Protein AF-A0A1Y2DMP7-F1 (afdb_monomer)

Mean predicted aligned error: 21.38 Å

Sequence (477 aa):
MNIHMFTGLLFVAGAALASTSACTDQLEKYNSCLSAVDPNILKSHSLFDINKTCEILNGDDCIDFIKDVYTPSVNCSIKDENEKDSALSIVNLKIAYLKYCVTDDEGVICPLSEHLLESFSTNDNAKNNTEKKEEEDDGTFIVGEYNYLKTHAQEREFDDWNGAWKSFYPMITSGKLDDVFASLGDKGDTYKQMYTEGFKTNIVNLTFDKKDNNTITFKYDNGKEVKAEYKYSGYDILEWEKDVYGVFYKFERVDKKSKAPKYLRVCDEYLKTVEKNNVIFAWISDKSFEDAYDTKHWLGFAREEVSIKEIADVFIEEMGEEANDEKKEEDDGTFIVGEYNYLKTHAQEREFDDWNGAWKSFYPMITSGKLDDVFASLGDKGDTYKQMYTEGFKTDIVNLTFDKNDNNTITFKYDNGKEVKAEYKYSGYDILEWEKMFMEFSINSKELIKNPKHQNIFAFVMNTLERLKRIMLYCMD

Radius of gyration: 31.17 Å; Cα contacts (8 Å, |Δi|>4): 623; chains: 1; bounding box: 71×82×81 Å

Structure (mmCIF, N/CA/C/O backbone):
data_AF-A0A1Y2DMP7-F1
#
_entry.id   AF-A0A1Y2DMP7-F1
#
loop_
_atom_site.group_PDB
_atom_site.id
_atom_site.type_symbol
_atom_site.label_atom_id
_atom_site.label_alt_id
_atom_site.label_comp_id
_atom_site.label_asym_id
_atom_site.label_entity_id
_atom_site.label_seq_id
_atom_site.pdbx_PDB_ins_code
_atom_site.Cartn_x
_atom_site.Cartn_y
_atom_site.Cartn_z
_atom_site.occupancy
_atom_site.B_iso_or_equiv
_atom_site.auth_seq_id
_atom_site.auth_comp_id
_atom_site.auth_asym_id
_atom_site.auth_atom_id
_atom_site.pdbx_PDB_model_num
ATOM 1 N N . MET A 1 1 ? 24.874 9.598 10.868 1.00 27.02 1 MET A N 1
ATOM 2 C CA . MET A 1 1 ? 25.256 10.269 12.129 1.00 27.02 1 MET A CA 1
ATOM 3 C C . MET A 1 1 ? 24.779 11.713 12.031 1.00 27.02 1 MET A C 1
ATOM 5 O O . MET A 1 1 ? 25.281 12.422 11.177 1.00 27.02 1 MET A O 1
ATOM 9 N N . ASN A 1 2 ? 23.732 12.043 12.797 1.00 24.28 2 ASN A N 1
ATOM 10 C CA . ASN A 1 2 ? 23.088 13.342 13.072 1.00 24.28 2 ASN A CA 1
ATOM 11 C C . ASN A 1 2 ? 23.202 14.496 12.056 1.00 24.28 2 ASN A C 1
ATOM 13 O O . ASN A 1 2 ? 24.214 15.187 12.004 1.00 24.28 2 ASN A O 1
ATOM 17 N N . ILE A 1 3 ? 22.080 14.804 11.396 1.00 24.36 3 ILE A N 1
ATOM 18 C CA . ILE A 1 3 ? 21.799 16.129 10.826 1.00 24.36 3 ILE A CA 1
ATOM 19 C C . ILE A 1 3 ? 21.198 16.977 11.954 1.00 24.36 3 ILE A C 1
ATOM 21 O O . ILE A 1 3 ? 20.096 16.703 12.426 1.00 24.36 3 ILE A O 1
ATOM 25 N N . HIS A 1 4 ? 21.948 17.971 12.427 1.00 26.50 4 HIS A N 1
ATOM 26 C CA . HIS A 1 4 ? 21.436 18.996 13.332 1.00 26.50 4 HIS A CA 1
ATOM 27 C C . HIS A 1 4 ? 20.783 20.115 12.516 1.00 26.50 4 HIS A C 1
ATOM 29 O O . HIS A 1 4 ? 21.384 20.638 11.581 1.00 26.50 4 HIS A O 1
ATOM 35 N N . MET A 1 5 ? 19.563 20.485 12.917 1.00 32.28 5 MET A N 1
ATOM 36 C CA . MET A 1 5 ? 18.878 21.706 12.498 1.00 32.28 5 MET A CA 1
ATOM 37 C C . MET A 1 5 ? 19.783 22.933 12.676 1.00 32.28 5 MET A C 1
ATOM 39 O O . MET A 1 5 ? 20.339 23.126 13.758 1.00 32.28 5 MET A O 1
ATOM 43 N N . PHE A 1 6 ? 19.829 23.814 11.677 1.00 27.23 6 PHE A N 1
ATOM 44 C CA . PHE A 1 6 ? 20.194 25.211 11.895 1.00 27.23 6 PHE A CA 1
ATOM 45 C C . PHE A 1 6 ? 18.919 26.040 12.069 1.00 27.23 6 PHE A C 1
ATOM 47 O O . PHE A 1 6 ? 18.300 26.512 11.122 1.00 27.23 6 PHE A O 1
ATOM 54 N N . THR A 1 7 ? 18.523 26.182 13.331 1.00 31.06 7 THR A N 1
ATOM 55 C CA . THR A 1 7 ? 17.724 27.304 13.833 1.00 31.06 7 THR A CA 1
ATOM 56 C C . THR A 1 7 ? 18.473 28.626 13.642 1.00 31.06 7 THR A C 1
ATOM 58 O O . THR A 1 7 ? 19.702 28.659 13.681 1.00 31.06 7 THR A O 1
ATOM 61 N N . GLY A 1 8 ? 17.702 29.699 13.452 1.00 35.28 8 GLY A N 1
ATOM 62 C CA . GLY A 1 8 ? 18.141 31.007 12.970 1.00 35.28 8 GLY A CA 1
ATOM 63 C C . GLY A 1 8 ? 19.355 31.638 13.651 1.00 35.28 8 GLY A C 1
ATOM 64 O O . GLY A 1 8 ? 19.594 31.495 14.850 1.00 35.28 8 GLY A O 1
ATOM 65 N N . LEU A 1 9 ? 20.075 32.423 12.852 1.00 28.30 9 LEU A N 1
ATOM 66 C CA . LEU A 1 9 ? 21.165 33.271 13.298 1.00 28.30 9 LEU A CA 1
ATOM 67 C C . LEU A 1 9 ? 20.806 34.734 13.005 1.00 28.30 9 LEU A C 1
ATOM 69 O O . LEU A 1 9 ? 20.860 35.205 11.874 1.00 28.30 9 LEU A O 1
ATOM 73 N N . LEU A 1 10 ? 20.414 35.444 14.061 1.00 32.03 10 LEU A N 1
ATOM 74 C CA . LEU A 1 10 ? 20.408 36.902 14.116 1.00 32.03 10 LEU A CA 1
ATOM 75 C C . LEU A 1 10 ? 21.872 37.362 14.166 1.00 32.03 10 LEU A C 1
ATOM 77 O O . LEU A 1 10 ? 22.557 37.086 15.151 1.00 32.03 10 LEU A O 1
ATOM 81 N N . PHE A 1 11 ? 22.348 38.083 13.151 1.00 31.81 11 PHE A N 1
ATOM 82 C CA . PHE A 1 11 ? 23.600 38.836 13.244 1.00 31.81 11 PHE A CA 1
ATOM 83 C C . PHE A 1 11 ? 23.294 40.327 13.411 1.00 31.81 11 PHE A C 1
ATOM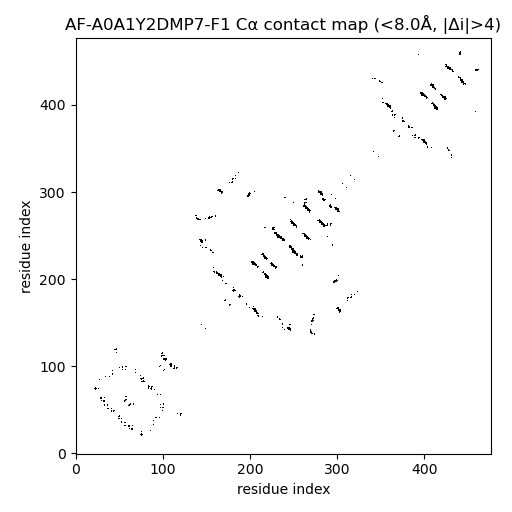 85 O O . PHE A 1 11 ? 22.869 41.013 12.486 1.00 31.81 11 PHE A O 1
ATOM 92 N N . VAL A 1 12 ? 23.523 40.826 14.628 1.00 32.03 12 VAL A N 1
ATOM 93 C CA . VAL A 1 12 ? 23.727 42.253 14.892 1.00 32.03 12 VAL A CA 1
ATOM 94 C C . VAL A 1 12 ? 25.138 42.619 14.432 1.00 32.03 12 VAL A C 1
ATOM 96 O O . VAL A 1 12 ? 26.095 41.889 14.684 1.00 32.03 12 VAL A O 1
ATOM 99 N N . ALA A 1 13 ? 25.229 43.756 13.746 1.00 39.09 13 ALA A N 1
ATOM 100 C CA . ALA A 1 13 ? 26.413 44.296 13.096 1.00 39.09 13 ALA A CA 1
ATOM 101 C C . ALA A 1 13 ? 27.669 44.342 13.986 1.00 39.09 13 ALA A C 1
ATOM 103 O O . ALA A 1 13 ? 27.671 44.908 15.079 1.00 39.09 13 ALA A O 1
ATOM 104 N N . GLY A 1 14 ? 28.772 43.839 13.435 1.00 27.78 14 GLY A N 1
ATOM 105 C CA . GLY A 1 14 ? 30.131 44.046 13.917 1.00 27.78 14 GLY A CA 1
ATOM 106 C C . GLY A 1 14 ? 31.084 43.844 12.748 1.00 27.78 14 GLY A C 1
ATOM 107 O O . GLY A 1 14 ? 31.219 42.733 12.251 1.00 27.78 14 GLY A O 1
ATOM 108 N N . ALA A 1 15 ? 31.674 44.936 12.267 1.00 37.81 15 ALA A N 1
ATOM 109 C CA . ALA A 1 15 ? 32.492 44.992 11.064 1.00 37.81 15 ALA A CA 1
ATOM 110 C C . ALA A 1 15 ? 33.669 43.997 11.094 1.00 37.81 15 ALA A C 1
ATOM 112 O O . ALA A 1 15 ? 34.723 44.272 11.663 1.00 37.81 15 ALA A O 1
ATOM 113 N N . ALA A 1 16 ? 33.501 42.875 10.403 1.00 29.41 16 ALA A N 1
ATOM 114 C CA . ALA A 1 16 ? 34.572 42.213 9.684 1.00 29.41 16 ALA A CA 1
ATOM 115 C C . ALA A 1 16 ? 34.238 42.395 8.204 1.00 29.41 16 ALA A C 1
ATOM 117 O O . ALA A 1 16 ? 33.143 42.052 7.769 1.00 29.41 16 ALA A O 1
ATOM 118 N N . LEU A 1 17 ? 35.153 43.001 7.453 1.00 37.66 17 LEU A N 1
ATOM 119 C CA . LEU A 1 17 ? 35.103 43.066 5.996 1.00 37.66 17 LEU A CA 1
ATOM 120 C C . LEU A 1 17 ? 35.195 41.629 5.454 1.00 37.66 17 LEU A C 1
ATOM 122 O O . LEU A 1 17 ? 36.272 41.175 5.076 1.00 37.66 17 LEU A O 1
ATOM 126 N N . ALA A 1 18 ? 34.090 40.885 5.482 1.00 37.12 18 ALA A N 1
ATOM 127 C CA . ALA A 1 18 ? 33.942 39.680 4.691 1.00 37.12 18 ALA A CA 1
ATOM 128 C C . ALA A 1 18 ? 33.804 40.176 3.256 1.00 37.12 18 ALA A C 1
ATOM 130 O O . ALA A 1 18 ? 32.832 40.842 2.912 1.00 37.12 18 ALA A O 1
ATOM 131 N N . SER A 1 19 ? 34.834 39.955 2.448 1.00 40.62 19 SER A N 1
ATOM 132 C CA . SER A 1 19 ? 34.694 40.095 1.005 1.00 40.62 19 SER A CA 1
ATOM 133 C C . SER A 1 19 ? 33.615 39.098 0.596 1.00 40.62 19 SER A C 1
ATOM 135 O O . SER A 1 19 ? 33.866 37.895 0.606 1.00 40.62 19 SER A O 1
ATOM 137 N N . THR A 1 20 ? 32.396 39.576 0.338 1.00 52.22 20 THR A N 1
ATOM 138 C CA . THR A 1 20 ? 31.364 38.728 -0.249 1.00 52.22 20 THR A CA 1
ATOM 139 C C . THR A 1 20 ? 31.902 38.285 -1.601 1.00 52.22 20 THR A C 1
ATOM 141 O O . THR A 1 20 ? 32.362 39.099 -2.409 1.00 52.22 20 THR A O 1
ATOM 144 N N . SER A 1 21 ? 32.008 36.971 -1.802 1.00 77.62 21 SER A N 1
ATOM 145 C CA . SER A 1 21 ? 32.403 36.463 -3.108 1.00 77.62 21 SER A CA 1
ATOM 146 C C . SER A 1 21 ? 31.244 36.712 -4.071 1.00 77.62 21 SER A C 1
ATOM 148 O O . SER A 1 21 ? 30.082 36.767 -3.667 1.00 77.62 21 SER A O 1
ATOM 150 N N . ALA A 1 22 ? 31.538 36.824 -5.366 1.00 81.88 22 ALA A N 1
ATOM 151 C CA . ALA A 1 22 ? 30.495 36.963 -6.381 1.00 81.88 22 ALA A CA 1
ATOM 152 C C . ALA A 1 22 ? 29.473 35.802 -6.341 1.00 81.88 22 ALA A C 1
ATOM 154 O O . ALA A 1 22 ? 28.343 35.961 -6.806 1.00 81.88 22 ALA A O 1
ATOM 155 N N . CYS A 1 23 ? 29.864 34.645 -5.787 1.00 84.50 23 CYS A N 1
ATOM 156 C CA . CYS A 1 23 ? 28.983 33.513 -5.517 1.00 84.50 23 CYS A CA 1
ATOM 157 C C . CYS A 1 23 ? 28.015 33.790 -4.357 1.00 84.50 23 CYS A C 1
ATOM 159 O O . CYS A 1 23 ? 26.825 33.509 -4.484 1.00 84.50 23 CYS A O 1
ATOM 161 N N . THR A 1 24 ? 28.484 34.381 -3.251 1.00 84.88 24 THR A N 1
ATOM 162 C CA . THR A 1 24 ? 27.623 34.751 -2.115 1.00 84.88 24 THR A CA 1
ATOM 163 C C . THR A 1 24 ? 26.534 35.735 -2.535 1.00 84.88 24 THR A C 1
ATOM 165 O O . THR A 1 24 ? 25.364 35.495 -2.249 1.00 84.88 24 THR A O 1
ATOM 168 N N . ASP A 1 25 ? 26.894 36.774 -3.293 1.00 87.06 25 ASP A N 1
ATOM 169 C CA . ASP A 1 25 ? 25.929 37.766 -3.787 1.00 87.06 25 ASP A CA 1
ATOM 170 C C . ASP A 1 25 ? 24.887 37.124 -4.727 1.00 87.06 25 ASP A C 1
ATOM 172 O O . ASP A 1 25 ? 23.707 37.475 -4.709 1.00 87.06 25 ASP A O 1
ATOM 176 N N . GLN A 1 26 ? 25.305 36.147 -5.545 1.00 86.00 26 GLN A N 1
ATOM 177 C CA . GLN A 1 26 ? 24.398 35.416 -6.433 1.00 86.00 26 GLN A CA 1
ATOM 178 C C . GLN A 1 26 ? 23.445 34.490 -5.663 1.00 86.00 26 GLN A C 1
ATOM 180 O O . GLN A 1 26 ? 22.274 34.379 -6.025 1.00 86.00 26 GLN A O 1
ATOM 185 N N . LEU A 1 27 ? 23.922 33.839 -4.602 1.00 84.94 27 LEU A N 1
ATOM 186 C CA . LEU A 1 27 ? 23.085 33.001 -3.746 1.00 84.94 27 LEU A CA 1
ATOM 187 C C . LEU A 1 27 ? 22.059 33.829 -2.983 1.00 84.94 27 LEU A C 1
ATOM 189 O O . LEU A 1 27 ? 20.897 33.442 -2.938 1.00 84.94 27 LEU A O 1
ATOM 193 N N . GLU A 1 28 ? 22.458 34.979 -2.441 1.00 87.62 28 GLU A N 1
ATOM 194 C CA . GLU A 1 28 ? 21.536 35.890 -1.760 1.00 87.62 28 GLU A CA 1
ATOM 195 C C . GLU A 1 28 ? 20.451 36.394 -2.722 1.00 87.62 28 GLU A C 1
ATOM 197 O O . GLU A 1 28 ? 19.268 36.373 -2.376 1.00 87.62 28 GLU A O 1
ATOM 202 N N . LYS A 1 29 ? 20.828 36.720 -3.968 1.00 90.31 29 LYS A N 1
ATOM 203 C CA . LYS A 1 29 ? 19.888 37.107 -5.032 1.00 90.31 29 LYS A CA 1
ATOM 204 C C . LYS A 1 29 ? 18.847 36.022 -5.345 1.00 90.31 29 LYS A C 1
ATOM 206 O O . LYS A 1 29 ? 17.707 36.359 -5.648 1.00 90.31 29 LYS A O 1
ATOM 211 N N . TYR A 1 30 ? 19.207 34.738 -5.290 1.00 90.00 30 TYR A N 1
ATOM 212 C CA . TYR A 1 30 ? 18.292 33.630 -5.616 1.00 90.00 30 TYR A CA 1
ATOM 213 C C . TYR A 1 30 ? 17.707 32.922 -4.389 1.00 90.00 30 TYR A C 1
ATOM 215 O O . TYR A 1 30 ? 16.961 31.960 -4.551 1.00 90.00 30 TYR A O 1
ATOM 223 N N . ASN A 1 31 ? 18.027 33.363 -3.171 1.00 85.38 31 ASN A N 1
ATOM 224 C CA . ASN A 1 31 ? 17.729 32.621 -1.945 1.00 85.38 31 ASN A CA 1
ATOM 225 C C . ASN A 1 31 ? 16.228 32.356 -1.747 1.00 85.38 31 ASN A C 1
ATOM 227 O O . ASN A 1 31 ? 15.846 31.274 -1.308 1.00 85.38 31 ASN A O 1
ATOM 231 N N . SER A 1 32 ? 15.385 33.330 -2.102 1.00 86.75 32 SER A N 1
ATOM 232 C CA . SER A 1 32 ? 13.924 33.195 -2.055 1.00 86.75 32 SER A CA 1
ATOM 233 C C . SER A 1 32 ? 13.443 32.073 -2.984 1.00 86.75 32 SER A C 1
ATOM 235 O O . SER A 1 32 ? 12.778 31.149 -2.523 1.00 86.75 32 SER A O 1
ATOM 237 N N . CYS A 1 33 ? 13.912 32.059 -4.234 1.00 88.56 33 CYS A N 1
ATOM 238 C CA . CYS A 1 33 ? 13.603 31.010 -5.204 1.00 88.56 33 CYS A CA 1
ATOM 239 C C . CYS A 1 33 ? 14.149 29.633 -4.796 1.00 88.56 33 CYS A C 1
ATOM 241 O O . CYS A 1 33 ? 13.426 28.641 -4.793 1.00 88.56 33 CYS A O 1
ATOM 243 N N . LEU A 1 34 ? 15.425 29.564 -4.399 1.00 83.81 34 LEU A N 1
ATOM 244 C CA . LEU A 1 34 ? 16.085 28.315 -4.002 1.00 83.81 34 LEU A CA 1
ATOM 245 C C . LEU A 1 34 ? 15.438 27.680 -2.764 1.00 83.81 34 LEU A C 1
ATOM 247 O O . LEU A 1 34 ? 15.447 26.461 -2.638 1.00 83.81 34 LEU A O 1
ATOM 251 N N . SER A 1 35 ? 14.877 28.491 -1.865 1.00 81.69 35 SER A N 1
ATOM 252 C CA . SER A 1 35 ? 14.161 28.003 -0.680 1.00 81.69 35 SER A CA 1
ATOM 253 C C . SER A 1 35 ? 12.736 27.540 -0.992 1.00 81.69 35 SER A C 1
ATOM 255 O O . SER A 1 35 ? 12.190 26.727 -0.248 1.00 81.69 35 SER A O 1
ATOM 257 N N . ALA A 1 36 ? 12.126 28.065 -2.059 1.00 80.25 36 ALA A N 1
ATOM 258 C CA . ALA A 1 36 ? 10.768 27.720 -2.474 1.00 80.25 36 ALA A CA 1
ATOM 259 C C . ALA A 1 36 ? 10.706 26.412 -3.283 1.00 80.25 36 ALA A C 1
ATOM 261 O O . ALA A 1 36 ? 9.675 25.741 -3.290 1.00 80.25 36 ALA A O 1
ATOM 262 N N . VAL A 1 37 ? 11.801 26.035 -3.950 1.00 74.50 37 VAL A N 1
ATOM 263 C CA . VAL A 1 37 ? 11.865 24.853 -4.820 1.00 74.50 37 VAL A CA 1
ATOM 264 C C . VAL A 1 37 ? 12.385 23.626 -4.060 1.00 74.50 37 VAL A C 1
ATOM 266 O O . VAL A 1 37 ? 13.430 23.676 -3.415 1.00 74.50 37 VAL A O 1
ATOM 269 N N . ASP A 1 38 ? 11.685 22.491 -4.174 1.00 70.00 38 ASP A N 1
ATOM 270 C CA . ASP A 1 38 ? 12.150 21.210 -3.621 1.00 70.00 38 ASP A CA 1
ATOM 271 C C . ASP A 1 38 ? 13.435 20.734 -4.342 1.00 70.00 38 ASP A C 1
ATOM 273 O O . ASP A 1 38 ? 13.442 20.550 -5.565 1.00 70.00 38 ASP A O 1
ATOM 277 N N . PRO A 1 39 ? 14.539 20.475 -3.620 1.00 61.41 39 PRO A N 1
ATOM 278 C CA . PRO A 1 39 ? 15.801 20.048 -4.225 1.00 61.41 39 PRO A CA 1
ATOM 279 C C . PRO A 1 39 ? 15.724 18.698 -4.966 1.00 61.41 39 PRO A C 1
ATOM 281 O O . PRO A 1 39 ? 16.618 18.385 -5.757 1.00 61.41 39 PRO A O 1
ATOM 284 N N . ASN A 1 40 ? 14.684 17.888 -4.745 1.00 58.31 40 ASN A N 1
ATOM 285 C CA . ASN A 1 40 ? 14.519 16.578 -5.384 1.00 58.31 40 ASN A CA 1
ATOM 286 C C . ASN A 1 40 ? 13.845 16.628 -6.762 1.00 58.31 40 ASN A C 1
ATOM 288 O O . ASN A 1 40 ? 13.867 15.628 -7.478 1.00 58.31 40 ASN A O 1
ATOM 292 N N . ILE A 1 41 ? 13.319 17.781 -7.176 1.00 56.00 41 ILE A N 1
ATOM 293 C CA . ILE A 1 41 ? 12.624 17.968 -8.461 1.00 56.00 41 ILE A CA 1
ATOM 294 C C . ILE A 1 41 ? 13.489 17.579 -9.665 1.00 56.00 41 ILE A C 1
ATOM 296 O O . ILE A 1 41 ? 13.001 17.023 -10.643 1.00 56.00 41 ILE A O 1
ATOM 300 N N . LEU A 1 42 ? 14.801 17.794 -9.581 1.00 48.53 42 LEU A N 1
ATOM 301 C CA . LEU A 1 42 ? 15.758 17.464 -10.645 1.00 48.53 42 LEU A CA 1
ATOM 302 C C . LEU A 1 42 ? 15.912 15.962 -10.894 1.00 48.53 42 LEU A C 1
ATOM 304 O O . LEU A 1 42 ? 16.494 15.557 -11.898 1.00 48.53 42 LEU A O 1
ATOM 308 N N . LYS A 1 43 ? 15.424 15.155 -9.953 1.00 53.88 43 LYS A N 1
ATOM 309 C CA . LYS A 1 43 ? 15.383 13.697 -10.019 1.00 53.88 43 LYS A CA 1
ATOM 310 C C . LYS A 1 43 ? 13.961 13.180 -10.237 1.00 53.88 43 LYS A C 1
ATOM 312 O O . LYS A 1 43 ? 13.784 11.969 -10.313 1.00 53.88 43 LYS A O 1
ATOM 317 N N . SER A 1 44 ? 12.966 14.067 -10.302 1.00 52.94 44 SER A N 1
ATOM 318 C CA . SER A 1 44 ? 11.586 13.672 -10.544 1.00 52.94 44 SER A CA 1
ATOM 319 C C . SER A 1 44 ? 11.356 13.411 -12.031 1.00 52.94 44 SER A C 1
ATOM 321 O O . SER A 1 44 ? 11.811 14.158 -12.900 1.00 52.94 44 SER A O 1
ATOM 323 N N . HIS A 1 45 ? 10.640 12.325 -12.304 1.00 54.75 45 HIS A N 1
ATOM 324 C CA . HIS A 1 45 ? 10.134 11.953 -13.623 1.00 54.75 45 HIS A CA 1
ATOM 325 C C . HIS A 1 45 ? 8.609 12.125 -13.715 1.00 54.75 45 HIS A C 1
ATOM 327 O O . HIS A 1 45 ? 8.001 11.654 -14.670 1.00 54.75 45 HIS A O 1
ATOM 333 N N . SER A 1 46 ? 7.994 12.792 -12.732 1.00 63.72 46 SER A N 1
ATOM 334 C CA . SER A 1 46 ? 6.550 12.998 -12.670 1.00 63.72 46 SER A CA 1
ATOM 335 C C . SER A 1 46 ? 6.151 14.319 -13.320 1.00 63.72 46 SER A C 1
ATOM 337 O O . SER A 1 46 ? 6.652 15.385 -12.950 1.00 63.72 46 SER A O 1
ATOM 339 N N . LEU A 1 47 ? 5.186 14.262 -14.241 1.00 65.31 47 LEU A N 1
ATOM 340 C CA . LEU A 1 47 ? 4.579 15.447 -14.853 1.00 65.31 47 LEU A CA 1
ATOM 341 C C . LEU A 1 47 ? 3.964 16.386 -13.796 1.00 65.31 47 LEU A C 1
ATOM 343 O O . LEU A 1 47 ? 4.017 17.606 -13.938 1.00 65.31 47 LEU A O 1
ATOM 347 N N . PHE A 1 48 ? 3.443 15.823 -12.702 1.00 60.56 48 PHE A N 1
ATOM 348 C CA . PHE A 1 48 ? 2.878 16.576 -11.583 1.00 60.56 48 PHE A CA 1
ATOM 349 C C . PHE A 1 48 ? 3.936 17.408 -10.844 1.00 60.56 48 PHE A C 1
ATOM 351 O O . PHE A 1 48 ? 3.743 18.607 -10.628 1.00 60.56 48 PHE A O 1
ATOM 358 N N . ASP A 1 49 ? 5.076 16.800 -10.502 1.00 68.94 49 ASP A N 1
ATOM 359 C CA . ASP A 1 49 ? 6.176 17.507 -9.835 1.00 68.94 49 ASP A CA 1
ATOM 360 C C . ASP A 1 49 ? 6.760 18.593 -10.740 1.00 68.94 49 ASP A C 1
ATOM 362 O O . ASP A 1 49 ? 7.083 19.686 -10.271 1.00 68.94 49 ASP A O 1
ATOM 366 N N . ILE A 1 50 ? 6.852 18.323 -12.045 1.00 71.56 50 ILE A N 1
ATOM 367 C CA . ILE A 1 50 ? 7.317 19.297 -13.033 1.00 71.56 50 ILE A CA 1
ATOM 368 C C . ILE A 1 50 ? 6.360 20.498 -13.102 1.00 71.56 50 ILE A C 1
ATOM 370 O O . ILE A 1 50 ? 6.820 21.635 -12.993 1.00 71.56 50 ILE A O 1
ATOM 374 N N . ASN A 1 51 ? 5.045 20.275 -13.183 1.00 78.19 51 ASN A N 1
ATOM 375 C CA . ASN A 1 51 ? 4.058 21.361 -13.223 1.00 78.19 51 ASN A CA 1
ATOM 376 C C . ASN A 1 51 ? 4.097 22.222 -11.956 1.00 78.19 51 ASN A C 1
ATOM 378 O O . ASN A 1 51 ? 4.201 23.446 -12.042 1.00 78.19 51 ASN A O 1
ATOM 382 N N . LYS A 1 52 ? 4.120 21.592 -10.777 1.00 80.56 52 LYS A N 1
ATOM 383 C CA . LYS A 1 52 ? 4.223 22.297 -9.491 1.00 80.56 52 LYS A CA 1
ATOM 384 C C . LYS A 1 52 ? 5.518 23.106 -9.372 1.00 80.56 52 LYS A C 1
ATOM 386 O O . LYS A 1 52 ? 5.533 24.205 -8.824 1.00 80.56 52 LYS A O 1
ATOM 391 N N . THR A 1 53 ? 6.614 22.584 -9.915 1.00 81.19 53 THR A N 1
ATOM 392 C CA . THR A 1 53 ? 7.883 23.317 -10.003 1.00 81.19 53 THR A CA 1
ATOM 393 C C . THR A 1 53 ? 7.746 24.548 -10.883 1.00 81.19 53 THR A C 1
ATOM 395 O O . THR A 1 53 ? 8.217 25.619 -10.509 1.00 81.19 53 THR A O 1
ATOM 398 N N . CYS A 1 54 ? 7.116 24.412 -12.050 1.00 86.31 54 CYS A N 1
ATOM 399 C CA . CYS A 1 54 ? 6.923 25.527 -12.966 1.00 86.31 54 CYS A CA 1
ATOM 400 C C . CYS A 1 54 ? 6.030 26.615 -12.362 1.00 86.31 54 CYS A C 1
ATOM 402 O O . CYS A 1 54 ? 6.312 27.792 -12.567 1.00 86.31 54 CYS A O 1
ATOM 404 N N . GLU A 1 55 ? 5.022 26.256 -11.565 1.00 86.88 55 GLU A N 1
ATOM 405 C CA . GLU A 1 55 ? 4.227 27.222 -10.793 1.00 86.88 55 GLU A CA 1
ATOM 406 C C . GLU A 1 55 ? 5.091 28.020 -9.807 1.00 86.88 55 GLU A C 1
ATOM 408 O O . GLU A 1 55 ? 4.998 29.245 -9.763 1.00 86.88 55 GLU A O 1
ATOM 413 N N . ILE A 1 56 ? 5.976 27.348 -9.063 1.00 86.56 56 ILE A N 1
ATOM 414 C CA . ILE A 1 56 ? 6.889 28.003 -8.111 1.00 86.56 56 ILE A CA 1
ATOM 415 C C . ILE A 1 56 ? 7.893 28.899 -8.847 1.00 86.56 56 ILE A C 1
ATOM 417 O O . ILE A 1 56 ? 8.104 30.048 -8.465 1.00 86.56 56 ILE A O 1
ATOM 421 N N . LEU A 1 57 ? 8.497 28.392 -9.924 1.00 88.38 57 LEU A N 1
ATOM 422 C CA . LEU A 1 57 ? 9.507 29.111 -10.702 1.00 88.38 57 LEU A CA 1
ATOM 423 C C . LEU A 1 57 ? 8.946 30.330 -11.439 1.00 88.38 57 LEU A C 1
ATOM 425 O O . LEU A 1 57 ? 9.673 31.303 -11.632 1.00 88.38 57 LEU A O 1
ATOM 429 N N . ASN A 1 58 ? 7.674 30.290 -11.831 1.00 88.00 58 ASN A N 1
ATOM 430 C CA . ASN A 1 58 ? 6.973 31.428 -12.425 1.00 88.00 58 ASN A CA 1
ATOM 431 C C . ASN A 1 58 ? 6.344 32.362 -11.370 1.00 88.00 58 ASN A C 1
ATOM 433 O O . ASN A 1 58 ? 5.739 33.369 -11.736 1.00 88.00 58 ASN A O 1
ATOM 437 N N . GLY A 1 59 ? 6.481 32.046 -10.078 1.00 87.06 59 GLY A N 1
ATOM 438 C CA . GLY A 1 59 ? 5.992 32.856 -8.967 1.00 87.06 59 GLY A CA 1
ATOM 439 C C . GLY A 1 59 ? 6.915 34.019 -8.582 1.00 87.06 59 GLY A C 1
ATOM 440 O O . GLY A 1 59 ? 8.064 34.124 -9.021 1.00 87.06 59 GLY A O 1
ATOM 441 N N . ASP A 1 60 ? 6.410 34.888 -7.700 1.00 89.56 60 ASP A N 1
ATOM 442 C CA . ASP A 1 60 ? 7.084 36.130 -7.292 1.00 89.56 60 ASP A CA 1
ATOM 443 C C . ASP A 1 60 ? 8.455 35.894 -6.624 1.00 89.56 60 ASP A C 1
ATOM 445 O O . ASP A 1 60 ? 9.381 36.690 -6.802 1.00 89.56 60 ASP A O 1
ATOM 449 N N . ASP A 1 61 ? 8.617 34.768 -5.924 1.00 88.94 61 ASP A N 1
ATOM 450 C CA . ASP A 1 61 ? 9.855 34.379 -5.231 1.00 88.94 61 ASP A CA 1
ATOM 451 C C . ASP A 1 61 ? 11.032 34.110 -6.196 1.00 88.94 61 ASP A C 1
ATOM 453 O O . ASP A 1 61 ? 12.203 34.141 -5.800 1.00 88.94 61 ASP A O 1
ATOM 457 N N . CYS A 1 62 ? 10.744 33.876 -7.481 1.00 92.25 62 CYS A N 1
ATOM 458 C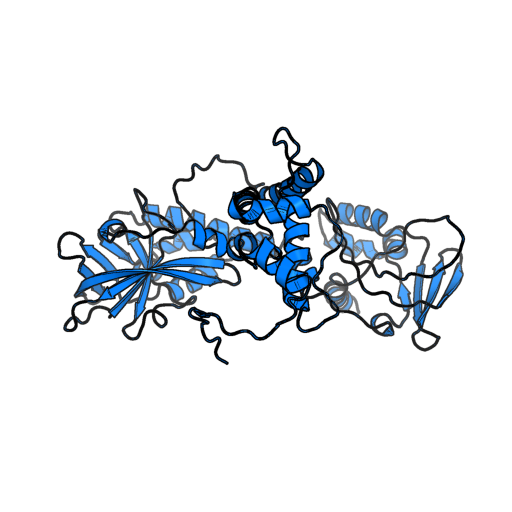 CA . CYS A 1 62 ? 11.724 33.483 -8.494 1.00 92.25 62 CYS A CA 1
ATOM 459 C C . CYS A 1 62 ? 12.010 34.546 -9.563 1.00 92.25 62 CYS A C 1
ATOM 461 O O . CYS A 1 62 ? 12.842 34.310 -10.443 1.00 92.25 62 CYS A O 1
ATOM 463 N N . ILE A 1 63 ? 11.430 35.748 -9.463 1.00 90.75 63 ILE A N 1
ATOM 464 C CA . ILE A 1 63 ? 11.572 36.823 -10.465 1.00 90.75 63 ILE A CA 1
ATOM 465 C C . ILE A 1 63 ? 13.042 37.111 -10.818 1.00 90.75 63 ILE A C 1
ATOM 467 O O . ILE A 1 63 ? 13.403 37.219 -11.992 1.00 90.75 63 ILE A O 1
ATOM 471 N N . ASP A 1 64 ? 13.908 37.243 -9.814 1.00 89.38 64 ASP A N 1
ATOM 472 C CA . ASP A 1 64 ? 15.317 37.585 -10.035 1.00 89.38 64 ASP A CA 1
ATOM 473 C C . ASP A 1 64 ? 16.156 36.407 -10.542 1.00 89.38 64 ASP A C 1
ATOM 475 O O . ASP A 1 64 ? 17.162 36.624 -11.222 1.00 89.38 64 ASP A O 1
ATOM 479 N N . PHE A 1 65 ? 15.722 35.175 -10.269 1.00 92.38 65 PHE A N 1
ATOM 480 C CA . PHE A 1 65 ? 16.306 33.966 -10.840 1.00 92.38 65 PHE A CA 1
ATOM 481 C C . PHE A 1 65 ? 15.946 33.829 -12.328 1.00 92.38 65 PHE A C 1
ATOM 483 O O . PHE A 1 65 ? 16.838 33.625 -13.155 1.00 92.38 65 PHE A O 1
ATOM 490 N N . ILE A 1 66 ? 14.673 34.031 -12.690 1.00 90.19 66 ILE A N 1
ATOM 491 C CA . ILE A 1 66 ? 14.192 33.930 -14.076 1.00 90.19 66 ILE A CA 1
ATOM 492 C C . ILE A 1 66 ? 14.824 34.985 -14.985 1.00 90.19 66 ILE A C 1
ATOM 494 O O . ILE A 1 66 ? 15.248 34.655 -16.093 1.00 90.19 66 ILE A O 1
ATOM 498 N N . LYS A 1 67 ? 15.006 36.226 -14.514 1.00 90.12 67 LYS A N 1
ATOM 499 C CA . LYS A 1 67 ? 15.728 37.268 -15.278 1.00 90.12 67 LYS A CA 1
ATOM 500 C C . LYS A 1 67 ? 17.127 36.827 -15.716 1.00 90.12 67 LYS A C 1
ATOM 502 O O . LYS A 1 67 ? 17.587 37.198 -16.793 1.00 90.12 67 LYS A O 1
ATOM 507 N N . ASP A 1 68 ? 17.794 36.029 -14.889 1.00 89.50 68 ASP A N 1
ATOM 508 C CA . ASP A 1 68 ? 19.167 35.588 -15.114 1.00 89.50 68 ASP A CA 1
ATOM 509 C C . ASP A 1 68 ? 19.254 34.178 -15.726 1.00 89.50 68 ASP A C 1
ATOM 511 O O . ASP A 1 68 ? 20.363 33.694 -15.993 1.00 89.50 68 ASP A O 1
ATOM 515 N N . VAL A 1 69 ? 18.127 33.489 -15.944 1.00 88.38 69 VAL A N 1
ATOM 516 C CA . VAL A 1 69 ? 18.105 32.061 -16.312 1.00 88.38 69 VAL A CA 1
ATOM 517 C C . VAL A 1 69 ? 18.804 31.796 -17.647 1.00 88.38 69 VAL A C 1
ATOM 519 O O . VAL A 1 69 ? 19.554 30.830 -17.771 1.00 88.38 69 VAL A O 1
ATOM 522 N N . TYR A 1 70 ? 18.679 32.724 -18.599 1.00 84.19 70 TYR A N 1
ATOM 523 C CA . TYR A 1 70 ? 19.324 32.667 -19.915 1.00 84.19 70 TYR A CA 1
ATOM 524 C C . TYR A 1 70 ? 20.796 33.107 -19.904 1.00 84.19 70 TYR A C 1
ATOM 526 O O . TYR A 1 70 ? 21.470 33.049 -20.933 1.00 84.19 70 TYR A O 1
ATOM 534 N N . THR A 1 71 ? 21.318 33.551 -18.756 1.00 85.25 71 THR A N 1
ATOM 535 C CA . THR A 1 71 ? 22.724 33.947 -18.628 1.00 85.25 71 THR A CA 1
ATOM 536 C C . THR A 1 71 ? 23.595 32.699 -18.428 1.00 85.25 71 THR A C 1
ATOM 538 O O . THR A 1 71 ? 23.437 32.013 -17.411 1.00 85.25 71 THR A O 1
ATOM 541 N N . PRO A 1 72 ? 24.537 32.404 -19.348 1.00 74.31 72 PRO A N 1
ATOM 542 C CA . PRO A 1 72 ? 25.315 31.161 -19.337 1.00 74.31 72 PRO A CA 1
ATOM 543 C C . PRO A 1 72 ? 26.421 31.134 -18.273 1.00 74.31 72 PRO A C 1
ATOM 545 O O . PRO A 1 72 ? 26.966 30.074 -17.975 1.00 74.31 72 PRO A O 1
ATOM 548 N N . SER A 1 73 ? 26.779 32.285 -17.700 1.00 75.31 73 SER A N 1
ATOM 549 C CA . SER A 1 73 ? 27.752 32.380 -16.612 1.00 75.31 73 SER A CA 1
ATOM 550 C C . SER A 1 73 ? 27.086 32.238 -15.242 1.00 75.31 73 SER A C 1
ATOM 552 O O . SER A 1 73 ? 26.034 32.825 -14.983 1.00 75.31 73 SER A O 1
ATOM 554 N N . VAL A 1 74 ? 27.744 31.505 -14.344 1.00 81.56 74 VAL A N 1
ATOM 555 C CA . VAL A 1 74 ? 27.407 31.401 -12.917 1.00 81.56 74 VAL A CA 1
ATOM 556 C C . VAL A 1 74 ? 28.616 31.897 -12.125 1.00 81.56 74 VAL A C 1
ATOM 558 O O . VAL A 1 74 ? 29.753 31.603 -12.495 1.00 81.56 74 VAL A O 1
ATOM 561 N N . ASN A 1 75 ? 28.381 32.690 -11.080 1.00 87.38 75 ASN A N 1
ATOM 562 C CA . ASN A 1 75 ? 29.442 33.273 -10.260 1.00 87.38 75 ASN A CA 1
ATOM 563 C C . ASN A 1 75 ? 30.014 32.266 -9.253 1.00 87.38 75 ASN A C 1
ATOM 565 O O . ASN A 1 75 ? 31.153 32.427 -8.829 1.00 87.38 75 ASN A O 1
ATOM 569 N N . CYS A 1 76 ? 29.239 31.240 -8.890 1.00 83.81 76 CYS A N 1
ATOM 570 C CA . CYS A 1 76 ? 29.700 30.094 -8.110 1.00 83.81 76 CYS A CA 1
ATOM 571 C C . CYS A 1 76 ? 30.493 29.101 -8.968 1.00 83.81 76 CYS A C 1
ATOM 573 O O . CYS A 1 76 ? 30.044 28.682 -10.040 1.00 83.81 76 CYS A O 1
ATOM 575 N N . SER A 1 77 ? 31.664 28.690 -8.484 1.00 84.00 77 SER A N 1
ATOM 576 C CA . SER A 1 77 ? 32.557 27.773 -9.192 1.00 84.00 77 SER A CA 1
ATOM 577 C C . SER A 1 77 ? 32.270 26.306 -8.861 1.00 84.00 77 SER A C 1
ATOM 579 O O . SER A 1 77 ? 32.447 25.864 -7.734 1.00 84.00 77 SER A O 1
ATOM 581 N N . ILE A 1 78 ? 31.971 25.489 -9.879 1.00 80.94 78 ILE A N 1
ATOM 582 C CA . ILE A 1 78 ? 31.861 24.017 -9.737 1.00 80.94 78 ILE A CA 1
ATOM 583 C C . ILE A 1 78 ? 33.216 23.374 -9.364 1.00 80.94 78 ILE A C 1
ATOM 585 O O . ILE A 1 78 ? 33.271 22.243 -8.881 1.00 80.94 78 ILE A O 1
ATOM 589 N N . LYS A 1 79 ? 34.329 24.083 -9.607 1.00 83.19 79 LYS A N 1
ATOM 590 C CA . LYS A 1 79 ? 35.689 23.608 -9.309 1.00 83.19 79 LYS A CA 1
ATOM 591 C C . LYS A 1 79 ? 36.144 23.935 -7.885 1.00 83.19 79 LYS A C 1
ATOM 593 O O . LYS A 1 79 ? 37.163 23.393 -7.469 1.00 83.19 79 LYS A O 1
ATOM 598 N N . ASP A 1 80 ? 35.445 24.823 -7.181 1.00 80.50 80 ASP A N 1
ATOM 599 C CA . ASP A 1 80 ? 35.717 25.121 -5.774 1.00 80.50 80 ASP A CA 1
ATOM 600 C C . ASP A 1 80 ? 34.834 24.224 -4.904 1.00 80.50 80 ASP A C 1
ATOM 602 O O . ASP A 1 80 ? 33.612 24.275 -5.008 1.00 80.50 80 ASP A O 1
ATOM 606 N N . GLU A 1 81 ? 35.436 23.385 -4.058 1.00 75.31 81 GLU A N 1
ATOM 607 C CA . GLU A 1 81 ? 34.688 22.451 -3.208 1.00 75.31 81 GLU A CA 1
ATOM 608 C C . GLU A 1 81 ? 33.714 23.152 -2.251 1.00 75.31 81 GLU A C 1
ATOM 610 O O . GLU A 1 81 ? 32.677 22.574 -1.937 1.00 75.31 81 GLU A O 1
ATOM 615 N N . ASN A 1 82 ? 33.991 24.393 -1.836 1.00 78.31 82 ASN A N 1
ATOM 616 C CA . ASN A 1 82 ? 33.112 25.142 -0.932 1.00 78.31 82 ASN A CA 1
ATOM 617 C C . ASN A 1 82 ? 31.924 25.789 -1.660 1.00 78.31 82 ASN A C 1
ATOM 619 O O . ASN A 1 82 ? 30.913 26.090 -1.031 1.00 78.31 82 ASN A O 1
ATOM 623 N N . GLU A 1 83 ? 32.036 26.018 -2.972 1.00 79.75 83 GLU A N 1
ATOM 624 C CA . GLU A 1 83 ? 30.978 26.630 -3.789 1.00 79.75 83 GLU A CA 1
ATOM 625 C C . GLU A 1 83 ? 30.231 25.609 -4.657 1.00 79.75 83 GLU A C 1
ATOM 627 O O . GLU A 1 83 ? 29.189 25.930 -5.229 1.00 79.75 83 GLU A O 1
ATOM 632 N N . LYS A 1 84 ? 30.743 24.379 -4.760 1.00 79.50 84 LYS A N 1
ATOM 633 C CA . LYS A 1 84 ? 30.270 23.349 -5.689 1.00 79.50 84 LYS A CA 1
ATOM 634 C C . LYS A 1 84 ? 28.788 23.022 -5.531 1.00 79.50 84 LYS A C 1
ATOM 636 O O . LYS A 1 84 ? 28.079 22.977 -6.534 1.00 79.50 84 LYS A O 1
ATOM 641 N N . ASP A 1 85 ? 28.313 22.817 -4.307 1.00 76.38 85 ASP A N 1
ATOM 642 C CA . ASP A 1 85 ? 26.915 22.436 -4.059 1.00 76.38 85 ASP A CA 1
ATOM 643 C C . ASP A 1 85 ? 25.955 23.580 -4.412 1.00 76.38 85 ASP A C 1
ATOM 645 O O . ASP A 1 85 ? 24.926 23.378 -5.063 1.00 76.38 85 ASP A O 1
ATOM 649 N N . SER A 1 86 ? 26.346 24.807 -4.076 1.00 78.44 86 SER A N 1
ATOM 650 C CA . SER A 1 86 ? 25.645 26.033 -4.451 1.00 78.44 86 SER A CA 1
ATOM 651 C C . SER A 1 86 ? 25.623 26.244 -5.968 1.00 78.44 86 SER A C 1
ATOM 653 O O . SER A 1 86 ? 24.575 26.536 -6.546 1.00 78.44 86 SER A O 1
ATOM 655 N N . ALA A 1 87 ? 26.760 26.032 -6.637 1.00 82.19 87 ALA A N 1
ATOM 656 C CA . ALA A 1 87 ? 26.881 26.127 -8.087 1.00 82.19 87 ALA A CA 1
ATOM 657 C C . ALA A 1 87 ? 25.990 25.097 -8.793 1.00 82.19 87 ALA A C 1
ATOM 659 O O . ALA A 1 87 ? 25.282 25.443 -9.738 1.00 82.19 87 ALA A O 1
ATOM 660 N N . LEU A 1 88 ? 25.984 23.848 -8.319 1.00 81.25 88 LEU A N 1
ATOM 661 C CA . LEU A 1 88 ? 25.146 22.784 -8.870 1.00 81.25 88 LEU A CA 1
ATOM 662 C C . LEU A 1 88 ? 23.660 23.055 -8.644 1.00 81.25 88 LEU A C 1
ATOM 664 O O . LEU A 1 88 ? 22.869 22.832 -9.554 1.00 81.25 88 LEU A O 1
ATOM 668 N N . SER A 1 89 ? 23.280 23.586 -7.482 1.00 80.44 89 SER A N 1
ATOM 669 C CA . SER A 1 89 ? 21.888 23.941 -7.185 1.00 80.44 89 SER A CA 1
ATOM 670 C C . SER A 1 89 ? 21.361 24.993 -8.164 1.00 80.44 89 SER A C 1
ATOM 672 O O . SER A 1 89 ? 20.315 24.797 -8.780 1.00 80.44 89 SER A O 1
ATOM 674 N N . ILE A 1 90 ? 22.131 26.062 -8.396 1.00 83.06 90 ILE A N 1
ATOM 675 C CA . ILE A 1 90 ? 21.775 27.117 -9.356 1.00 83.06 90 ILE A CA 1
ATOM 676 C C . ILE A 1 90 ? 21.724 26.561 -10.784 1.00 83.06 90 ILE A C 1
ATOM 678 O O . ILE A 1 90 ? 20.747 26.784 -11.497 1.00 83.06 90 ILE A O 1
ATOM 682 N N . VAL A 1 91 ? 22.764 25.842 -11.220 1.00 84.31 91 VAL A N 1
ATOM 683 C CA . VAL A 1 91 ? 22.856 25.311 -12.593 1.00 84.31 91 VAL A CA 1
ATOM 684 C C . VAL A 1 91 ? 21.722 24.340 -12.882 1.00 84.31 91 VAL A C 1
ATOM 686 O O . VAL A 1 91 ? 21.073 24.446 -13.921 1.00 84.31 91 VAL A O 1
ATOM 689 N N . ASN A 1 92 ? 21.456 23.418 -11.966 1.00 81.50 92 ASN A N 1
ATOM 690 C CA . ASN A 1 92 ? 20.422 22.426 -12.179 1.00 81.50 92 ASN A CA 1
ATOM 691 C C . ASN A 1 92 ? 19.032 23.066 -12.186 1.00 81.50 92 ASN A C 1
ATOM 693 O O . ASN A 1 92 ? 18.222 22.732 -13.048 1.00 81.50 92 ASN A O 1
ATOM 697 N N . LEU A 1 93 ? 18.770 24.038 -11.307 1.00 83.38 93 LEU A N 1
ATOM 698 C CA . LEU A 1 93 ? 17.504 24.765 -11.327 1.00 83.38 93 LEU A CA 1
ATOM 699 C C . LEU A 1 93 ? 17.298 25.519 -12.650 1.00 83.38 93 LEU A C 1
ATOM 701 O O . LEU A 1 93 ? 16.192 25.526 -13.192 1.00 83.38 93 LEU A O 1
ATOM 705 N N . LYS A 1 94 ? 18.370 26.092 -13.224 1.00 87.31 94 LYS A N 1
ATOM 706 C CA . LYS A 1 94 ? 18.312 26.731 -14.551 1.00 87.31 94 LYS A CA 1
ATOM 707 C C . LYS A 1 94 ? 17.970 25.717 -15.637 1.00 87.31 94 LYS A C 1
ATOM 709 O O . LYS A 1 94 ? 17.140 26.003 -16.494 1.00 87.31 94 LYS A O 1
ATOM 714 N N . ILE A 1 95 ? 18.579 24.531 -15.589 1.00 83.44 95 ILE A N 1
ATOM 715 C CA . ILE A 1 95 ? 18.283 23.438 -16.523 1.00 83.44 95 ILE A CA 1
ATOM 716 C C . ILE A 1 95 ? 16.813 23.028 -16.415 1.00 83.44 95 ILE A C 1
ATOM 718 O O . ILE A 1 95 ? 16.159 22.911 -17.445 1.00 83.44 95 ILE A O 1
ATOM 722 N N . ALA A 1 96 ? 16.278 22.852 -15.204 1.00 81.31 96 ALA A N 1
ATOM 723 C CA . ALA A 1 96 ? 14.877 22.481 -15.003 1.00 81.31 96 ALA A CA 1
ATOM 724 C C . ALA A 1 96 ? 13.916 23.510 -15.606 1.00 81.31 96 ALA A C 1
ATOM 726 O O . ALA A 1 96 ? 13.030 23.137 -16.375 1.00 81.31 96 ALA A O 1
ATOM 727 N N . TYR A 1 97 ? 14.136 24.800 -15.328 1.00 86.25 97 TYR A N 1
ATOM 728 C CA . TYR A 1 97 ? 13.315 25.865 -15.900 1.00 86.25 97 TYR A CA 1
ATOM 729 C C . TYR A 1 97 ? 13.358 25.848 -17.430 1.00 86.25 97 TYR A C 1
ATOM 731 O O . TYR A 1 97 ? 12.314 25.779 -18.075 1.00 86.25 97 TYR A O 1
ATOM 739 N N . LEU A 1 98 ? 14.567 25.845 -18.006 1.00 87.12 98 LEU A N 1
ATOM 740 C CA . LEU A 1 98 ? 14.776 25.880 -19.456 1.00 87.12 98 LEU A CA 1
ATOM 741 C C . LEU A 1 98 ? 14.210 24.653 -20.172 1.00 87.12 98 LEU A C 1
ATOM 743 O O . LEU A 1 98 ? 13.828 24.746 -21.336 1.00 87.12 98 LEU A O 1
ATOM 747 N N . LYS A 1 99 ? 14.174 23.513 -19.482 1.00 82.81 99 LYS A N 1
ATOM 748 C CA . LYS A 1 99 ? 13.700 22.244 -20.024 1.00 82.81 99 LYS A CA 1
ATOM 749 C C . LYS A 1 99 ? 12.178 22.105 -19.977 1.00 82.81 99 LYS A C 1
ATOM 751 O O . LYS A 1 99 ? 11.631 21.450 -20.855 1.00 82.81 99 LYS A O 1
ATOM 756 N N . TYR A 1 100 ? 11.516 22.666 -18.964 1.00 82.00 100 TYR A N 1
ATOM 757 C CA . TYR A 1 100 ? 10.110 22.345 -18.691 1.00 82.00 100 TYR A CA 1
ATOM 758 C C . TYR A 1 100 ? 9.176 23.547 -18.548 1.00 82.00 100 TYR A C 1
ATOM 760 O O . TYR A 1 100 ? 7.995 23.418 -18.838 1.00 82.00 100 TYR A O 1
ATOM 768 N N . CYS A 1 101 ? 9.673 24.707 -18.121 1.00 85.88 101 CYS A N 1
ATOM 769 C CA . CYS A 1 101 ? 8.822 25.796 -17.626 1.00 85.88 101 CYS A CA 1
ATOM 770 C C . CYS A 1 101 ? 8.848 27.065 -18.486 1.00 85.88 101 CYS A C 1
ATOM 772 O O . CYS A 1 101 ? 8.093 27.998 -18.216 1.00 85.88 101 CYS A O 1
ATOM 774 N N . VAL A 1 102 ? 9.729 27.127 -19.491 1.00 88.19 102 VAL A N 1
ATOM 775 C CA . VAL A 1 102 ? 9.861 28.294 -20.375 1.00 88.19 102 VAL A CA 1
ATOM 776 C C . VAL A 1 102 ? 8.587 28.517 -21.178 1.00 88.19 102 VAL A C 1
ATOM 778 O O . VAL A 1 102 ? 8.125 27.620 -21.889 1.00 88.19 102 VAL A O 1
ATOM 781 N N . THR A 1 103 ? 8.102 29.752 -21.119 1.00 84.12 103 THR A N 1
ATOM 782 C CA . THR A 1 103 ? 7.021 30.283 -21.947 1.00 84.12 103 THR A CA 1
ATOM 783 C C . THR A 1 103 ? 7.512 31.485 -22.755 1.00 84.12 103 THR A C 1
ATOM 785 O O . THR A 1 103 ? 8.548 32.076 -22.433 1.00 84.12 103 THR A O 1
ATOM 788 N N . ASP A 1 104 ? 6.815 31.812 -23.839 1.00 79.50 104 ASP A N 1
ATOM 789 C CA . ASP A 1 104 ? 7.005 33.065 -24.568 1.00 79.50 104 ASP A CA 1
ATOM 790 C C . ASP A 1 104 ? 6.274 34.246 -23.896 1.00 79.50 104 ASP A C 1
ATOM 792 O O . ASP A 1 104 ? 5.645 34.102 -22.846 1.00 79.50 104 ASP A O 1
ATOM 796 N N . ASP A 1 105 ? 6.359 35.435 -24.501 1.00 79.19 105 ASP A N 1
ATOM 797 C CA . ASP A 1 105 ? 5.754 36.667 -23.969 1.00 79.19 105 ASP A CA 1
ATOM 798 C C . ASP A 1 105 ? 4.210 36.615 -23.897 1.00 79.19 105 ASP A C 1
ATOM 800 O O . ASP A 1 105 ? 3.593 37.459 -23.241 1.00 79.19 105 ASP A O 1
ATOM 804 N N . GLU A 1 106 ? 3.578 35.643 -24.562 1.00 77.38 106 GLU A N 1
ATOM 805 C CA . GLU A 1 106 ? 2.130 35.408 -24.552 1.00 77.38 106 GLU A CA 1
ATOM 806 C C . GLU A 1 106 ? 1.730 34.299 -23.558 1.00 77.38 106 GLU A C 1
ATOM 808 O O . GLU A 1 106 ? 0.540 34.030 -23.374 1.00 77.38 106 GLU A O 1
ATOM 813 N N . GLY A 1 107 ? 2.706 33.692 -22.871 1.00 77.38 107 GLY A N 1
ATOM 814 C CA . GLY A 1 107 ? 2.505 32.605 -21.915 1.00 77.38 107 GLY A CA 1
ATOM 815 C C . GLY A 1 107 ? 2.405 31.221 -22.561 1.00 77.38 107 GLY A C 1
ATOM 816 O O . GLY A 1 107 ? 2.024 30.265 -21.883 1.00 77.38 107 GLY A O 1
ATOM 817 N N . VAL A 1 108 ? 2.737 31.085 -23.849 1.00 79.19 108 VAL A N 1
ATOM 818 C CA . VAL A 1 108 ? 2.722 29.802 -24.563 1.00 79.19 108 VAL A CA 1
ATOM 819 C C . VAL A 1 108 ? 4.003 29.037 -24.251 1.00 79.19 108 VAL A C 1
ATOM 821 O O . VAL A 1 108 ? 5.103 29.580 -24.332 1.00 79.19 108 VAL A O 1
ATOM 824 N N . ILE A 1 109 ? 3.872 27.763 -23.880 1.00 79.31 109 ILE A N 1
ATOM 825 C CA . ILE A 1 109 ? 5.013 26.910 -23.543 1.00 79.31 109 ILE A CA 1
ATOM 826 C C . ILE A 1 109 ? 5.933 26.689 -24.752 1.00 79.31 109 ILE A C 1
ATOM 828 O O . ILE A 1 109 ? 5.489 26.562 -25.892 1.00 79.31 109 ILE A O 1
ATOM 832 N N . CYS A 1 110 ? 7.242 26.633 -24.505 1.00 80.88 110 CYS A N 1
ATOM 833 C CA . CYS A 1 110 ? 8.228 26.321 -25.535 1.00 80.88 110 CYS A CA 1
ATOM 834 C C . CYS A 1 110 ? 7.921 24.954 -26.186 1.00 80.88 110 CYS A C 1
ATOM 836 O O . CYS A 1 110 ? 7.829 23.971 -25.451 1.00 80.88 110 CYS A O 1
ATOM 838 N N . PRO A 1 111 ? 7.876 24.831 -27.530 1.00 78.62 111 PRO A N 1
ATOM 839 C CA . PRO A 1 111 ? 7.576 23.561 -28.205 1.00 78.62 111 PRO A CA 1
ATOM 840 C C . PRO A 1 111 ? 8.526 22.408 -27.848 1.00 78.62 111 PRO A C 1
ATOM 842 O O . PRO A 1 111 ? 8.146 21.243 -27.887 1.00 78.62 111 PRO A O 1
ATOM 845 N N . LEU A 1 112 ? 9.779 22.715 -27.489 1.00 74.12 112 LEU A N 1
ATOM 846 C CA . LEU A 1 112 ? 10.713 21.705 -26.985 1.00 74.12 112 LEU A CA 1
ATOM 847 C C . LEU A 1 112 ? 10.320 21.232 -25.581 1.00 74.12 112 LEU A C 1
ATOM 849 O O . LEU A 1 112 ? 10.381 20.037 -25.310 1.00 74.12 112 LEU A O 1
ATOM 853 N N . SER A 1 113 ? 9.920 22.152 -24.701 1.00 78.56 113 SER A N 1
ATOM 854 C CA . SER A 1 113 ? 9.407 21.808 -23.374 1.00 78.56 113 SER A CA 1
ATOM 855 C C . SER A 1 113 ? 8.109 21.012 -23.492 1.00 78.56 113 SER A C 1
ATOM 857 O O . SER A 1 113 ? 7.984 19.981 -22.848 1.00 78.56 113 SER A O 1
ATOM 859 N N . GLU A 1 114 ? 7.194 21.425 -24.373 1.00 73.56 114 GLU A N 1
ATOM 860 C CA . GLU A 1 114 ? 5.958 20.704 -24.700 1.00 73.56 114 GLU A CA 1
ATOM 861 C C . GLU A 1 114 ? 6.254 19.272 -25.156 1.00 73.56 114 GLU A C 1
ATOM 863 O O . GLU A 1 114 ? 5.787 18.328 -24.528 1.00 73.56 114 GLU A O 1
ATOM 868 N N . HIS A 1 115 ? 7.132 19.088 -26.146 1.00 75.06 115 HIS A N 1
ATOM 869 C CA . HIS A 1 115 ? 7.535 17.761 -26.619 1.00 75.06 115 HIS A CA 1
ATOM 870 C C . HIS A 1 115 ? 8.158 16.889 -25.513 1.00 75.06 115 HIS A C 1
ATOM 872 O O . HIS A 1 115 ? 7.911 15.683 -25.432 1.00 75.06 115 HIS A O 1
ATOM 878 N N . LEU A 1 116 ? 8.958 17.488 -24.626 1.00 71.06 116 LEU A N 1
ATOM 879 C CA . LEU A 1 116 ? 9.529 16.775 -23.484 1.00 71.06 116 LEU A CA 1
ATOM 880 C C . LEU A 1 116 ? 8.440 16.380 -22.478 1.00 71.06 116 LEU A C 1
ATOM 882 O O . LEU A 1 116 ? 8.491 15.271 -21.956 1.00 71.06 116 LEU A O 1
ATOM 886 N N . LEU A 1 117 ? 7.436 17.223 -22.241 1.00 68.31 117 LEU A N 1
ATOM 887 C CA . LEU A 1 117 ? 6.288 16.929 -21.372 1.00 68.31 117 LEU A CA 1
ATOM 888 C C . LEU A 1 117 ? 5.337 15.878 -21.975 1.00 68.31 117 LEU A C 1
ATOM 890 O O . LEU A 1 117 ? 4.836 15.007 -21.259 1.00 68.31 117 LEU A O 1
ATOM 894 N N . GLU A 1 118 ? 5.152 15.878 -23.293 1.00 65.50 118 GLU A N 1
ATOM 895 C CA . GLU A 1 118 ? 4.410 14.850 -24.034 1.00 65.50 118 GLU A CA 1
ATOM 896 C C . GLU A 1 118 ? 5.080 13.471 -23.934 1.00 65.50 118 GLU A C 1
ATOM 898 O O . GLU A 1 118 ? 4.396 12.447 -23.864 1.00 65.50 118 GLU A O 1
ATOM 903 N N . SER A 1 119 ? 6.413 13.421 -23.856 1.00 58.38 119 SER A N 1
ATOM 904 C CA . SER A 1 119 ? 7.154 12.165 -23.663 1.00 58.38 119 SER A CA 1
ATOM 905 C C . SER A 1 119 ? 6.926 11.547 -22.272 1.00 58.38 119 SER A C 1
ATOM 907 O O . SER A 1 119 ? 6.919 10.326 -22.124 1.00 58.38 119 SER A O 1
ATOM 909 N N . PHE A 1 120 ? 6.635 12.371 -21.257 1.00 56.09 120 PHE A N 1
ATOM 910 C CA . PHE A 1 120 ? 6.144 11.891 -19.959 1.00 56.09 120 PHE A CA 1
ATOM 911 C C . PHE A 1 120 ? 4.673 11.458 -20.040 1.00 56.09 120 PHE A C 1
ATOM 913 O O . PHE A 1 120 ? 4.320 10.392 -19.548 1.00 56.09 120 PHE A O 1
ATOM 920 N N . SER A 1 121 ? 3.840 12.208 -20.769 1.00 44.84 121 SER A N 1
ATOM 921 C CA . SER A 1 121 ? 2.412 11.894 -20.956 1.00 44.84 121 SER A CA 1
ATOM 922 C C . SER A 1 121 ? 2.167 10.607 -21.766 1.00 44.84 121 SER A C 1
ATOM 924 O O . SER A 1 121 ? 1.139 9.949 -21.621 1.00 44.84 121 SER A O 1
ATOM 926 N N . THR A 1 122 ? 3.089 10.220 -22.648 1.00 39.53 122 THR A N 1
ATOM 927 C CA . THR A 1 122 ? 3.003 8.985 -23.452 1.00 39.53 122 THR A CA 1
ATOM 928 C C . THR A 1 122 ? 3.503 7.747 -22.705 1.00 39.53 122 THR A C 1
ATOM 930 O O . THR A 1 122 ? 3.004 6.654 -22.970 1.00 39.53 122 THR A O 1
ATOM 933 N N . ASN A 1 123 ? 4.382 7.912 -21.710 1.00 39.12 123 ASN A N 1
ATOM 934 C CA . ASN A 1 123 ? 4.741 6.845 -20.770 1.00 39.12 123 ASN A CA 1
ATOM 935 C C . ASN A 1 123 ? 3.619 6.527 -19.769 1.00 39.12 123 ASN A C 1
ATOM 937 O O . ASN A 1 123 ? 3.477 5.367 -19.386 1.00 39.12 123 ASN A O 1
ATOM 941 N N . ASP A 1 124 ? 2.765 7.499 -19.438 1.00 36.53 124 ASP A N 1
ATOM 942 C CA . ASP A 1 124 ? 1.528 7.238 -18.687 1.00 36.53 124 ASP A CA 1
ATOM 943 C C . ASP A 1 124 ? 0.4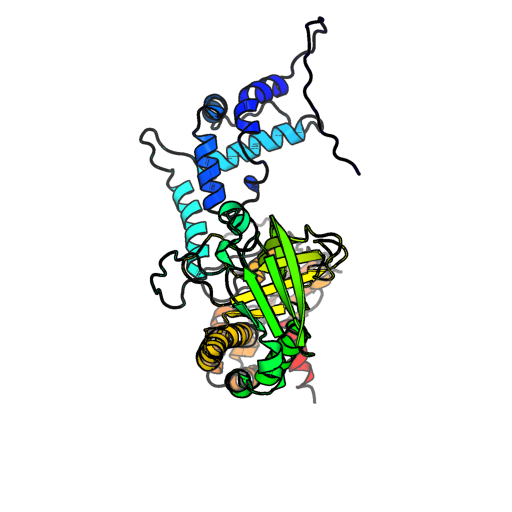77 6.515 -19.555 1.00 36.53 124 ASP A C 1
ATOM 945 O O . ASP A 1 124 ? -0.269 5.662 -19.078 1.00 36.53 124 ASP A O 1
ATOM 949 N N . ASN A 1 125 ? 0.456 6.773 -20.869 1.00 32.56 125 ASN A N 1
ATOM 950 C CA . ASN A 1 125 ? -0.479 6.126 -21.800 1.00 32.56 125 ASN A CA 1
ATOM 951 C C . ASN A 1 125 ? -0.050 4.721 -22.268 1.00 32.56 125 ASN A C 1
ATOM 953 O O . ASN A 1 125 ? -0.893 3.964 -22.749 1.00 32.56 125 ASN A O 1
ATOM 957 N N . ALA A 1 126 ? 1.217 4.326 -22.116 1.00 32.91 126 ALA A N 1
ATOM 958 C CA . ALA A 1 126 ? 1.668 2.967 -22.443 1.00 32.91 126 ALA A CA 1
ATOM 959 C C . ALA A 1 126 ? 1.225 1.911 -21.409 1.00 32.91 126 ALA A C 1
ATOM 961 O O . ALA A 1 126 ? 1.234 0.722 -21.723 1.00 32.91 126 ALA A O 1
ATOM 962 N N . LYS A 1 127 ? 0.780 2.336 -20.216 1.00 32.50 127 LYS A N 1
ATOM 963 C CA . LYS A 1 127 ? 0.107 1.476 -19.226 1.00 32.50 127 LYS A CA 1
ATOM 964 C C . LYS A 1 127 ? -1.416 1.372 -19.435 1.00 32.50 127 LYS A C 1
ATOM 966 O O . LYS A 1 127 ? -2.035 0.487 -18.865 1.00 32.50 127 LYS A O 1
ATOM 971 N N . ASN A 1 128 ? -2.006 2.198 -20.307 1.00 30.03 128 ASN A N 1
ATOM 972 C CA . ASN A 1 128 ? -3.462 2.343 -20.466 1.00 30.03 128 ASN A CA 1
ATOM 973 C C . ASN A 1 128 ? -3.993 1.833 -21.818 1.00 30.03 128 ASN A C 1
ATOM 975 O O . ASN A 1 128 ? -4.819 2.482 -22.460 1.00 30.03 128 ASN A O 1
ATOM 979 N N . ASN A 1 129 ? -3.521 0.670 -22.274 1.00 28.70 129 ASN A N 1
ATOM 980 C CA . ASN A 1 129 ? -4.155 -0.066 -23.378 1.00 28.70 129 ASN A CA 1
ATOM 981 C C . ASN A 1 129 ? -4.716 -1.419 -22.915 1.00 28.70 129 ASN A C 1
ATOM 983 O O . ASN A 1 129 ? -4.627 -2.425 -23.616 1.00 28.70 129 ASN A O 1
ATOM 987 N N . THR A 1 130 ? -5.364 -1.407 -21.756 1.00 31.08 130 THR A N 1
ATOM 988 C CA . THR A 1 130 ? -6.596 -2.173 -21.554 1.00 31.08 130 THR A CA 1
ATOM 989 C C . THR A 1 130 ? -7.732 -1.151 -21.602 1.00 31.08 130 THR A C 1
ATOM 991 O O . THR A 1 130 ? -7.563 -0.019 -21.162 1.00 31.08 130 THR A O 1
ATOM 994 N N . GLU A 1 131 ? -8.820 -1.501 -22.277 1.00 27.75 131 GLU A N 1
ATOM 995 C CA . GLU A 1 131 ? -9.941 -0.644 -22.680 1.00 27.75 131 GLU A CA 1
ATOM 996 C C . GLU A 1 131 ? -10.246 0.547 -21.749 1.00 27.75 131 GLU A C 1
ATOM 998 O O . GLU A 1 131 ? -10.536 0.370 -20.571 1.00 27.75 131 GLU A O 1
ATOM 1003 N N . LYS A 1 132 ? -10.284 1.768 -22.312 1.00 28.69 132 LYS A N 1
ATOM 1004 C CA . LYS A 1 132 ? -10.899 2.935 -21.662 1.00 28.69 132 LYS A CA 1
ATOM 1005 C C . LYS A 1 132 ? -12.362 2.626 -21.318 1.00 28.69 132 LYS A C 1
ATOM 1007 O O . LYS A 1 132 ? -13.251 2.837 -22.145 1.00 28.69 132 LYS A O 1
ATOM 1012 N N . LYS A 1 133 ? -12.614 2.209 -20.080 1.00 25.11 133 LYS A N 1
ATOM 1013 C CA . LYS A 1 133 ? -13.715 2.780 -19.307 1.00 25.11 133 LYS A CA 1
ATOM 1014 C C . LYS A 1 133 ? -13.236 4.149 -18.830 1.00 25.11 133 LYS A C 1
ATOM 1016 O O . LYS A 1 133 ? -12.124 4.283 -18.334 1.00 25.11 133 LYS A O 1
ATOM 1021 N N . GLU A 1 134 ? -14.036 5.181 -19.054 1.00 27.61 134 GLU A N 1
ATOM 1022 C CA . GLU A 1 134 ? -13.904 6.415 -18.284 1.00 27.61 134 GLU A CA 1
ATOM 1023 C C . GLU A 1 134 ? -14.205 6.043 -16.825 1.00 27.61 134 GLU A C 1
ATOM 1025 O O . GLU A 1 134 ? -15.369 5.897 -16.461 1.00 27.61 134 GLU A O 1
ATOM 1030 N N . GLU A 1 135 ? -13.173 5.787 -16.020 1.00 29.70 135 GLU A N 1
ATOM 1031 C CA . GLU A 1 135 ? -13.322 5.764 -14.567 1.00 29.70 135 GLU A CA 1
ATOM 1032 C C . GLU A 1 135 ? -13.384 7.213 -14.093 1.00 29.70 135 GLU A C 1
ATOM 1034 O O . GLU A 1 135 ? -12.446 7.999 -14.248 1.00 29.70 135 GLU A O 1
ATOM 1039 N N . GLU A 1 136 ? -14.550 7.593 -13.581 1.00 30.23 136 GLU A N 1
ATOM 1040 C CA . GLU A 1 136 ? -14.660 8.729 -12.679 1.00 30.23 136 GLU A CA 1
ATOM 1041 C C . GLU A 1 136 ? -13.679 8.500 -11.513 1.00 30.23 136 GLU A C 1
ATOM 1043 O O . GLU A 1 136 ? -13.601 7.390 -11.000 1.00 30.23 136 GLU A O 1
ATOM 1048 N N . ASP A 1 137 ? -12.934 9.532 -11.091 1.00 40.69 137 ASP A N 1
ATOM 1049 C CA . ASP A 1 137 ? -12.197 9.554 -9.813 1.00 40.69 137 ASP A CA 1
ATOM 1050 C C . ASP A 1 137 ? -13.213 9.434 -8.661 1.00 40.69 137 ASP A C 1
ATOM 1052 O O . ASP A 1 137 ? -13.624 10.421 -8.045 1.00 40.69 137 ASP A O 1
ATOM 1056 N N . ASP A 1 138 ? -13.671 8.210 -8.414 1.00 38.44 138 ASP A N 1
ATOM 1057 C CA . ASP A 1 138 ? -14.573 7.827 -7.329 1.00 38.44 138 ASP A CA 1
ATOM 1058 C C . ASP A 1 138 ? -13.812 7.594 -6.007 1.00 38.44 138 ASP A C 1
ATOM 1060 O O . ASP A 1 138 ? -14.410 7.340 -4.959 1.00 38.44 138 ASP A O 1
ATOM 1064 N N . GLY A 1 139 ? -12.487 7.777 -6.038 1.00 39.81 139 GLY A N 1
ATOM 1065 C CA . GLY A 1 139 ? -11.579 7.607 -4.914 1.00 39.81 139 GLY A CA 1
ATOM 1066 C C . GLY A 1 139 ? -11.101 6.175 -4.693 1.00 39.81 139 GLY A C 1
ATOM 1067 O O . GLY A 1 139 ? -10.405 5.964 -3.699 1.00 39.81 139 GLY A O 1
ATOM 1068 N N . THR A 1 140 ? -11.451 5.225 -5.564 1.00 37.12 140 THR A N 1
ATOM 1069 C CA . THR A 1 140 ? -11.120 3.804 -5.401 1.00 37.12 140 THR A CA 1
ATOM 1070 C C . THR A 1 140 ? -9.753 3.460 -6.002 1.00 37.12 140 THR A C 1
ATOM 1072 O O . THR A 1 140 ? -9.461 3.798 -7.143 1.00 37.12 140 THR A O 1
ATOM 1075 N N . PHE A 1 141 ? -8.957 2.738 -5.206 1.00 45.84 141 PHE A N 1
ATOM 1076 C CA . PHE A 1 141 ? -7.635 2.167 -5.477 1.00 45.84 141 PHE A CA 1
ATOM 1077 C C . PHE A 1 141 ? -6.451 3.148 -5.537 1.00 45.84 141 PHE A C 1
ATOM 1079 O O . PHE A 1 141 ? -6.421 4.122 -6.283 1.00 45.84 141 PHE A O 1
ATOM 1086 N N . ILE A 1 142 ? -5.421 2.860 -4.733 1.00 49.03 142 ILE A N 1
ATOM 1087 C CA . ILE A 1 142 ? -4.165 2.280 -5.231 1.00 49.03 142 ILE A CA 1
ATOM 1088 C C . ILE A 1 142 ? -3.214 2.051 -4.029 1.00 49.03 142 ILE A C 1
ATOM 1090 O O . ILE A 1 142 ? -2.880 2.975 -3.278 1.00 49.03 142 ILE A O 1
ATOM 1094 N N . VAL A 1 143 ? -2.701 0.822 -3.909 1.00 50.91 143 VAL A N 1
ATOM 1095 C CA . VAL A 1 143 ? -1.342 0.596 -3.404 1.00 50.91 143 VAL A CA 1
ATOM 1096 C C . VAL A 1 143 ? -0.391 1.016 -4.532 1.00 50.91 143 VAL A C 1
ATOM 1098 O O . VAL A 1 143 ? -0.379 0.385 -5.581 1.00 50.91 143 VAL A O 1
ATOM 1101 N N . GLY A 1 144 ? 0.320 2.135 -4.397 1.00 52.41 144 GLY A N 1
ATOM 1102 C CA . GLY A 1 144 ? 0.903 2.849 -5.541 1.00 52.41 144 GLY A CA 1
ATOM 1103 C C . GLY A 1 144 ? 2.207 3.538 -5.272 1.00 52.41 144 GLY A C 1
ATOM 1104 O O . GLY A 1 144 ? 2.856 3.321 -4.255 1.00 52.41 144 GLY A O 1
ATOM 1105 N N . GLU A 1 145 ? 2.573 4.424 -6.192 1.00 59.81 145 GLU A N 1
ATOM 1106 C CA . GLU A 1 145 ? 3.779 5.223 -6.059 1.00 59.81 145 GLU A CA 1
ATOM 1107 C C . GLU A 1 145 ? 3.685 6.158 -4.849 1.00 59.81 145 GLU A C 1
ATOM 1109 O O . GLU A 1 145 ? 2.739 6.935 -4.692 1.00 59.81 145 GLU A O 1
ATOM 1114 N N . TYR A 1 146 ? 4.724 6.141 -4.014 1.00 63.03 146 TYR A N 1
ATOM 1115 C CA . TYR A 1 146 ? 4.784 6.905 -2.769 1.00 63.03 146 TYR A CA 1
ATOM 1116 C C . TYR A 1 146 ? 4.427 8.392 -2.932 1.00 63.03 146 TYR A C 1
ATOM 1118 O O . TYR A 1 146 ? 3.708 8.959 -2.108 1.00 63.03 146 TYR A O 1
ATOM 1126 N N . ASN A 1 147 ? 4.922 9.038 -3.993 1.00 59.56 147 ASN A N 1
ATOM 1127 C CA . ASN A 1 147 ? 4.714 10.471 -4.211 1.00 59.56 147 ASN A CA 1
ATOM 1128 C C . ASN A 1 147 ? 3.256 10.812 -4.521 1.00 59.56 147 ASN A C 1
ATOM 1130 O O . ASN A 1 147 ? 2.775 11.843 -4.052 1.00 59.56 147 ASN A O 1
ATOM 1134 N N . TYR A 1 148 ? 2.552 9.945 -5.253 1.00 69.31 148 TYR A N 1
ATOM 1135 C CA . TYR A 1 148 ? 1.131 10.123 -5.534 1.00 69.31 148 TYR A CA 1
ATOM 1136 C C . TYR A 1 148 ? 0.314 10.036 -4.243 1.00 69.31 148 TYR A C 1
ATOM 1138 O O . TYR A 1 148 ? -0.435 10.955 -3.909 1.00 69.31 148 TYR A O 1
ATOM 1146 N N . LEU A 1 149 ? 0.538 8.988 -3.447 1.00 67.62 149 LEU A N 1
ATOM 1147 C CA . LEU A 1 149 ? -0.158 8.799 -2.171 1.00 67.62 149 LEU A CA 1
ATOM 1148 C C . LEU A 1 149 ? 0.116 9.954 -1.210 1.00 67.62 149 LEU A C 1
ATOM 1150 O O . LEU A 1 149 ? -0.787 10.441 -0.539 1.00 67.62 149 LEU A O 1
ATOM 1154 N N . LYS A 1 150 ? 1.354 10.448 -1.174 1.00 74.94 150 LYS A N 1
ATOM 1155 C CA . LYS A 1 150 ? 1.747 11.565 -0.311 1.00 74.94 150 LYS A CA 1
ATOM 1156 C C . LYS A 1 150 ? 0.990 12.859 -0.622 1.00 74.94 150 LYS A C 1
ATOM 1158 O O . LYS A 1 150 ? 0.810 13.667 0.286 1.00 74.94 150 LYS A O 1
ATOM 1163 N N . THR A 1 151 ? 0.581 13.082 -1.870 1.00 71.00 151 THR A N 1
ATOM 1164 C CA . THR A 1 151 ? -0.124 14.305 -2.288 1.00 71.00 151 THR A CA 1
ATOM 1165 C C . THR A 1 151 ? -1.643 14.157 -2.307 1.00 71.00 151 THR A C 1
ATOM 1167 O O . THR A 1 151 ? -2.331 15.169 -2.184 1.00 71.00 151 THR A O 1
ATOM 1170 N N . HIS A 1 152 ? -2.160 12.929 -2.412 1.00 77.50 152 HIS A N 1
ATOM 1171 C CA . HIS A 1 152 ? -3.595 12.656 -2.546 1.00 77.50 152 HIS A CA 1
ATOM 1172 C C . HIS A 1 152 ? -4.238 12.058 -1.288 1.00 77.50 152 HIS A C 1
ATOM 1174 O O . HIS A 1 152 ? -5.443 12.225 -1.103 1.00 77.50 152 HIS A O 1
ATOM 1180 N N . ALA A 1 153 ? -3.469 11.401 -0.409 1.00 81.62 153 ALA A N 1
ATOM 1181 C CA . ALA A 1 153 ? -3.983 10.887 0.857 1.00 81.62 153 ALA A CA 1
ATOM 1182 C C . ALA A 1 153 ? -4.427 12.030 1.776 1.00 81.62 153 ALA A C 1
ATOM 1184 O O . ALA A 1 153 ? -3.719 13.023 1.957 1.00 81.62 153 ALA A O 1
ATOM 1185 N N . GLN A 1 154 ? -5.606 11.870 2.364 1.00 87.31 154 GLN A N 1
ATOM 1186 C CA . GLN A 1 154 ? -6.234 12.831 3.255 1.00 87.31 154 GLN A CA 1
ATOM 1187 C C . GLN A 1 154 ? -6.444 12.222 4.636 1.00 87.31 154 GLN A C 1
ATOM 1189 O O . GLN A 1 154 ? -6.630 11.013 4.800 1.00 87.31 154 GLN A O 1
ATOM 1194 N N . GLU A 1 155 ? -6.450 13.099 5.638 1.00 92.69 155 GLU A N 1
ATOM 1195 C CA . GLU A 1 155 ? -6.946 12.746 6.960 1.00 92.69 155 GLU A CA 1
ATOM 1196 C C . GLU A 1 155 ? -8.425 12.364 6.877 1.00 92.69 155 GLU A C 1
ATOM 1198 O O . GLU A 1 155 ? -9.201 12.978 6.143 1.00 92.69 155 GLU A O 1
ATOM 1203 N N . ARG A 1 156 ? -8.803 11.352 7.654 1.00 92.19 156 ARG A N 1
ATOM 1204 C CA . ARG A 1 156 ? -10.153 10.790 7.680 1.00 92.19 156 ARG A CA 1
ATOM 1205 C C . ARG A 1 156 ? -10.712 10.788 9.090 1.00 92.19 156 ARG A C 1
ATOM 1207 O O . ARG A 1 156 ? -9.986 10.895 10.080 1.00 92.19 156 ARG A O 1
ATOM 1214 N N . GLU A 1 157 ? -12.024 10.658 9.179 1.00 92.25 157 GLU A N 1
ATOM 1215 C CA . GLU A 1 157 ? -12.739 10.612 10.447 1.00 92.25 157 GLU A CA 1
ATOM 1216 C C . GLU A 1 157 ? -13.043 9.165 10.838 1.00 92.25 157 GLU A C 1
ATOM 1218 O O . GLU A 1 157 ? -13.248 8.302 9.993 1.00 92.25 157 GLU A O 1
ATOM 1223 N N . PHE A 1 158 ? -13.147 8.893 12.145 1.00 94.06 158 PHE A N 1
ATOM 1224 C CA . PHE A 1 158 ? -13.497 7.555 12.657 1.00 94.06 158 PHE A CA 1
ATOM 1225 C C . PHE A 1 158 ? -14.777 6.981 12.017 1.00 94.06 158 PHE A C 1
ATOM 1227 O O . PHE A 1 158 ? -14.927 5.765 11.915 1.00 94.06 158 PHE A O 1
ATOM 1234 N N . ASP A 1 159 ? -15.708 7.856 11.624 1.00 93.81 159 ASP A N 1
ATOM 1235 C CA . ASP A 1 159 ? -17.003 7.464 11.068 1.00 93.81 159 ASP A CA 1
ATOM 1236 C C . ASP A 1 159 ? -16.886 6.719 9.729 1.00 93.81 159 ASP A C 1
ATOM 1238 O O . ASP A 1 159 ? -17.750 5.905 9.416 1.00 93.81 159 ASP A O 1
ATOM 1242 N N . ASP A 1 160 ? -15.781 6.893 9.001 1.00 93.19 160 ASP A N 1
ATOM 1243 C CA . ASP A 1 160 ? -15.554 6.233 7.713 1.00 93.19 160 ASP A CA 1
ATOM 1244 C C . ASP A 1 160 ? -15.528 4.698 7.833 1.00 93.19 160 ASP A C 1
ATOM 1246 O O . ASP A 1 160 ? -15.922 3.977 6.913 1.00 93.19 160 ASP A O 1
ATOM 1250 N N . TRP A 1 161 ? -15.127 4.183 8.999 1.00 95.44 161 TRP A N 1
ATOM 1251 C CA . TRP A 1 161 ? -15.096 2.747 9.299 1.00 95.44 161 TRP A CA 1
ATOM 1252 C C . TRP A 1 161 ? -16.265 2.285 10.168 1.00 95.44 161 TRP A C 1
ATOM 1254 O O . TRP A 1 161 ? -16.339 1.104 10.513 1.00 95.44 161 TRP A O 1
ATOM 1264 N N . ASN A 1 162 ? -17.185 3.183 10.533 1.00 96.12 162 ASN A N 1
ATOM 1265 C CA . ASN A 1 162 ? -18.300 2.883 11.425 1.00 96.12 162 ASN A CA 1
ATOM 1266 C C . ASN A 1 162 ? -19.158 1.721 10.886 1.00 96.12 162 ASN A C 1
ATOM 1268 O O . ASN A 1 162 ? -19.456 1.637 9.690 1.00 96.12 162 ASN A O 1
ATOM 1272 N N . GLY A 1 163 ? -19.567 0.819 11.781 1.00 96.69 163 GLY A N 1
ATOM 1273 C CA . GLY A 1 163 ? -20.285 -0.410 11.442 1.00 96.69 163 GLY A CA 1
ATOM 1274 C C . GLY A 1 163 ? -19.538 -1.687 11.831 1.00 96.69 163 GLY A C 1
ATOM 1275 O O . GLY A 1 163 ? -18.507 -1.653 12.505 1.00 96.69 163 GLY A O 1
ATOM 1276 N N . ALA A 1 164 ? -20.110 -2.827 11.442 1.00 97.75 164 ALA A N 1
ATOM 1277 C CA . ALA A 1 164 ? -19.595 -4.157 11.754 1.00 97.75 164 ALA A CA 1
ATOM 1278 C C . ALA A 1 164 ? -18.924 -4.789 10.528 1.00 97.75 164 ALA A C 1
ATOM 1280 O O . ALA A 1 164 ? -19.420 -4.671 9.409 1.00 97.75 164 ALA A O 1
ATOM 1281 N N . TRP A 1 165 ? -17.828 -5.499 10.768 1.00 97.81 165 TRP A N 1
ATOM 1282 C CA . TRP A 1 165 ? -16.964 -6.099 9.760 1.00 97.81 165 TRP A CA 1
ATOM 1283 C C . TRP A 1 165 ? -16.662 -7.547 10.143 1.00 97.81 165 TRP A C 1
ATOM 1285 O O . TRP A 1 165 ? -16.241 -7.818 11.267 1.00 97.81 165 TRP A O 1
ATOM 1295 N N . LYS A 1 166 ? -16.856 -8.490 9.225 1.00 96.25 166 LYS A N 1
ATOM 1296 C CA . LYS A 1 166 ? -16.655 -9.931 9.417 1.00 96.25 166 LYS A CA 1
ATOM 1297 C C . LYS A 1 166 ? -15.413 -10.423 8.693 1.00 96.25 166 LYS A C 1
ATOM 1299 O O . LYS A 1 166 ? -15.162 -10.055 7.550 1.00 96.25 166 LYS A O 1
ATOM 1304 N N . SER A 1 167 ? -14.648 -11.278 9.365 1.00 96.69 167 SER A N 1
ATOM 1305 C CA . SER A 1 167 ? -13.366 -11.762 8.849 1.00 96.69 167 SER A CA 1
ATOM 1306 C C . SER A 1 167 ? -13.541 -12.716 7.667 1.00 96.69 167 SER A C 1
ATOM 1308 O O . SER A 1 167 ? -14.413 -13.591 7.692 1.00 96.69 167 SER A O 1
ATOM 1310 N N . PHE A 1 168 ? -12.654 -12.609 6.677 1.00 91.12 168 PHE A N 1
ATOM 1311 C CA . PHE A 1 168 ? -12.552 -13.571 5.579 1.00 91.12 168 PHE A CA 1
ATOM 1312 C C . PHE A 1 168 ? -11.997 -14.926 6.025 1.00 91.12 168 PHE A C 1
ATOM 1314 O O . PHE A 1 168 ? -12.368 -15.958 5.467 1.00 91.12 168 PHE A O 1
ATOM 1321 N N . TYR A 1 169 ? -11.158 -14.970 7.062 1.00 94.25 169 TYR A N 1
ATOM 1322 C CA . TYR A 1 169 ? -10.452 -16.192 7.453 1.00 94.25 169 TYR A CA 1
ATOM 1323 C C . TYR A 1 169 ? -11.377 -17.369 7.825 1.00 94.25 169 TYR A C 1
ATOM 1325 O O . TYR A 1 169 ? -11.181 -18.470 7.298 1.00 94.25 169 TYR A O 1
ATOM 1333 N N . PRO A 1 170 ? -12.443 -17.188 8.633 1.00 93.62 170 PRO A N 1
ATOM 1334 C CA . PRO A 1 170 ? -13.444 -18.235 8.842 1.00 93.62 170 PRO A CA 1
ATOM 1335 C C . PRO A 1 170 ? -14.167 -18.666 7.558 1.00 93.62 170 PRO A C 1
ATOM 1337 O O . PRO A 1 170 ? -14.629 -19.803 7.467 1.00 93.62 170 PRO A O 1
ATOM 1340 N N . MET A 1 171 ? -14.302 -17.784 6.563 1.00 90.50 171 MET A N 1
ATOM 1341 C CA . MET A 1 171 ? -14.948 -18.106 5.284 1.00 90.50 171 MET A CA 1
ATOM 1342 C C . MET A 1 171 ? -14.045 -18.992 4.422 1.00 90.50 171 MET A C 1
ATOM 1344 O O . MET A 1 171 ? -14.510 -20.019 3.929 1.00 90.50 171 MET A O 1
ATOM 1348 N N . ILE A 1 172 ? -12.757 -18.647 4.326 1.00 89.81 172 ILE A N 1
ATOM 1349 C CA . ILE A 1 172 ? -11.742 -19.434 3.610 1.00 89.81 172 ILE A CA 1
ATOM 1350 C C . ILE A 1 172 ? -11.589 -20.814 4.255 1.00 89.81 172 ILE A C 1
ATOM 1352 O O . ILE A 1 172 ? -11.735 -21.838 3.595 1.00 89.81 172 ILE A O 1
ATOM 1356 N N . THR A 1 173 ? -11.366 -20.865 5.570 1.00 92.38 173 THR A N 1
ATOM 1357 C CA . THR A 1 173 ? -11.107 -22.129 6.286 1.00 92.38 173 THR A CA 1
ATOM 1358 C C . THR A 1 173 ? -12.315 -23.064 6.367 1.00 92.38 173 THR A C 1
ATOM 1360 O O . THR A 1 173 ? -12.138 -24.270 6.526 1.00 92.38 173 THR A O 1
ATOM 1363 N N . SER A 1 174 ? -13.541 -22.544 6.238 1.00 94.06 174 SER A N 1
ATOM 1364 C CA . SER A 1 174 ? -14.756 -23.370 6.154 1.00 94.06 174 SER A CA 1
ATOM 1365 C C . SER A 1 174 ? -15.106 -23.822 4.733 1.00 94.06 174 SER A C 1
ATOM 1367 O O . SER A 1 174 ? -16.086 -24.547 4.565 1.00 94.06 174 SER A O 1
ATOM 1369 N N . GLY A 1 175 ? -14.330 -23.405 3.728 1.00 93.31 175 GLY A N 1
ATOM 1370 C CA . GLY A 1 175 ? -14.532 -23.748 2.321 1.00 93.31 175 GLY A CA 1
ATOM 1371 C C . GLY A 1 175 ? -15.609 -22.928 1.609 1.00 93.31 175 GLY A C 1
ATOM 1372 O O . GLY A 1 175 ? -15.993 -23.240 0.488 1.00 93.31 175 GLY A O 1
ATOM 1373 N N . LYS A 1 176 ? -16.123 -21.857 2.230 1.00 91.00 176 LYS A N 1
ATOM 1374 C CA . LYS A 1 176 ? -17.179 -21.022 1.625 1.00 91.00 176 LYS A CA 1
ATOM 1375 C C . LYS A 1 176 ? -16.694 -20.173 0.450 1.00 91.00 176 LYS A C 1
ATOM 1377 O O . LYS A 1 176 ? -17.530 -19.671 -0.289 1.00 91.00 176 LYS A O 1
ATOM 1382 N N . LEU A 1 177 ? -15.380 -19.999 0.319 1.00 87.56 177 LEU A N 1
ATOM 1383 C CA . LEU A 1 177 ? -14.728 -19.298 -0.790 1.00 87.56 177 LEU A CA 1
ATOM 1384 C C . LEU A 1 177 ? -13.949 -20.269 -1.698 1.00 87.56 177 LEU A C 1
ATOM 1386 O O . LEU A 1 177 ? -13.114 -19.833 -2.476 1.00 87.56 177 LEU A O 1
ATOM 1390 N N . ASP A 1 178 ? -14.197 -21.582 -1.615 1.00 90.25 178 ASP A N 1
ATOM 1391 C CA . ASP A 1 178 ? -13.470 -22.567 -2.432 1.00 90.25 178 ASP A CA 1
ATOM 1392 C C . ASP A 1 178 ? -13.685 -22.357 -3.937 1.00 90.25 178 ASP A C 1
ATOM 1394 O O . ASP A 1 178 ? -12.740 -22.513 -4.707 1.00 90.25 178 ASP A O 1
ATOM 1398 N N . ASP A 1 179 ? -14.887 -21.934 -4.341 1.00 87.31 179 ASP A N 1
ATOM 1399 C CA . ASP A 1 179 ? -15.207 -21.638 -5.743 1.00 87.31 179 ASP A CA 1
ATOM 1400 C C . ASP A 1 179 ? -14.386 -20.456 -6.295 1.00 87.31 179 ASP A C 1
ATOM 1402 O O . ASP A 1 179 ? -14.037 -20.468 -7.474 1.00 87.31 179 ASP A O 1
ATOM 1406 N N . VAL A 1 180 ? -14.018 -19.483 -5.444 1.00 83.38 180 VAL A N 1
ATOM 1407 C CA . VAL A 1 180 ? -13.136 -18.354 -5.807 1.00 83.38 180 VAL A CA 1
ATOM 1408 C C . VAL A 1 180 ? -11.755 -18.871 -6.186 1.00 83.38 180 VAL A C 1
ATOM 1410 O O . VAL A 1 180 ? -11.232 -18.574 -7.250 1.00 83.38 180 VAL A O 1
ATOM 1413 N N . PHE A 1 181 ? -11.154 -19.699 -5.332 1.00 83.94 181 PHE A N 1
ATOM 1414 C CA . PHE A 1 181 ? -9.825 -20.237 -5.615 1.00 83.94 181 PHE A CA 1
ATOM 1415 C C . PHE A 1 181 ? -9.858 -21.203 -6.803 1.00 83.94 181 PHE A C 1
ATOM 1417 O O . PHE A 1 181 ? -8.938 -21.211 -7.617 1.00 83.94 181 PHE A O 1
ATOM 1424 N N . ALA A 1 182 ? -10.934 -21.979 -6.954 1.00 86.50 182 ALA A N 1
ATOM 1425 C CA . ALA A 1 182 ? -11.104 -22.879 -8.089 1.00 86.50 182 ALA A CA 1
ATOM 1426 C C . ALA A 1 182 ? -11.189 -22.137 -9.436 1.00 86.50 182 ALA A C 1
ATOM 1428 O O . ALA A 1 182 ? -10.714 -22.666 -10.444 1.00 86.50 182 ALA A O 1
ATOM 1429 N N . SER A 1 183 ? -11.746 -20.919 -9.480 1.00 83.19 183 SER A N 1
ATOM 1430 C CA . SER A 1 183 ? -11.812 -20.138 -10.724 1.00 83.19 183 SER A CA 1
ATOM 1431 C C . SER A 1 183 ? -10.449 -19.637 -11.208 1.00 83.19 183 SER A C 1
ATOM 1433 O O . SER A 1 183 ? -10.319 -19.305 -12.383 1.00 83.19 183 SER A O 1
ATOM 1435 N N . LEU A 1 184 ? -9.423 -19.637 -10.348 1.00 72.69 184 LEU A N 1
ATOM 1436 C CA . LEU A 1 184 ? -8.051 -19.237 -10.694 1.00 72.69 184 LEU A CA 1
ATOM 1437 C C . LEU A 1 184 ? -7.245 -20.354 -11.391 1.00 72.69 184 LEU A C 1
ATOM 1439 O O . LEU A 1 184 ? -6.085 -20.155 -11.760 1.00 72.69 184 LEU A O 1
ATOM 1443 N N . GLY A 1 185 ? -7.834 -21.539 -11.587 1.00 85.88 185 GLY A N 1
ATOM 1444 C CA . GLY A 1 185 ? -7.172 -22.674 -12.235 1.00 85.88 185 GLY A CA 1
ATOM 1445 C C . GLY A 1 185 ? -5.941 -23.149 -11.456 1.00 85.88 185 GLY A C 1
ATOM 1446 O O . GLY A 1 185 ? -5.999 -23.318 -10.240 1.00 85.88 185 GLY A O 1
ATOM 1447 N N . ASP A 1 186 ? -4.815 -23.344 -12.149 1.00 82.12 186 ASP A N 1
ATOM 1448 C CA . ASP A 1 186 ? -3.584 -23.910 -11.570 1.00 82.12 186 ASP A CA 1
ATOM 1449 C C . ASP A 1 186 ? -2.977 -23.062 -10.433 1.00 82.12 186 ASP A C 1
ATOM 1451 O O . ASP A 1 186 ? -2.195 -23.574 -9.632 1.00 82.12 186 ASP A O 1
ATOM 1455 N N . LYS A 1 187 ? -3.348 -21.777 -10.326 1.00 75.19 187 LYS A N 1
ATOM 1456 C CA . LYS A 1 187 ? -2.890 -20.871 -9.257 1.00 75.19 187 LYS A CA 1
ATOM 1457 C C . LYS A 1 187 ? -3.776 -20.883 -8.012 1.00 75.19 187 LYS A C 1
ATOM 1459 O O . LYS A 1 187 ? -3.377 -20.345 -6.979 1.00 75.19 187 LYS A O 1
ATOM 1464 N N . GLY A 1 188 ? -4.946 -21.519 -8.083 1.00 77.69 188 GLY A N 1
ATOM 1465 C CA . GLY A 1 188 ? -5.942 -21.514 -7.013 1.00 77.69 188 GLY A CA 1
ATOM 1466 C C . GLY A 1 188 ? -5.398 -21.962 -5.660 1.00 77.69 188 GLY A C 1
ATOM 1467 O O . GLY A 1 188 ? -5.609 -21.284 -4.656 1.00 77.69 188 GLY A O 1
ATOM 1468 N N . ASP A 1 189 ? -4.641 -23.060 -5.628 1.00 80.62 189 ASP A N 1
ATOM 1469 C CA . ASP A 1 189 ? -4.064 -23.587 -4.385 1.00 80.62 189 ASP A CA 1
ATOM 1470 C C . ASP A 1 189 ? -3.019 -22.636 -3.775 1.00 80.62 189 ASP A C 1
ATOM 1472 O O . ASP A 1 189 ? -2.998 -22.445 -2.555 1.00 80.62 189 ASP A O 1
ATOM 1476 N N . THR A 1 190 ? -2.196 -21.993 -4.610 1.00 76.94 190 THR A N 1
ATOM 1477 C CA . THR A 1 190 ? -1.194 -21.004 -4.178 1.00 76.94 190 THR A CA 1
ATOM 1478 C C . THR A 1 190 ? -1.867 -19.789 -3.548 1.00 76.94 190 THR A C 1
ATOM 1480 O O . THR A 1 190 ? -1.530 -19.411 -2.424 1.00 76.94 190 THR A O 1
ATOM 1483 N N . TYR A 1 191 ? -2.871 -19.226 -4.224 1.00 74.94 191 TYR A N 1
ATOM 1484 C CA . TYR A 1 191 ? -3.640 -18.082 -3.731 1.00 74.94 191 TYR A CA 1
ATOM 1485 C C . TYR A 1 191 ? -4.388 -18.434 -2.444 1.00 74.94 191 TYR A C 1
ATOM 1487 O O . TYR A 1 191 ? -4.320 -17.703 -1.454 1.00 74.94 191 TYR A O 1
ATOM 1495 N N . LYS A 1 192 ? -5.025 -19.609 -2.397 1.00 84.25 192 LYS A N 1
ATOM 1496 C CA . LYS A 1 192 ? -5.692 -20.099 -1.188 1.00 84.25 192 LYS A CA 1
ATOM 1497 C C . LYS A 1 192 ? -4.731 -20.168 -0.012 1.00 84.25 192 LYS A C 1
ATOM 1499 O O . LYS A 1 192 ? -5.082 -19.724 1.081 1.00 84.25 192 LYS A O 1
ATOM 1504 N N . GLN A 1 193 ? -3.529 -20.705 -0.211 1.00 83.44 193 GLN A N 1
ATOM 1505 C CA . GLN A 1 193 ? -2.517 -20.777 0.839 1.00 83.44 193 GLN A CA 1
ATOM 1506 C C . GLN A 1 193 ? -2.062 -19.380 1.283 1.00 83.44 193 GLN A C 1
ATOM 1508 O O . GLN A 1 193 ? -2.011 -19.123 2.488 1.00 83.44 193 GLN A O 1
ATOM 1513 N N . MET A 1 194 ? -1.779 -18.485 0.333 1.00 76.38 194 MET A N 1
ATOM 1514 C CA . MET A 1 194 ? -1.351 -17.109 0.596 1.00 76.38 194 MET A CA 1
ATOM 1515 C C . MET A 1 194 ? -2.378 -16.351 1.442 1.00 76.38 194 MET A C 1
ATOM 1517 O O . MET A 1 194 ? -2.053 -15.912 2.546 1.00 76.38 194 MET A O 1
ATOM 1521 N N . TYR A 1 195 ? -3.634 -16.278 0.995 1.00 79.88 195 TYR A N 1
ATOM 1522 C CA . TYR A 1 195 ? -4.695 -15.583 1.729 1.00 79.88 195 TYR A CA 1
ATOM 1523 C C . TYR A 1 195 ? -5.062 -16.279 3.043 1.00 79.88 195 TYR A C 1
ATOM 1525 O O . TYR A 1 195 ? -5.423 -15.610 4.011 1.00 79.88 195 TYR A O 1
ATOM 1533 N N . THR A 1 196 ? -4.938 -17.609 3.132 1.00 83.31 196 THR A N 1
ATOM 1534 C CA . THR A 1 196 ? -5.154 -18.326 4.401 1.00 83.31 196 THR A CA 1
ATOM 1535 C C . THR A 1 196 ? -4.129 -17.920 5.456 1.00 83.31 196 THR A C 1
ATOM 1537 O O . THR A 1 196 ? -4.513 -17.713 6.607 1.00 83.31 196 THR A O 1
ATOM 1540 N N . GLU A 1 197 ? -2.843 -17.817 5.106 1.00 83.69 197 GLU A N 1
ATOM 1541 C CA . GLU A 1 197 ? -1.805 -17.396 6.059 1.00 83.69 197 GLU A CA 1
ATOM 1542 C C . GLU A 1 197 ? -1.836 -15.882 6.319 1.00 83.69 197 GLU A C 1
ATOM 1544 O O . GLU A 1 197 ? -1.728 -15.470 7.479 1.00 83.69 197 GLU A O 1
ATOM 1549 N N . GLY A 1 198 ? -2.073 -15.074 5.280 1.00 82.81 198 GLY A N 1
ATOM 1550 C CA . GLY A 1 198 ? -2.213 -13.620 5.378 1.00 82.81 198 GLY A CA 1
ATOM 1551 C C . GLY A 1 198 ? -3.349 -13.213 6.315 1.00 82.81 198 GLY A C 1
ATOM 1552 O O . GLY A 1 198 ? -3.114 -12.521 7.304 1.00 82.81 198 GLY A O 1
ATOM 1553 N N . PHE A 1 199 ? -4.562 -13.727 6.083 1.00 88.81 199 PHE A N 1
ATOM 1554 C CA . PHE A 1 199 ? -5.765 -13.367 6.847 1.00 88.81 199 PHE A CA 1
ATOM 1555 C C . PHE A 1 199 ? -5.898 -14.070 8.204 1.00 88.81 199 PHE A C 1
ATOM 1557 O O . PHE A 1 199 ? -6.878 -13.848 8.920 1.00 88.81 199 PHE A O 1
ATOM 1564 N N . LYS A 1 200 ? -4.960 -14.947 8.568 1.00 93.25 200 LYS A N 1
ATOM 1565 C CA . LYS A 1 200 ? -5.077 -15.846 9.720 1.00 93.25 200 LYS A CA 1
ATOM 1566 C C . LYS A 1 200 ? -5.407 -15.117 11.016 1.00 93.25 200 LYS A C 1
ATOM 1568 O O . LYS A 1 200 ? -4.631 -14.332 11.534 1.00 93.25 200 LYS A O 1
ATOM 1573 N N . THR A 1 201 ? -6.552 -15.416 11.616 1.00 94.50 201 THR A N 1
ATOM 1574 C CA . THR A 1 201 ? -6.945 -14.744 12.857 1.00 94.50 201 THR A CA 1
ATOM 1575 C C . THR A 1 201 ? -7.977 -15.521 13.643 1.00 94.50 201 THR A C 1
ATOM 1577 O O . THR A 1 201 ? -8.744 -16.303 13.091 1.00 94.50 201 THR A O 1
ATOM 1580 N N . ASN A 1 202 ? -8.023 -15.281 14.950 1.00 96.25 202 ASN A N 1
ATOM 1581 C CA . ASN A 1 202 ? -9.133 -15.711 15.792 1.00 96.25 202 ASN A CA 1
ATOM 1582 C C . ASN A 1 202 ? -10.178 -14.602 16.000 1.00 96.25 202 ASN A C 1
ATOM 1584 O O . ASN A 1 202 ? -11.149 -14.825 16.719 1.00 96.25 202 ASN A O 1
ATOM 1588 N N . ILE A 1 203 ? -9.995 -13.416 15.407 1.00 97.56 203 ILE A N 1
ATOM 1589 C CA . ILE A 1 203 ? -10.975 -12.325 15.423 1.00 97.56 203 ILE A CA 1
ATOM 1590 C C . ILE A 1 203 ? -11.966 -12.559 14.287 1.00 97.56 203 ILE A C 1
ATOM 1592 O O . ILE A 1 203 ? -11.626 -12.448 13.115 1.00 97.56 203 ILE A O 1
ATOM 1596 N N . VAL A 1 204 ? -13.210 -12.872 14.629 1.00 97.50 204 VAL A N 1
ATOM 1597 C CA . VAL A 1 204 ? -14.257 -13.171 13.643 1.00 97.50 204 VAL A CA 1
ATOM 1598 C C . VAL A 1 204 ? -15.055 -11.936 13.241 1.00 97.50 204 VAL A C 1
ATOM 1600 O O . VAL A 1 204 ? -15.632 -11.926 12.155 1.00 97.50 204 VAL A O 1
ATOM 1603 N N . ASN A 1 205 ? -15.086 -10.903 14.089 1.00 98.12 205 ASN A N 1
ATOM 1604 C CA . ASN A 1 205 ? -15.767 -9.647 13.793 1.00 98.12 205 ASN A CA 1
ATOM 1605 C C . ASN A 1 205 ? -15.087 -8.448 14.489 1.00 98.12 205 ASN A C 1
ATOM 1607 O O . ASN A 1 205 ? -14.613 -8.560 15.627 1.00 98.12 205 ASN A O 1
ATOM 1611 N N . LEU A 1 206 ? -15.044 -7.321 13.779 1.00 97.75 206 LEU A N 1
ATOM 1612 C CA . LEU A 1 206 ? -14.638 -6.000 14.248 1.00 97.75 206 LEU A CA 1
ATOM 1613 C C . LEU A 1 206 ? -15.830 -5.049 14.128 1.00 97.75 206 LEU A C 1
ATOM 1615 O O . LEU A 1 206 ? -16.399 -4.923 13.051 1.00 97.75 206 LEU A O 1
ATOM 1619 N N . THR A 1 207 ? -16.175 -4.332 15.194 1.00 98.50 207 THR A N 1
ATOM 1620 C CA . THR A 1 207 ? -17.239 -3.315 15.148 1.00 98.50 207 THR A CA 1
ATOM 1621 C C . THR A 1 207 ? -16.700 -1.968 15.585 1.00 98.50 207 THR A C 1
ATOM 1623 O O . THR A 1 207 ? -16.252 -1.833 16.724 1.00 98.50 207 THR A O 1
ATOM 1626 N N . PHE A 1 208 ? -16.798 -0.979 14.704 1.00 98.06 208 PHE A N 1
ATOM 1627 C CA . PHE A 1 208 ? -16.503 0.423 14.972 1.00 98.06 208 PHE A CA 1
ATOM 1628 C C . PHE A 1 208 ? -17.815 1.132 15.315 1.00 98.06 208 PHE A C 1
ATOM 1630 O O . PHE A 1 208 ? -18.777 1.065 14.549 1.00 98.06 208 PHE A O 1
ATOM 1637 N N . ASP A 1 209 ? -17.866 1.798 16.466 1.00 97.62 209 ASP A N 1
ATOM 1638 C CA . ASP A 1 209 ? -19.043 2.526 16.939 1.00 97.62 209 ASP A CA 1
ATOM 1639 C C . ASP A 1 209 ? -18.671 3.970 17.284 1.00 97.62 209 ASP A C 1
ATOM 1641 O O . ASP A 1 209 ? -18.127 4.280 18.351 1.00 97.62 209 ASP A O 1
ATOM 1645 N N . LYS A 1 210 ? -18.982 4.874 16.352 1.00 95.25 210 LYS A N 1
ATOM 1646 C CA . LYS A 1 210 ? -18.756 6.313 16.496 1.00 95.25 210 LYS A CA 1
ATOM 1647 C C . LYS A 1 210 ? -19.589 6.909 17.632 1.00 95.25 210 LYS A C 1
ATOM 1649 O O . LYS A 1 210 ? -19.140 7.844 18.298 1.00 95.25 210 LYS A O 1
ATOM 1654 N N . LYS A 1 211 ? -20.805 6.397 17.851 1.00 95.25 211 LYS A N 1
ATOM 1655 C CA . LYS A 1 211 ? -21.777 6.956 18.806 1.00 95.25 211 LYS A CA 1
ATOM 1656 C C . LYS A 1 211 ? -21.440 6.589 20.242 1.00 95.25 211 LYS A C 1
ATOM 1658 O O . LYS A 1 211 ? -21.737 7.368 21.146 1.00 95.25 211 LYS A O 1
ATOM 1663 N N . ASP A 1 212 ? -20.798 5.448 20.449 1.00 93.50 212 ASP A N 1
ATOM 1664 C CA . ASP A 1 212 ? -20.243 5.065 21.740 1.00 93.50 212 ASP A CA 1
ATOM 1665 C C . ASP A 1 212 ? -18.757 5.427 21.819 1.00 93.50 212 ASP A C 1
ATOM 1667 O O . ASP A 1 212 ? -17.899 4.553 21.768 1.00 93.50 212 ASP A O 1
ATOM 1671 N N . ASN A 1 213 ? -18.455 6.727 21.908 1.00 92.56 213 ASN A N 1
ATOM 1672 C CA . ASN A 1 213 ? -17.111 7.269 22.162 1.00 92.56 213 ASN A CA 1
ATOM 1673 C C . ASN A 1 213 ? -15.998 6.668 21.279 1.00 92.56 213 ASN A C 1
ATOM 1675 O O . ASN A 1 213 ? -14.953 6.287 21.798 1.00 92.56 213 ASN A O 1
ATOM 1679 N N . ASN A 1 214 ? -16.208 6.563 19.960 1.00 95.69 214 ASN A N 1
ATOM 1680 C CA . ASN A 1 214 ? -15.230 5.977 19.026 1.00 95.69 214 ASN A CA 1
ATOM 1681 C C . ASN A 1 214 ? -14.719 4.599 19.495 1.00 95.69 214 ASN A C 1
ATOM 1683 O O . ASN A 1 214 ? -13.510 4.339 19.550 1.00 95.69 214 ASN A O 1
ATOM 1687 N N . THR A 1 215 ? -15.626 3.730 19.934 1.00 98.00 215 THR A N 1
ATOM 1688 C CA . THR A 1 215 ? -15.231 2.424 20.455 1.00 98.00 215 THR A CA 1
ATOM 1689 C C . THR A 1 215 ? -15.043 1.413 19.339 1.00 98.00 215 THR A C 1
ATOM 1691 O O . THR A 1 215 ? -15.772 1.402 18.351 1.00 98.00 215 THR A O 1
ATOM 1694 N N . ILE A 1 216 ? -14.069 0.523 19.522 1.00 98.50 216 ILE A N 1
ATOM 1695 C CA . ILE A 1 216 ? -13.852 -0.633 18.655 1.00 98.50 216 ILE A CA 1
ATOM 1696 C C . ILE A 1 216 ? -14.039 -1.893 19.496 1.00 98.50 216 ILE A C 1
ATOM 1698 O O . ILE A 1 216 ? -13.477 -2.023 20.592 1.00 98.50 216 ILE A O 1
ATOM 1702 N N . THR A 1 217 ? -14.865 -2.806 18.994 1.00 98.44 217 THR A N 1
ATOM 1703 C CA . THR A 1 217 ? -15.156 -4.103 19.611 1.00 98.44 217 THR A CA 1
ATOM 1704 C C . THR A 1 217 ? -14.547 -5.216 18.774 1.00 98.44 217 THR A C 1
ATOM 1706 O O . THR A 1 217 ? -14.805 -5.303 17.579 1.00 98.44 217 THR A O 1
ATOM 1709 N N . PHE A 1 218 ? -13.772 -6.084 19.417 1.00 98.44 218 PHE A N 1
ATOM 1710 C CA . PHE A 1 218 ? -13.149 -7.257 18.817 1.00 98.44 218 PHE A CA 1
ATOM 1711 C C . PHE A 1 218 ? -13.863 -8.496 19.340 1.00 98.44 218 PHE A C 1
ATOM 1713 O O . PHE A 1 218 ? -13.843 -8.766 20.549 1.00 98.44 218 PHE A O 1
ATOM 1720 N N . LYS A 1 219 ? -14.481 -9.251 18.436 1.00 98.31 219 LYS A N 1
ATOM 1721 C CA . LYS A 1 219 ? -15.134 -10.520 18.740 1.00 98.31 219 LYS A CA 1
ATOM 1722 C C . LYS A 1 219 ? -14.266 -11.676 18.280 1.00 98.31 219 LYS A C 1
ATOM 1724 O O . LYS A 1 219 ? -13.885 -11.744 17.114 1.00 98.31 219 LYS A O 1
ATOM 1729 N N . TYR A 1 220 ? -13.995 -12.600 19.190 1.00 98.00 220 TYR A N 1
ATOM 1730 C CA . TYR A 1 220 ? -13.186 -13.782 18.927 1.00 98.00 220 TYR A CA 1
ATOM 1731 C C . TYR A 1 220 ? -14.051 -15.006 18.608 1.00 98.00 220 TYR A C 1
ATOM 1733 O O . TYR A 1 220 ? -15.219 -15.084 18.996 1.00 98.00 220 TYR A O 1
ATOM 1741 N N . ASP A 1 221 ? -13.457 -15.983 17.932 1.00 96.62 221 ASP A N 1
ATOM 1742 C CA . ASP A 1 221 ? -14.058 -17.272 17.566 1.00 96.62 221 ASP A CA 1
ATOM 1743 C C . ASP A 1 221 ? -14.654 -18.052 18.754 1.00 96.62 221 ASP A C 1
ATOM 1745 O O . ASP A 1 221 ? -15.692 -18.700 18.630 1.00 96.62 221 ASP A O 1
ATOM 1749 N N . ASN A 1 222 ? -14.056 -17.929 19.937 1.00 96.31 222 ASN A N 1
ATOM 1750 C CA . ASN A 1 222 ? -14.537 -18.519 21.185 1.00 96.31 222 ASN A CA 1
ATOM 1751 C C . ASN A 1 222 ? -15.716 -17.759 21.830 1.00 96.31 222 ASN A C 1
ATOM 1753 O O . ASN A 1 222 ? -16.123 -18.089 22.946 1.00 96.31 222 ASN A O 1
ATOM 1757 N N . GLY A 1 223 ? -16.238 -16.723 21.167 1.00 95.38 223 GLY A N 1
ATOM 1758 C CA . GLY A 1 223 ? -17.346 -15.892 21.637 1.00 95.38 223 GLY A CA 1
ATOM 1759 C C . GLY A 1 223 ? -16.955 -14.801 22.637 1.00 95.38 223 GLY A C 1
ATOM 1760 O O . GLY A 1 223 ? -17.824 -14.053 23.084 1.00 95.38 223 GLY A O 1
ATOM 1761 N N . LYS A 1 224 ? -15.673 -14.678 23.003 1.00 97.38 224 LYS A N 1
ATOM 1762 C CA . LYS A 1 224 ? -15.184 -13.562 23.821 1.00 97.38 224 LYS A CA 1
ATOM 1763 C C . LYS A 1 224 ? -15.289 -12.264 23.024 1.00 97.38 224 LYS A C 1
ATOM 1765 O O . LYS A 1 224 ? -14.898 -12.214 21.864 1.00 97.38 224 LYS A O 1
ATOM 1770 N N . GLU A 1 225 ? -15.710 -11.199 23.692 1.00 97.69 225 GLU A N 1
ATOM 1771 C CA . GLU A 1 225 ? -15.705 -9.843 23.146 1.00 97.69 225 GLU A CA 1
ATOM 1772 C C . GLU A 1 225 ? -14.876 -8.927 24.050 1.00 97.69 225 GLU A C 1
ATOM 1774 O O . GLU A 1 225 ? -14.935 -9.010 25.283 1.00 97.69 225 GLU A O 1
ATOM 1779 N N . VAL A 1 226 ? -14.054 -8.076 23.441 1.00 97.62 226 VAL A N 1
ATOM 1780 C CA . VAL A 1 226 ? -13.330 -7.002 24.133 1.00 97.62 226 VAL A CA 1
ATOM 1781 C C . VAL A 1 226 ? -13.601 -5.690 23.422 1.00 97.62 226 VAL A C 1
ATOM 1783 O O . VAL A 1 226 ? -13.589 -5.626 22.199 1.00 97.62 226 VAL A O 1
ATOM 1786 N N . LYS A 1 227 ? -13.844 -4.642 24.202 1.00 97.12 227 LYS A N 1
ATOM 1787 C CA . LYS A 1 227 ? -14.213 -3.318 23.711 1.00 97.12 227 LYS A CA 1
ATOM 1788 C C . LYS A 1 227 ? -13.325 -2.263 24.353 1.00 97.12 227 LYS A C 1
ATOM 1790 O O . LYS A 1 227 ? -12.931 -2.410 25.516 1.00 97.12 227 LYS A O 1
ATOM 1795 N N . ALA A 1 228 ? -12.988 -1.224 23.604 1.00 98.06 228 ALA A N 1
ATOM 1796 C CA . ALA A 1 228 ? -12.283 -0.058 24.119 1.00 98.06 228 ALA A CA 1
ATOM 1797 C C . ALA A 1 228 ? -12.567 1.173 23.262 1.00 98.06 228 ALA A C 1
ATOM 1799 O O . ALA A 1 228 ? -12.891 1.040 22.087 1.00 98.06 228 ALA A O 1
ATOM 1800 N N . GLU A 1 229 ? -12.402 2.354 23.850 1.00 97.94 229 GLU A N 1
ATOM 1801 C CA . GLU A 1 229 ? -12.307 3.620 23.120 1.00 97.94 229 GLU A CA 1
ATOM 1802 C C . GLU A 1 229 ? -10.958 3.711 22.396 1.00 97.94 229 GLU A C 1
ATOM 1804 O O . GLU A 1 229 ? -9.913 3.378 22.976 1.00 97.94 229 GLU A O 1
ATOM 1809 N N . TYR A 1 230 ? -10.989 4.191 21.153 1.00 97.88 230 TYR A N 1
ATOM 1810 C CA . TYR A 1 230 ? -9.807 4.455 20.341 1.00 97.88 230 TYR A CA 1
ATOM 1811 C C . TYR A 1 230 ? -9.747 5.915 19.910 1.00 97.88 230 TYR A C 1
ATOM 1813 O O . TYR A 1 230 ? -10.749 6.559 19.600 1.00 97.88 230 TYR A O 1
ATOM 1821 N N . LYS A 1 231 ? -8.521 6.425 19.852 1.00 96.12 231 LYS A N 1
ATOM 1822 C CA . LYS A 1 231 ? -8.199 7.719 19.276 1.00 96.12 231 LYS A CA 1
ATOM 1823 C C . LYS A 1 231 ? -7.560 7.505 17.908 1.00 96.12 231 LYS A C 1
ATOM 1825 O O . LYS A 1 231 ? -6.624 6.719 17.785 1.00 96.12 231 LYS A O 1
ATOM 1830 N N . TYR A 1 232 ? -8.049 8.234 16.911 1.00 94.50 232 TYR A N 1
ATOM 1831 C CA . TYR A 1 232 ? -7.406 8.327 15.607 1.00 94.50 232 TYR A CA 1
ATOM 1832 C C . TYR A 1 232 ? -6.086 9.113 15.706 1.00 94.50 232 TYR A C 1
ATOM 1834 O O . TYR A 1 232 ? -6.021 10.159 16.362 1.00 94.50 232 TYR A O 1
ATOM 1842 N N . SER A 1 233 ? -5.036 8.586 15.080 1.00 93.44 233 SER A N 1
ATOM 1843 C CA . SER A 1 233 ? -3.650 9.057 15.202 1.00 93.44 233 SER A CA 1
ATOM 1844 C C . SER A 1 233 ? -3.008 9.362 13.841 1.00 93.44 233 SER A C 1
ATOM 1846 O O . SER A 1 233 ? -1.787 9.251 13.706 1.00 93.44 233 SER A O 1
ATOM 1848 N N . GLY A 1 234 ? -3.814 9.746 12.847 1.00 93.94 234 GLY A N 1
ATOM 1849 C CA . GLY A 1 234 ? -3.366 10.029 11.480 1.00 93.94 234 GLY A CA 1
ATOM 1850 C C . GLY A 1 234 ? -3.180 8.762 10.645 1.00 93.94 234 GLY A C 1
ATOM 1851 O O . GLY A 1 234 ? -3.564 7.669 11.066 1.00 93.94 234 GLY A O 1
ATOM 1852 N N . TYR A 1 235 ? -2.520 8.882 9.499 1.00 94.50 235 TYR A N 1
ATOM 1853 C CA . TYR A 1 235 ? -2.133 7.751 8.652 1.00 94.50 235 TYR A CA 1
ATOM 1854 C C . TYR A 1 235 ? -0.612 7.673 8.453 1.00 94.50 235 TYR A C 1
ATOM 1856 O O . TYR A 1 235 ? 0.117 8.612 8.777 1.00 94.50 235 TYR A O 1
ATOM 1864 N N . ASP A 1 236 ? -0.134 6.524 7.979 1.00 93.12 236 ASP A N 1
ATOM 1865 C CA . ASP A 1 236 ? 1.217 6.324 7.444 1.00 93.12 236 ASP A CA 1
ATOM 1866 C C . ASP A 1 236 ? 1.122 5.892 5.976 1.00 93.12 236 ASP A C 1
ATOM 1868 O O . ASP A 1 236 ? 0.147 5.253 5.586 1.00 93.12 236 ASP A O 1
ATOM 1872 N N . ILE A 1 237 ? 2.156 6.186 5.186 1.00 86.06 237 ILE A N 1
ATOM 1873 C CA . ILE A 1 237 ? 2.354 5.585 3.862 1.00 86.06 237 ILE A CA 1
ATOM 1874 C C . ILE A 1 237 ? 3.491 4.578 4.000 1.00 86.06 237 ILE A C 1
ATOM 1876 O O . ILE A 1 237 ? 4.609 4.970 4.342 1.00 86.06 237 ILE A O 1
ATOM 1880 N N . LEU A 1 238 ? 3.204 3.292 3.799 1.00 83.56 238 LEU A N 1
ATOM 1881 C CA . LEU A 1 238 ? 4.151 2.198 4.043 1.00 83.56 238 LEU A CA 1
ATOM 1882 C C . LEU A 1 238 ? 4.325 1.345 2.790 1.00 83.56 238 LEU A C 1
ATOM 1884 O O . LEU A 1 238 ? 3.367 1.125 2.058 1.00 83.56 238 LEU A O 1
ATOM 1888 N N . GLU A 1 239 ? 5.546 0.870 2.567 1.00 78.69 239 GLU A N 1
ATOM 1889 C CA . GLU A 1 239 ? 5.904 0.010 1.438 1.00 78.69 239 GLU A CA 1
ATOM 1890 C C . GLU A 1 239 ? 5.381 -1.413 1.658 1.00 78.69 239 GLU A C 1
ATOM 1892 O O . GLU A 1 239 ? 5.872 -2.122 2.537 1.00 78.69 239 GLU A O 1
ATOM 1897 N N . TRP A 1 240 ? 4.379 -1.800 0.870 1.00 69.50 240 TRP A N 1
ATOM 1898 C CA . TRP A 1 240 ? 3.750 -3.119 0.872 1.00 69.50 240 TRP A CA 1
ATOM 1899 C C . TRP A 1 240 ? 4.599 -4.143 0.122 1.00 69.50 240 TRP A C 1
ATOM 1901 O O . TRP A 1 240 ? 4.944 -5.205 0.640 1.00 69.50 240 TRP A O 1
ATOM 1911 N N . GLU A 1 241 ? 4.992 -3.763 -1.084 1.00 64.06 241 GLU A N 1
ATOM 1912 C CA . GLU A 1 241 ? 5.897 -4.491 -1.956 1.00 64.06 241 GLU A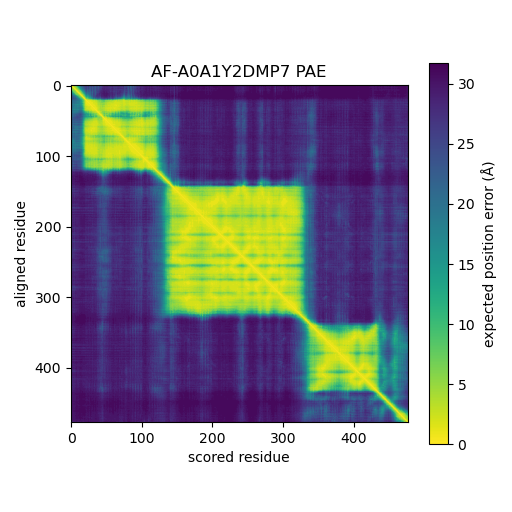 CA 1
ATOM 1913 C C . GLU A 1 241 ? 6.909 -3.504 -2.520 1.00 64.06 241 GLU A C 1
ATOM 1915 O O . GLU A 1 241 ? 6.773 -2.295 -2.348 1.00 64.06 241 GLU A O 1
ATOM 1920 N N . LYS A 1 242 ? 7.961 -4.008 -3.163 1.00 62.72 242 LYS A N 1
ATOM 1921 C CA . LYS A 1 242 ? 9.031 -3.145 -3.655 1.00 62.72 242 LYS A CA 1
ATOM 1922 C C . LYS A 1 242 ? 8.460 -2.053 -4.569 1.00 62.72 242 LYS A C 1
ATOM 1924 O O . LYS A 1 242 ? 7.879 -2.371 -5.601 1.00 62.72 242 LYS A O 1
ATOM 1929 N N . ASP A 1 243 ? 8.684 -0.794 -4.193 1.00 58.41 243 ASP A N 1
ATOM 1930 C CA . ASP A 1 243 ? 8.196 0.403 -4.898 1.00 58.41 243 ASP A CA 1
ATOM 1931 C C . ASP A 1 243 ? 6.650 0.543 -4.951 1.00 58.41 243 ASP A C 1
ATOM 1933 O O . ASP A 1 243 ? 6.117 1.383 -5.679 1.00 58.41 243 ASP A O 1
ATOM 1937 N N . VAL A 1 244 ? 5.927 -0.230 -4.135 1.00 65.38 244 VAL A N 1
ATOM 1938 C CA . VAL A 1 244 ? 4.461 -0.311 -4.066 1.00 65.38 244 VAL A CA 1
ATOM 1939 C C . VAL A 1 244 ? 4.022 -0.002 -2.631 1.00 65.38 244 VAL A C 1
ATOM 1941 O O . VAL A 1 244 ? 4.352 -0.722 -1.690 1.00 65.38 244 VAL A O 1
ATOM 1944 N N . TYR A 1 245 ? 3.296 1.098 -2.430 1.00 76.56 245 TYR A N 1
ATOM 1945 C CA . TYR A 1 245 ? 3.011 1.658 -1.104 1.00 76.56 245 TYR A CA 1
ATOM 1946 C C . TYR A 1 245 ? 1.514 1.712 -0.805 1.00 76.56 245 TYR A C 1
ATOM 1948 O O . TYR A 1 245 ? 0.732 1.996 -1.691 1.00 76.56 245 TYR A O 1
ATOM 1956 N N . GLY A 1 246 ? 1.092 1.516 0.442 1.00 79.19 246 GLY A N 1
ATOM 1957 C CA . GLY A 1 246 ? -0.306 1.674 0.872 1.00 79.19 246 GLY A CA 1
ATOM 1958 C C . GLY A 1 246 ? -0.488 2.807 1.882 1.00 79.19 246 GLY A C 1
ATOM 1959 O O . GLY A 1 246 ? 0.478 3.231 2.524 1.00 79.19 246 GLY A O 1
ATOM 1960 N N . VAL A 1 247 ? -1.729 3.271 2.061 1.00 86.06 247 VAL A N 1
ATOM 1961 C CA . VAL A 1 247 ? -2.111 4.223 3.119 1.00 86.06 247 VAL A CA 1
ATOM 1962 C C . VAL A 1 247 ? -2.737 3.471 4.290 1.00 86.06 247 VAL A C 1
ATOM 1964 O O . VAL A 1 247 ? -3.710 2.741 4.132 1.00 86.06 247 VAL A O 1
ATOM 1967 N N . PHE A 1 248 ? -2.190 3.671 5.488 1.00 92.50 248 PHE A N 1
ATOM 1968 C CA . PHE A 1 248 ? -2.587 2.942 6.688 1.00 92.50 248 PHE A CA 1
ATOM 1969 C C . PHE A 1 248 ? -3.030 3.897 7.797 1.00 92.50 248 PHE A C 1
ATOM 1971 O O . PHE A 1 248 ? -2.211 4.568 8.429 1.00 92.50 248 PHE A O 1
ATOM 1978 N N . TYR A 1 249 ? -4.328 3.917 8.079 1.00 95.25 249 TYR A N 1
ATOM 1979 C CA . TYR A 1 249 ? -4.973 4.758 9.084 1.00 95.25 249 TYR A CA 1
ATOM 1980 C C . TYR A 1 249 ? -4.811 4.180 10.490 1.00 95.25 249 TYR A C 1
ATOM 1982 O O . TYR A 1 249 ? -5.059 2.998 10.728 1.00 95.25 249 TYR A O 1
ATOM 1990 N N . LYS A 1 250 ? -4.375 5.005 11.443 1.00 97.44 250 LYS A N 1
ATOM 1991 C CA . LYS A 1 250 ? -3.925 4.570 12.771 1.00 97.44 250 LYS A CA 1
ATOM 1992 C C . LYS A 1 250 ? -4.947 4.855 13.862 1.00 97.44 250 LYS A C 1
ATOM 1994 O O . LYS A 1 250 ? -5.396 5.986 14.035 1.00 97.44 250 LYS A O 1
ATOM 1999 N N . PHE A 1 251 ? -5.179 3.860 14.709 1.00 98.06 251 PHE A N 1
ATOM 2000 C CA . PHE A 1 251 ? -5.990 3.957 15.917 1.00 98.06 251 PHE A CA 1
ATOM 2001 C C . PHE A 1 251 ? -5.198 3.470 17.129 1.00 98.06 251 PHE A C 1
ATOM 2003 O O . PHE A 1 251 ? -4.664 2.360 17.139 1.00 98.06 251 PHE A O 1
ATOM 2010 N N . GLU A 1 252 ? -5.147 4.284 18.182 1.00 98.12 252 GLU A N 1
ATOM 2011 C CA . GLU A 1 252 ? -4.556 3.904 19.467 1.00 98.12 252 GLU A CA 1
ATOM 2012 C C . GLU A 1 252 ? -5.630 3.821 20.549 1.00 98.12 252 GLU A C 1
ATOM 2014 O O . GLU A 1 252 ? -6.438 4.733 20.745 1.00 98.12 252 GLU A O 1
ATOM 2019 N N . ARG A 1 253 ? -5.621 2.714 21.285 1.00 97.75 253 ARG A N 1
ATOM 2020 C CA . ARG A 1 253 ? -6.540 2.456 22.386 1.00 97.75 253 ARG A CA 1
ATOM 2021 C C . ARG A 1 253 ? -6.300 3.440 23.532 1.00 97.75 253 ARG A C 1
ATOM 2023 O O . ARG A 1 253 ? -5.208 3.490 24.101 1.00 97.75 253 ARG A O 1
ATOM 2030 N N . VAL A 1 254 ? -7.341 4.155 23.946 1.00 95.44 254 VAL A N 1
ATOM 2031 C CA . VAL A 1 254 ? -7.268 5.133 25.046 1.00 95.44 254 VAL A CA 1
ATOM 2032 C C . VAL A 1 254 ? -7.385 4.445 26.407 1.00 95.44 254 VAL A C 1
ATOM 2034 O O . VAL A 1 254 ? -6.681 4.789 27.363 1.00 95.44 254 VAL A O 1
ATOM 2037 N N . ASP A 1 255 ? -8.254 3.436 26.510 1.00 90.50 255 ASP A N 1
ATOM 2038 C CA . ASP A 1 255 ? -8.501 2.745 27.773 1.00 90.50 255 ASP A CA 1
ATOM 2039 C C . ASP A 1 255 ? -7.325 1.836 28.165 1.00 90.50 255 ASP A C 1
ATOM 2041 O O . ASP A 1 255 ? -7.094 0.762 27.604 1.00 90.50 255 ASP A O 1
ATOM 2045 N N . LYS A 1 256 ? -6.588 2.228 29.206 1.00 89.81 256 LYS A N 1
ATOM 2046 C CA . LYS A 1 256 ? -5.459 1.454 29.744 1.00 89.81 256 LYS A CA 1
ATOM 2047 C C . LYS A 1 256 ? -5.877 0.141 30.418 1.00 89.81 256 LYS A C 1
ATOM 2049 O O . LYS A 1 256 ? -5.029 -0.733 30.571 1.00 89.81 256 LYS A O 1
ATOM 2054 N N . LYS A 1 257 ? -7.138 -0.006 30.835 1.00 91.31 257 LYS A N 1
ATOM 2055 C CA . LYS A 1 257 ? -7.646 -1.201 31.536 1.00 91.31 257 LYS A CA 1
ATOM 2056 C C . LYS A 1 257 ? -8.209 -2.254 30.588 1.00 91.31 257 LYS A C 1
ATOM 2058 O O . LYS A 1 257 ? -8.257 -3.426 30.968 1.00 91.31 257 LYS A O 1
ATOM 2063 N N . SER A 1 258 ? -8.634 -1.856 29.390 1.00 94.38 258 SER A N 1
ATOM 2064 C CA . SER A 1 258 ? -9.128 -2.801 28.394 1.00 94.38 258 SER A CA 1
ATOM 2065 C C . SER A 1 258 ? -8.032 -3.777 27.946 1.00 94.38 258 SER A C 1
ATOM 2067 O O . SER A 1 258 ? -6.834 -3.506 28.050 1.00 94.38 258 SER A O 1
ATOM 2069 N N . LYS A 1 259 ? -8.468 -4.942 27.463 1.00 94.81 259 LYS A N 1
ATOM 2070 C CA . LYS A 1 259 ? -7.625 -5.986 26.862 1.00 94.81 259 LYS A CA 1
ATOM 2071 C C . LYS A 1 259 ? -7.744 -6.033 25.332 1.00 94.81 259 LYS A C 1
ATOM 2073 O O . LYS A 1 259 ? -7.256 -6.987 24.739 1.00 94.81 259 LYS A O 1
ATOM 2078 N N . ALA A 1 260 ? -8.443 -5.077 24.717 1.00 97.31 260 ALA A N 1
ATOM 2079 C CA . ALA A 1 260 ? -8.476 -4.932 23.259 1.00 97.31 260 ALA A CA 1
ATOM 2080 C C . ALA A 1 260 ? -7.078 -4.558 22.724 1.00 97.31 260 ALA A C 1
ATOM 2082 O O . ALA A 1 260 ? -6.328 -3.951 23.480 1.00 97.31 260 ALA A O 1
ATOM 2083 N N . PRO A 1 261 ? -6.696 -4.878 21.480 1.00 97.00 261 PRO A N 1
ATOM 2084 C CA . PRO A 1 261 ? -5.362 -4.556 20.962 1.00 97.00 261 PRO A CA 1
ATOM 2085 C C . PRO A 1 261 ? -4.991 -3.077 21.117 1.00 97.00 261 PRO A C 1
ATOM 2087 O O . PRO A 1 261 ? -5.818 -2.203 20.862 1.00 97.00 261 PRO A O 1
ATOM 2090 N N . LYS A 1 262 ? -3.779 -2.755 21.569 1.00 97.81 262 LYS A N 1
ATOM 2091 C CA . LYS A 1 262 ? -3.418 -1.352 21.846 1.00 97.81 262 LYS A CA 1
ATOM 2092 C C . LYS A 1 262 ? -3.312 -0.486 20.585 1.00 97.81 262 LYS A C 1
ATOM 2094 O O . LYS A 1 262 ? -3.771 0.654 20.602 1.00 97.81 262 LYS A O 1
ATOM 2099 N N . TYR A 1 263 ? -2.718 -1.020 19.529 1.00 98.00 263 TYR A N 1
ATOM 2100 C CA . TYR A 1 263 ? -2.481 -0.358 18.252 1.00 98.00 263 TYR A CA 1
ATOM 2101 C C . TYR A 1 263 ? -3.236 -1.104 17.163 1.00 98.00 263 TYR A C 1
ATOM 2103 O O . TYR A 1 263 ? -3.163 -2.331 17.098 1.00 98.00 263 TYR A O 1
ATOM 2111 N N . LEU A 1 264 ? -3.950 -0.359 16.328 1.00 97.94 264 LEU A N 1
ATOM 2112 C CA . LEU A 1 264 ? -4.648 -0.858 15.152 1.00 97.94 264 LEU A CA 1
ATOM 2113 C C . LEU A 1 264 ? -4.283 0.032 13.962 1.00 97.94 264 LEU A C 1
ATOM 2115 O O . LEU A 1 264 ? -4.384 1.255 14.057 1.00 97.94 264 LEU A O 1
ATOM 2119 N N . ARG A 1 265 ? -3.886 -0.579 12.848 1.00 96.56 265 ARG A N 1
ATOM 2120 C CA . ARG A 1 265 ? -3.880 0.060 11.531 1.00 96.56 265 ARG A CA 1
ATOM 2121 C C . ARG A 1 265 ? -5.006 -0.501 10.685 1.00 96.56 265 ARG A C 1
ATOM 2123 O O . ARG A 1 265 ? -5.276 -1.696 10.777 1.00 96.56 265 ARG A O 1
ATOM 2130 N N . VAL A 1 266 ? -5.608 0.349 9.865 1.00 94.88 266 VAL A N 1
ATOM 2131 C CA . VAL A 1 266 ? -6.587 -0.026 8.847 1.00 94.88 266 VAL A CA 1
ATOM 2132 C C . VAL A 1 266 ? -6.091 0.464 7.490 1.00 94.88 266 VAL A C 1
ATOM 2134 O O . VAL A 1 266 ? -5.754 1.637 7.357 1.00 94.88 266 VAL A O 1
ATOM 2137 N N . CYS A 1 267 ? -6.035 -0.427 6.509 1.00 90.88 267 CYS A N 1
ATOM 2138 C CA . CYS A 1 267 ? -5.905 -0.090 5.095 1.00 90.88 267 CYS A CA 1
ATOM 2139 C C . CYS A 1 267 ? -7.199 -0.526 4.432 1.00 90.88 267 CYS A C 1
ATOM 2141 O O . CYS A 1 267 ? -7.647 -1.649 4.644 1.00 90.88 267 CYS A O 1
ATOM 2143 N N . ASP A 1 268 ? -7.817 0.356 3.676 1.00 85.25 268 ASP A N 1
ATOM 2144 C CA . ASP A 1 268 ? -9.040 0.050 2.952 1.00 85.25 268 ASP A CA 1
ATOM 2145 C C . ASP A 1 268 ? -8.979 0.494 1.497 1.00 85.25 268 ASP A C 1
ATOM 2147 O O . ASP A 1 268 ? -10.010 0.613 0.860 1.00 85.25 268 ASP A O 1
ATOM 2151 N N . GLU A 1 269 ? -7.761 0.745 1.007 1.00 77.56 269 GLU A N 1
ATOM 2152 C CA . GLU A 1 269 ? -7.460 1.095 -0.387 1.00 77.56 269 GLU A CA 1
ATOM 2153 C C . GLU A 1 269 ? -8.026 2.444 -0.850 1.00 77.56 269 GLU A C 1
ATOM 2155 O O . GLU A 1 269 ? -7.877 2.812 -2.015 1.00 77.56 269 GLU A O 1
ATOM 2160 N N . TYR A 1 270 ? -8.576 3.236 0.076 1.00 79.50 270 TYR A N 1
ATOM 2161 C CA . TYR A 1 270 ? -9.065 4.586 -0.178 1.00 79.50 270 TYR A CA 1
ATOM 2162 C C . TYR A 1 270 ? -8.123 5.647 0.398 1.00 79.50 270 TYR A C 1
ATOM 2164 O O . TYR A 1 270 ? -7.716 5.590 1.560 1.00 79.50 270 TYR A O 1
ATOM 2172 N N . LEU A 1 271 ? -7.831 6.676 -0.402 1.00 78.25 271 LEU A N 1
ATOM 2173 C CA . LEU A 1 271 ? -6.980 7.810 -0.004 1.00 78.25 271 LEU A CA 1
ATOM 2174 C C . LEU A 1 271 ? -7.743 8.903 0.756 1.00 78.25 271 LEU A C 1
ATOM 2176 O O . LEU A 1 271 ? -7.142 9.714 1.461 1.00 78.25 271 LEU A O 1
ATOM 2180 N N . LYS A 1 272 ? -9.065 8.947 0.597 1.00 82.69 272 LYS A N 1
ATOM 2181 C CA . LYS A 1 272 ? -9.979 9.960 1.141 1.00 82.69 272 LYS A CA 1
ATOM 2182 C C . LYS A 1 272 ? -11.279 9.290 1.592 1.00 82.69 272 LYS A C 1
ATOM 2184 O O . LYS A 1 272 ? -11.505 8.116 1.312 1.00 82.69 272 LYS A O 1
ATOM 2189 N N . THR A 1 273 ? -12.128 10.022 2.306 1.00 87.19 273 THR A N 1
ATOM 2190 C CA . THR A 1 273 ? -13.460 9.529 2.682 1.00 87.19 273 THR A CA 1
ATOM 2191 C C . THR A 1 273 ? -14.276 9.182 1.436 1.00 87.19 273 THR A C 1
ATOM 2193 O O . THR A 1 273 ? -14.361 9.986 0.508 1.00 87.19 273 THR A O 1
ATOM 2196 N N . VAL A 1 274 ? -14.914 8.010 1.447 1.00 80.31 274 VAL A N 1
ATOM 2197 C CA . VAL A 1 274 ? -15.816 7.536 0.389 1.00 80.31 274 VAL A CA 1
ATOM 2198 C C . VAL A 1 274 ? -17.198 7.218 0.946 1.00 80.31 274 VAL A C 1
ATOM 2200 O O . VAL A 1 274 ? -17.345 6.893 2.125 1.00 80.31 274 VAL A O 1
ATOM 2203 N N . GLU A 1 275 ? -18.225 7.294 0.096 1.00 78.88 275 GLU A N 1
ATOM 2204 C CA . GLU A 1 275 ? -19.610 7.020 0.508 1.00 78.88 275 GLU A CA 1
ATOM 2205 C C . GLU A 1 275 ? -19.820 5.564 0.935 1.00 78.88 275 GLU A C 1
ATOM 2207 O O . GLU A 1 275 ? -20.629 5.275 1.821 1.00 78.88 275 GLU A O 1
ATOM 2212 N N . LYS A 1 276 ? -19.102 4.634 0.298 1.00 74.38 276 LYS A N 1
ATOM 2213 C CA . LYS A 1 276 ? -19.220 3.205 0.561 1.00 74.38 276 LYS A CA 1
ATOM 2214 C C . LYS A 1 276 ? -17.862 2.533 0.425 1.00 74.38 276 LYS A C 1
ATOM 2216 O O . LYS A 1 276 ? -17.228 2.616 -0.612 1.00 74.38 276 LYS A O 1
ATOM 2221 N N . ASN A 1 277 ? -17.489 1.802 1.465 1.00 80.75 277 ASN A N 1
ATOM 2222 C CA . ASN A 1 277 ? -16.350 0.896 1.479 1.00 80.75 277 ASN A CA 1
ATOM 2223 C C . ASN A 1 277 ? -16.847 -0.466 1.982 1.00 80.75 277 ASN A C 1
ATOM 2225 O O . ASN A 1 277 ? -17.509 -0.500 3.015 1.00 80.75 277 ASN A O 1
ATOM 2229 N N . ASN A 1 278 ? -16.552 -1.570 1.297 1.00 84.31 278 ASN A N 1
ATOM 2230 C CA . ASN A 1 278 ? -16.985 -2.908 1.712 1.00 84.31 278 ASN A CA 1
ATOM 2231 C C . ASN A 1 278 ? -15.878 -3.787 2.291 1.00 84.31 278 ASN A C 1
ATOM 2233 O O . ASN A 1 278 ? -16.224 -4.816 2.875 1.00 84.31 278 ASN A O 1
ATOM 2237 N N . VAL A 1 279 ? -14.606 -3.403 2.168 1.00 86.00 279 VAL A N 1
ATOM 2238 C CA . VAL A 1 279 ? -13.447 -4.225 2.534 1.00 86.00 279 VAL A CA 1
ATOM 2239 C C . VAL A 1 279 ? -12.466 -3.411 3.372 1.00 86.00 279 VAL A C 1
ATOM 2241 O O . VAL A 1 279 ? -12.211 -2.239 3.120 1.00 86.00 279 VAL A O 1
ATOM 2244 N N . ILE A 1 280 ? -11.923 -4.031 4.413 1.00 91.00 280 ILE A N 1
ATOM 2245 C CA . ILE A 1 280 ? -10.805 -3.469 5.165 1.00 91.00 280 ILE A CA 1
ATOM 2246 C C . ILE A 1 280 ? -9.772 -4.546 5.455 1.00 91.00 280 ILE A C 1
ATOM 2248 O O . ILE A 1 280 ? -10.098 -5.702 5.745 1.00 91.00 280 ILE A O 1
ATOM 2252 N N . PHE A 1 281 ? -8.522 -4.119 5.488 1.00 92.25 281 PHE A N 1
ATOM 2253 C CA . PHE A 1 281 ? -7.399 -4.855 6.030 1.00 92.25 281 PHE A CA 1
ATOM 2254 C C . PHE A 1 281 ? -6.951 -4.209 7.331 1.00 92.25 281 PHE A C 1
ATOM 2256 O O . PHE A 1 281 ? -6.949 -2.985 7.470 1.00 92.25 281 PHE A O 1
ATOM 2263 N N . ALA A 1 282 ? -6.574 -5.027 8.306 1.00 94.50 282 ALA A N 1
ATOM 2264 C CA . ALA A 1 282 ? -6.186 -4.553 9.620 1.00 94.50 282 ALA A CA 1
ATOM 2265 C C . ALA A 1 282 ? -4.894 -5.193 10.125 1.00 94.50 282 ALA A C 1
ATOM 2267 O O . ALA A 1 282 ? -4.632 -6.377 9.920 1.00 94.50 282 ALA A O 1
ATOM 2268 N N . TRP A 1 283 ? -4.127 -4.418 10.886 1.00 96.38 283 TRP A N 1
ATOM 2269 C CA . TRP A 1 283 ? -2.950 -4.885 11.616 1.00 96.38 283 TRP A CA 1
ATOM 2270 C C . TRP A 1 283 ? -3.080 -4.472 13.067 1.00 96.38 283 TRP A C 1
ATOM 2272 O O . TRP A 1 283 ? -3.453 -3.337 13.360 1.00 96.38 283 TRP A O 1
ATOM 2282 N N . ILE A 1 284 ? -2.765 -5.381 13.983 1.00 96.19 284 ILE A N 1
ATOM 2283 C CA . ILE A 1 284 ? -2.916 -5.146 15.416 1.00 96.19 284 ILE A CA 1
ATOM 2284 C C . ILE A 1 284 ? -1.629 -5.451 16.171 1.00 96.19 284 ILE A C 1
ATOM 2286 O O . ILE A 1 284 ? -0.929 -6.410 15.862 1.00 96.19 284 ILE A O 1
ATOM 2290 N N . SER A 1 285 ? -1.344 -4.669 17.207 1.00 95.75 285 SER A N 1
ATOM 2291 C CA . SER A 1 285 ? -0.240 -4.932 18.132 1.00 95.75 285 SER A CA 1
ATOM 2292 C C . SER A 1 285 ? -0.536 -4.368 19.519 1.00 95.75 285 SER A C 1
ATOM 2294 O O . SER A 1 285 ? -1.278 -3.402 19.677 1.00 95.75 285 SER A O 1
ATOM 2296 N N . ASP A 1 286 ? 0.092 -4.939 20.545 1.00 95.94 286 ASP A N 1
ATOM 2297 C CA . ASP A 1 286 ? 0.142 -4.351 21.886 1.00 95.94 286 ASP A CA 1
ATOM 2298 C C . ASP A 1 286 ? 1.434 -3.550 22.152 1.00 95.94 286 ASP A C 1
ATOM 2300 O O . ASP A 1 286 ? 1.557 -2.916 23.206 1.00 95.94 286 ASP A O 1
ATOM 2304 N N . LYS A 1 287 ? 2.400 -3.557 21.218 1.00 95.62 287 LYS A N 1
ATOM 2305 C CA . LYS A 1 287 ? 3.743 -2.981 21.407 1.00 95.62 287 LYS A CA 1
ATOM 2306 C C . LYS A 1 287 ? 3.886 -1.569 20.845 1.00 95.62 287 LYS A C 1
ATOM 2308 O O . LYS A 1 287 ? 4.194 -0.657 21.612 1.00 95.62 287 LYS A O 1
ATOM 2313 N N . SER A 1 288 ? 3.683 -1.390 19.542 1.00 95.88 288 SER A N 1
ATOM 2314 C CA . SER A 1 288 ? 3.765 -0.093 18.857 1.00 95.88 288 SER A CA 1
ATOM 2315 C C . SER A 1 288 ? 3.017 -0.131 17.525 1.00 95.88 288 SER A C 1
ATOM 2317 O O . SER A 1 288 ? 2.563 -1.196 17.102 1.00 95.88 288 SER A O 1
ATOM 2319 N N . PHE A 1 289 ? 2.905 1.020 16.855 1.00 94.56 289 PHE A N 1
ATOM 2320 C CA . PHE A 1 289 ? 2.413 1.043 15.483 1.00 94.56 289 PHE A CA 1
ATOM 2321 C C . PHE A 1 289 ? 3.365 0.279 14.563 1.00 94.56 289 PHE A C 1
ATOM 2323 O O . PHE A 1 289 ? 2.904 -0.564 13.822 1.00 94.56 289 PHE A O 1
ATOM 2330 N N . GLU A 1 290 ? 4.680 0.453 14.651 1.00 93.31 290 GLU A N 1
ATOM 2331 C CA . GLU A 1 290 ? 5.665 -0.261 13.817 1.00 93.31 290 GLU A CA 1
ATOM 2332 C C . GLU A 1 290 ? 5.541 -1.792 13.903 1.00 93.31 290 GLU A C 1
ATOM 2334 O O . GLU A 1 290 ? 5.701 -2.459 12.891 1.00 93.31 290 GLU A O 1
ATOM 2339 N N . ASP A 1 291 ? 5.209 -2.345 15.076 1.00 93.88 291 ASP A N 1
ATOM 2340 C CA . ASP A 1 291 ? 4.938 -3.786 15.247 1.00 93.88 291 ASP A CA 1
ATOM 2341 C C . ASP A 1 291 ? 3.560 -4.195 14.687 1.00 93.88 291 ASP A C 1
ATOM 2343 O O . ASP A 1 291 ? 3.361 -5.350 14.329 1.00 93.88 291 ASP A O 1
ATOM 2347 N N . ALA A 1 292 ? 2.613 -3.258 14.572 1.00 90.12 292 ALA A N 1
ATOM 2348 C CA . ALA A 1 292 ? 1.340 -3.426 13.865 1.00 90.12 292 ALA A CA 1
ATOM 2349 C C . ALA A 1 292 ? 1.503 -3.202 12.347 1.00 90.12 292 ALA A C 1
ATOM 2351 O O . ALA A 1 292 ? 0.778 -2.400 11.749 1.00 90.12 292 ALA A O 1
ATOM 2352 N N . TYR A 1 293 ? 2.485 -3.863 11.732 1.00 86.88 293 TYR A N 1
ATOM 2353 C CA . TYR A 1 293 ? 2.652 -3.945 10.280 1.00 86.88 293 TYR A CA 1
ATOM 2354 C C . TYR A 1 293 ? 3.466 -5.172 9.884 1.00 86.88 293 TYR A C 1
ATOM 2356 O O . TYR A 1 293 ? 4.563 -5.388 10.396 1.00 86.88 293 TYR A O 1
ATOM 2364 N N . ASP A 1 294 ? 2.917 -5.954 8.963 1.00 80.06 294 ASP A N 1
ATOM 2365 C CA . ASP A 1 294 ? 3.565 -7.105 8.344 1.00 80.06 294 ASP A CA 1
ATOM 2366 C C . ASP A 1 294 ? 2.952 -7.309 6.954 1.00 80.06 294 ASP A C 1
ATOM 2368 O O . ASP A 1 294 ? 1.729 -7.295 6.800 1.00 80.06 294 ASP A O 1
ATOM 2372 N N . THR A 1 295 ? 3.801 -7.510 5.952 1.00 73.44 295 THR A N 1
ATOM 2373 C CA . THR A 1 295 ? 3.395 -7.798 4.570 1.00 73.44 295 THR A CA 1
ATOM 2374 C C . THR A 1 295 ? 3.073 -9.276 4.364 1.00 73.44 295 THR A C 1
ATOM 2376 O O . THR A 1 295 ? 2.630 -9.669 3.296 1.00 73.44 295 THR A O 1
ATOM 2379 N N . LYS A 1 296 ? 3.288 -10.118 5.385 1.00 74.50 296 LYS A N 1
ATOM 2380 C CA . LYS A 1 296 ? 2.943 -11.550 5.399 1.00 74.50 296 LYS A CA 1
ATOM 2381 C C . LYS A 1 296 ? 1.692 -11.868 6.209 1.00 74.50 296 LYS A C 1
ATOM 2383 O O . LYS A 1 296 ? 1.199 -12.992 6.146 1.00 74.50 296 LYS A O 1
ATOM 2388 N N . HIS A 1 297 ? 1.212 -10.908 6.996 1.00 80.81 297 HIS A N 1
ATOM 2389 C CA . HIS A 1 297 ? 0.070 -11.091 7.874 1.00 80.81 297 HIS A CA 1
ATOM 2390 C C . HIS A 1 297 ? -0.768 -9.817 7.967 1.00 80.81 297 HIS A C 1
ATOM 2392 O O . HIS A 1 297 ? -0.386 -8.846 8.620 1.00 80.81 297 HIS A O 1
ATOM 2398 N N . TRP A 1 298 ? -1.930 -9.842 7.325 1.00 85.00 298 TRP A N 1
ATOM 2399 C CA . TRP A 1 298 ? -2.846 -8.716 7.204 1.00 85.00 298 TRP A CA 1
ATOM 2400 C C . TRP A 1 298 ? -4.266 -9.226 7.400 1.00 85.00 298 TRP A C 1
ATOM 2402 O O . TRP A 1 298 ? -4.722 -10.109 6.699 1.00 85.00 298 TRP A O 1
ATOM 2412 N N . LEU A 1 299 ? -4.991 -8.734 8.392 1.00 93.19 299 LEU A N 1
ATOM 2413 C CA . LEU A 1 299 ? -6.299 -9.284 8.739 1.00 93.19 299 LEU A CA 1
ATOM 2414 C C . LEU A 1 299 ? -7.355 -8.759 7.759 1.00 93.19 299 LEU A C 1
ATOM 2416 O O . LEU A 1 299 ? -7.625 -7.565 7.777 1.00 93.19 299 LEU A O 1
ATOM 2420 N N . GLY A 1 300 ? -7.983 -9.611 6.950 1.00 88.44 300 GLY A N 1
ATOM 2421 C CA . GLY A 1 300 ? -9.006 -9.174 5.993 1.00 88.44 300 GLY A CA 1
ATOM 2422 C C . GLY A 1 300 ? -10.443 -9.296 6.515 1.00 88.44 300 GLY A C 1
ATOM 2423 O O . GLY A 1 300 ? -10.823 -10.330 7.087 1.00 88.44 300 GLY A O 1
ATOM 2424 N N . PHE A 1 301 ? -11.252 -8.256 6.296 1.00 93.00 301 PHE A N 1
ATOM 2425 C CA . PHE A 1 301 ? -12.665 -8.201 6.673 1.00 93.00 301 PHE A CA 1
ATOM 2426 C C . PHE A 1 301 ? -13.527 -7.565 5.582 1.00 93.00 301 PHE A C 1
ATOM 2428 O O . PHE A 1 301 ? -13.120 -6.599 4.947 1.00 93.00 301 PHE A O 1
ATOM 2435 N N . ALA A 1 302 ? -14.767 -8.035 5.458 1.00 91.31 302 ALA A N 1
ATOM 2436 C CA . ALA A 1 302 ? -15.821 -7.344 4.718 1.00 91.31 302 ALA A CA 1
ATOM 2437 C C . ALA A 1 302 ? -16.884 -6.792 5.662 1.00 91.31 302 ALA A C 1
ATOM 2439 O O . ALA A 1 302 ? -17.046 -7.299 6.773 1.00 91.31 302 ALA A O 1
ATOM 2440 N N . ARG A 1 303 ? -17.666 -5.803 5.223 1.00 92.62 303 ARG A N 1
ATOM 2441 C CA . ARG A 1 303 ? -18.846 -5.355 5.979 1.00 92.62 303 ARG A CA 1
ATOM 2442 C C . ARG A 1 303 ? -19.797 -6.520 6.283 1.00 92.62 303 ARG A C 1
ATOM 2444 O O . ARG A 1 303 ? -19.993 -7.429 5.473 1.00 92.62 303 ARG A O 1
ATOM 2451 N N . GLU A 1 304 ? -20.396 -6.503 7.470 1.00 93.81 304 GLU A N 1
ATOM 2452 C CA . GLU A 1 304 ? -21.266 -7.574 7.974 1.00 93.81 304 GLU A CA 1
ATOM 2453 C C . GLU A 1 304 ? -22.469 -7.820 7.048 1.00 93.81 304 GLU A C 1
ATOM 2455 O O . GLU A 1 304 ? -22.853 -8.971 6.818 1.00 93.81 304 GLU A O 1
ATOM 2460 N N . GLU A 1 305 ? -23.027 -6.758 6.473 1.00 90.75 305 GLU A N 1
ATOM 2461 C CA . GLU A 1 305 ? -24.176 -6.782 5.569 1.00 90.75 305 GLU A CA 1
ATOM 2462 C C . GLU A 1 305 ? -23.880 -7.341 4.169 1.00 90.75 305 GLU A C 1
ATOM 2464 O O . GLU A 1 305 ? -24.814 -7.780 3.497 1.00 90.75 305 GLU A O 1
ATOM 2469 N N . VAL A 1 306 ? -22.615 -7.374 3.736 1.00 85.31 306 VAL A N 1
ATOM 2470 C CA . VAL A 1 306 ? -22.237 -7.849 2.393 1.00 85.31 306 VAL A CA 1
ATOM 2471 C C . VAL A 1 306 ? -22.378 -9.363 2.340 1.00 85.31 306 VAL A C 1
ATOM 2473 O O . VAL A 1 306 ? -21.863 -10.082 3.199 1.00 85.31 306 VAL A O 1
ATOM 2476 N N . SER A 1 307 ? -23.097 -9.898 1.362 1.00 86.25 307 SER A N 1
ATOM 2477 C CA . SER A 1 307 ? -23.306 -11.342 1.268 1.00 86.25 307 SER A CA 1
ATOM 2478 C C . SER A 1 307 ? -22.012 -12.082 0.901 1.00 86.25 307 SER A C 1
ATOM 2480 O O . SER A 1 307 ? -21.122 -11.539 0.259 1.00 86.25 307 SER A O 1
ATOM 2482 N N . ILE A 1 308 ? -21.907 -13.363 1.276 1.00 85.25 308 ILE A N 1
ATOM 2483 C CA . ILE A 1 308 ? -20.742 -14.193 0.901 1.00 85.25 308 ILE A CA 1
ATOM 2484 C C . ILE A 1 308 ? -20.605 -14.295 -0.619 1.00 85.25 308 ILE A C 1
ATOM 2486 O O . ILE A 1 308 ? -19.493 -14.353 -1.122 1.00 85.25 308 ILE A O 1
ATOM 2490 N N . LYS A 1 309 ? -21.731 -14.291 -1.339 1.00 80.31 309 LYS A N 1
ATOM 2491 C CA . LYS A 1 309 ? -21.725 -14.300 -2.797 1.00 80.31 309 LYS A CA 1
ATOM 2492 C C . LYS A 1 309 ? -21.077 -13.031 -3.355 1.00 80.31 309 LYS A C 1
ATOM 2494 O O . LYS A 1 309 ? -20.203 -13.148 -4.190 1.00 80.31 309 LYS A O 1
ATOM 2499 N N . GLU A 1 310 ? -21.464 -11.855 -2.864 1.00 77.56 310 GLU A N 1
ATOM 2500 C CA . GLU A 1 310 ? -20.857 -10.591 -3.307 1.00 77.56 310 GLU A CA 1
ATOM 2501 C C . GLU A 1 310 ? -19.360 -10.533 -2.972 1.00 77.56 310 GLU A C 1
ATOM 2503 O O . GLU A 1 310 ? -18.581 -10.094 -3.803 1.00 77.56 310 GLU A O 1
ATOM 2508 N N . ILE A 1 311 ? -18.945 -11.035 -1.801 1.00 79.81 311 ILE A N 1
ATOM 2509 C CA . ILE A 1 311 ? -17.515 -11.162 -1.453 1.00 79.81 311 ILE A CA 1
ATOM 2510 C C . ILE A 1 311 ? -16.792 -12.075 -2.452 1.00 79.81 311 ILE A C 1
ATOM 2512 O O . ILE A 1 311 ? -15.702 -11.750 -2.904 1.00 79.81 311 ILE A O 1
ATOM 2516 N N . ALA A 1 312 ? -17.389 -13.222 -2.784 1.00 75.12 312 ALA A N 1
ATOM 2517 C CA . ALA A 1 312 ? -16.805 -14.168 -3.724 1.00 75.12 312 ALA A CA 1
ATOM 2518 C C . ALA A 1 312 ? -16.705 -13.584 -5.140 1.00 75.12 312 ALA A C 1
ATOM 2520 O O . ALA A 1 312 ? -15.668 -13.739 -5.770 1.00 75.12 312 ALA A O 1
ATOM 2521 N N . ASP A 1 313 ? -17.750 -12.901 -5.612 1.00 72.62 313 ASP A N 1
ATOM 2522 C CA . ASP A 1 313 ? -17.775 -12.268 -6.933 1.00 72.62 313 ASP A CA 1
ATOM 2523 C C . ASP A 1 313 ? -16.647 -11.218 -7.053 1.00 72.62 313 ASP A C 1
ATOM 2525 O O . ASP A 1 313 ? -15.917 -11.237 -8.039 1.00 72.62 313 ASP A O 1
ATOM 2529 N N . VAL A 1 314 ? -16.439 -10.387 -6.019 1.00 67.94 314 VAL A N 1
ATOM 2530 C CA . VAL A 1 314 ? -15.336 -9.403 -5.965 1.00 67.94 314 VAL A CA 1
ATOM 2531 C C . VAL A 1 314 ? -13.968 -10.086 -5.950 1.00 67.94 314 VAL A C 1
ATOM 2533 O O . VAL A 1 314 ? -13.101 -9.743 -6.742 1.00 67.94 314 VAL A O 1
ATOM 2536 N N . PHE A 1 315 ? -13.772 -11.109 -5.112 1.00 73.06 315 PHE A N 1
ATOM 2537 C CA . PHE A 1 315 ? -12.485 -11.811 -5.056 1.00 73.06 315 PHE A CA 1
ATOM 2538 C C . PHE A 1 315 ? -12.145 -12.548 -6.357 1.00 73.06 315 PHE A C 1
ATOM 2540 O O . PHE A 1 315 ? -10.971 -12.694 -6.678 1.00 73.06 315 PHE A O 1
ATOM 2547 N N . ILE A 1 316 ? -13.141 -13.041 -7.100 1.00 70.75 316 ILE A N 1
ATOM 2548 C CA . ILE A 1 316 ? -12.917 -13.663 -8.414 1.00 70.75 316 ILE A CA 1
ATOM 2549 C C . ILE A 1 316 ? -12.387 -12.633 -9.413 1.00 70.75 316 ILE A C 1
ATOM 2551 O O . ILE A 1 316 ? -11.528 -12.975 -10.224 1.00 70.75 316 ILE A O 1
ATOM 2555 N N . GLU A 1 317 ? -12.906 -11.407 -9.366 1.00 64.50 317 GLU A N 1
ATOM 2556 C CA . GLU A 1 317 ? -12.450 -10.297 -10.202 1.00 64.50 317 GLU A CA 1
ATOM 2557 C C . GLU A 1 317 ? -11.027 -9.884 -9.803 1.00 64.50 317 GLU A C 1
ATOM 2559 O O . GLU A 1 317 ? -10.109 -10.060 -10.600 1.00 64.50 317 GLU A O 1
ATOM 2564 N N . GLU A 1 318 ? -10.813 -9.498 -8.543 1.00 63.19 318 GLU A N 1
ATOM 2565 C CA . GLU A 1 318 ? -9.520 -9.012 -8.032 1.00 63.19 318 GLU A CA 1
ATOM 2566 C C . GLU A 1 318 ? -8.402 -10.064 -8.152 1.00 63.19 318 GLU A C 1
ATOM 2568 O O . GLU A 1 318 ? -7.380 -9.837 -8.800 1.00 63.19 318 GLU A O 1
ATOM 2573 N N . MET A 1 319 ? -8.601 -11.272 -7.606 1.00 66.62 319 MET A N 1
ATOM 2574 C CA . MET A 1 319 ? -7.579 -12.329 -7.679 1.00 66.62 319 MET A CA 1
ATOM 2575 C C . MET A 1 319 ? -7.419 -12.867 -9.104 1.00 66.62 319 MET A C 1
ATOM 2577 O O . MET A 1 319 ? -6.364 -13.397 -9.454 1.00 66.62 319 MET A O 1
ATOM 2581 N N . GLY A 1 320 ? -8.471 -12.788 -9.922 1.00 55.28 320 GLY A N 1
ATOM 2582 C CA . GLY A 1 320 ? -8.428 -13.174 -11.327 1.00 55.28 320 GLY A CA 1
ATOM 2583 C C . GLY A 1 320 ? -7.537 -12.243 -12.143 1.00 55.28 320 GLY A C 1
ATOM 2584 O O . GLY A 1 320 ? -6.778 -12.723 -12.987 1.00 55.28 320 GLY A O 1
ATOM 2585 N N . GLU A 1 321 ? -7.600 -10.938 -11.886 1.00 55.88 321 GLU A N 1
ATOM 2586 C CA . GLU A 1 321 ? -6.707 -9.941 -12.480 1.00 55.88 321 GLU A CA 1
ATOM 2587 C C . GLU A 1 321 ? -5.258 -10.164 -12.041 1.00 55.88 321 GLU A C 1
ATOM 2589 O O . GLU A 1 321 ? -4.402 -10.367 -12.905 1.00 55.88 321 GLU A O 1
ATOM 2594 N N . GLU A 1 322 ? -4.996 -10.288 -10.735 1.00 53.66 322 GLU A N 1
ATOM 2595 C CA . GLU A 1 322 ? -3.653 -10.568 -10.199 1.00 53.66 322 GLU A CA 1
ATOM 2596 C C . GLU A 1 322 ? -3.048 -11.855 -10.793 1.00 53.66 322 GLU A C 1
ATOM 2598 O O . GLU A 1 322 ? -1.917 -11.875 -11.290 1.00 53.66 322 GLU A O 1
ATOM 2603 N N . ALA A 1 323 ? -3.824 -12.944 -10.822 1.00 50.31 323 ALA A N 1
ATOM 2604 C CA . ALA A 1 323 ? -3.369 -14.232 -11.338 1.00 50.31 323 ALA A CA 1
ATOM 2605 C C . ALA A 1 323 ? -3.082 -14.198 -12.852 1.00 50.31 323 ALA A C 1
ATOM 2607 O O . ALA A 1 323 ? -2.233 -14.965 -13.339 1.00 50.31 323 ALA A O 1
ATOM 2608 N N . ASN A 1 324 ? -3.790 -13.343 -13.601 1.00 46.12 324 ASN A N 1
ATOM 2609 C CA . ASN A 1 324 ? -3.599 -13.138 -15.036 1.00 46.12 324 ASN A CA 1
ATOM 2610 C C . ASN A 1 324 ? -2.451 -12.168 -15.351 1.00 46.12 324 ASN A C 1
ATOM 2612 O O . ASN A 1 324 ? -1.761 -12.377 -16.350 1.00 46.12 324 ASN A O 1
ATOM 2616 N N . ASP A 1 325 ? -2.193 -11.164 -14.518 1.00 41.66 325 ASP A N 1
ATOM 2617 C CA . ASP A 1 325 ? -1.036 -10.278 -14.677 1.00 41.66 325 ASP A CA 1
ATOM 2618 C C . ASP A 1 325 ? 0.276 -11.015 -14.402 1.00 41.66 325 ASP A C 1
ATOM 2620 O O . ASP A 1 325 ? 1.211 -10.933 -15.199 1.00 41.66 325 ASP A O 1
ATOM 2624 N N . GLU A 1 326 ? 0.308 -11.900 -13.410 1.00 37.06 326 GLU A N 1
ATOM 2625 C CA . GLU A 1 326 ? 1.432 -12.825 -13.237 1.00 37.06 326 GLU A CA 1
ATOM 2626 C C . GLU A 1 326 ? 1.589 -13.812 -14.425 1.00 37.06 326 GLU A C 1
ATOM 2628 O O . GLU A 1 326 ? 2.673 -14.341 -14.658 1.00 37.06 326 GLU A O 1
ATOM 2633 N N . LYS A 1 327 ? 0.528 -14.107 -15.202 1.00 33.78 327 LYS A N 1
ATOM 2634 C CA . LYS A 1 327 ? 0.663 -14.878 -16.462 1.00 33.78 327 LYS A CA 1
ATOM 2635 C C . LYS A 1 327 ? 1.302 -14.049 -17.579 1.00 33.78 327 LYS A C 1
ATOM 2637 O O . LYS A 1 327 ? 2.005 -14.627 -18.408 1.00 33.78 327 LYS A O 1
ATOM 2642 N N . LYS A 1 328 ? 1.093 -12.726 -17.605 1.00 33.06 328 LYS A N 1
ATOM 2643 C CA . LYS A 1 328 ? 1.817 -11.824 -18.518 1.00 33.06 328 LYS A CA 1
ATOM 2644 C C . LYS A 1 328 ? 3.303 -11.742 -18.162 1.00 33.06 328 LYS A C 1
ATOM 2646 O O . LYS A 1 328 ? 4.122 -11.570 -19.060 1.00 33.06 328 LYS A O 1
ATOM 2651 N N . GLU A 1 329 ? 3.667 -11.922 -16.891 1.00 32.22 329 GLU A N 1
ATOM 2652 C CA . GLU A 1 329 ? 5.078 -11.994 -16.489 1.00 32.22 329 GLU A CA 1
ATOM 2653 C C . GLU A 1 329 ? 5.773 -13.303 -16.906 1.00 32.22 329 GLU A C 1
ATOM 2655 O O . GLU A 1 329 ? 6.983 -13.289 -17.150 1.00 32.22 329 GLU A O 1
ATOM 2660 N N . GLU A 1 330 ? 5.043 -14.418 -17.059 1.00 33.34 330 GLU A N 1
ATOM 2661 C CA . GLU A 1 330 ? 5.651 -15.709 -17.418 1.00 33.34 330 GLU A CA 1
ATOM 2662 C C . GLU A 1 330 ? 5.536 -16.134 -18.894 1.00 33.34 330 GLU A C 1
ATOM 2664 O O . GLU A 1 330 ? 6.412 -16.884 -19.334 1.00 33.34 330 GLU A O 1
ATOM 2669 N N . ASP A 1 331 ? 4.568 -15.678 -19.705 1.00 36.78 331 ASP A N 1
ATOM 2670 C CA . ASP A 1 331 ? 4.485 -16.165 -21.098 1.00 36.78 331 ASP A CA 1
ATOM 2671 C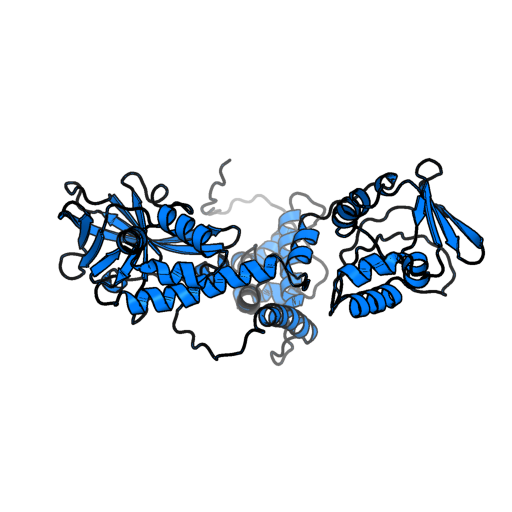 C . ASP A 1 331 ? 3.656 -15.302 -22.074 1.00 36.78 331 ASP A C 1
ATOM 2673 O O . ASP A 1 331 ? 2.544 -15.665 -22.457 1.00 36.78 331 ASP A O 1
ATOM 2677 N N . ASP A 1 332 ? 4.208 -14.197 -22.591 1.00 29.52 332 ASP A N 1
ATOM 2678 C CA . ASP A 1 332 ? 3.754 -13.693 -23.902 1.00 29.52 332 ASP A CA 1
ATOM 2679 C C . ASP A 1 332 ? 4.814 -13.045 -24.807 1.00 29.52 332 ASP A C 1
ATOM 2681 O O . ASP A 1 332 ? 4.499 -12.651 -25.931 1.00 29.52 332 ASP A O 1
ATOM 2685 N N . GLY A 1 333 ? 6.090 -13.008 -24.414 1.00 34.78 333 GLY A N 1
ATOM 2686 C CA . GLY A 1 333 ? 7.143 -12.490 -25.292 1.00 34.78 333 GLY A CA 1
ATOM 2687 C C . GLY A 1 333 ? 6.985 -11.008 -25.657 1.00 34.78 333 GLY A C 1
ATOM 2688 O O . GLY A 1 333 ? 7.674 -10.542 -26.568 1.00 34.78 333 GLY A O 1
ATOM 2689 N N . THR A 1 334 ? 6.145 -10.260 -24.939 1.00 31.55 334 THR A N 1
ATOM 2690 C CA . THR A 1 334 ? 6.073 -8.798 -25.005 1.00 31.55 334 THR A CA 1
ATOM 2691 C C . THR A 1 334 ? 6.925 -8.211 -23.880 1.00 31.55 334 THR A C 1
ATOM 2693 O O . THR A 1 334 ? 6.448 -7.692 -22.880 1.00 31.55 334 THR A O 1
ATOM 2696 N N . PHE A 1 335 ? 8.242 -8.323 -24.049 1.00 31.80 335 PHE A N 1
ATOM 2697 C CA . PHE A 1 335 ? 9.255 -7.755 -23.157 1.00 31.80 335 PHE A CA 1
ATOM 2698 C C . PHE A 1 335 ? 9.845 -6.486 -23.835 1.00 31.80 335 PHE A C 1
ATOM 2700 O O . PHE A 1 335 ? 10.275 -6.581 -24.981 1.00 31.80 335 PHE A O 1
ATOM 2707 N N . ILE A 1 336 ? 9.946 -5.279 -23.249 1.00 37.69 336 ILE A N 1
ATOM 2708 C CA . ILE A 1 336 ? 9.554 -4.808 -21.916 1.00 37.69 336 ILE A CA 1
ATOM 2709 C C . ILE A 1 336 ? 9.863 -3.270 -21.786 1.00 37.69 336 ILE A C 1
ATOM 2711 O O . ILE A 1 336 ? 10.772 -2.772 -22.452 1.00 37.69 336 ILE A O 1
ATOM 2715 N N . VAL A 1 337 ? 9.212 -2.540 -20.860 1.00 30.22 337 VAL A N 1
ATOM 2716 C CA . VAL A 1 337 ? 9.660 -1.211 -20.338 1.00 30.22 337 VAL A CA 1
ATOM 2717 C C . VAL A 1 337 ? 10.468 -1.344 -19.019 1.00 30.22 337 VAL A C 1
ATOM 2719 O O . VAL A 1 337 ? 11.384 -0.568 -18.754 1.00 30.22 337 VAL A O 1
ATOM 2722 N N . GLY A 1 338 ? 10.219 -2.385 -18.213 1.00 30.05 338 GLY A N 1
ATOM 2723 C CA . GLY A 1 338 ? 10.953 -2.717 -16.973 1.00 30.05 338 GLY A CA 1
ATOM 2724 C C . GLY A 1 338 ? 12.441 -3.141 -17.082 1.00 30.05 338 GLY A C 1
ATOM 2725 O O . GLY A 1 338 ? 13.222 -2.822 -16.195 1.00 30.05 338 GLY A O 1
ATOM 2726 N N . GLU A 1 339 ? 12.893 -3.781 -18.164 1.00 34.88 339 GLU A N 1
ATOM 2727 C CA . GLU A 1 339 ? 14.296 -4.126 -18.451 1.00 34.88 339 GLU A CA 1
ATOM 2728 C C . GLU A 1 339 ? 15.044 -2.868 -18.841 1.00 34.88 339 GLU A C 1
ATOM 2730 O O . GLU A 1 339 ? 16.204 -2.769 -18.500 1.00 34.88 339 GLU A O 1
ATOM 2735 N N . TYR A 1 340 ? 14.430 -1.871 -19.480 1.00 37.31 340 TYR A N 1
ATOM 2736 C CA . TYR A 1 340 ? 15.138 -0.622 -19.747 1.00 37.31 340 TYR A CA 1
ATOM 2737 C C . TYR A 1 340 ? 15.551 0.073 -18.436 1.00 37.31 340 TYR A C 1
ATOM 2739 O O . TYR A 1 340 ? 16.704 0.479 -18.275 1.00 37.31 340 TYR A O 1
ATOM 2747 N N . ASN A 1 341 ? 14.650 0.112 -17.448 1.00 38.00 341 ASN A N 1
ATOM 2748 C CA . ASN A 1 341 ? 14.945 0.636 -16.111 1.00 38.00 341 ASN A CA 1
ATOM 2749 C C . ASN A 1 341 ? 15.884 -0.280 -15.309 1.00 38.00 341 ASN A C 1
ATOM 2751 O O . ASN A 1 341 ? 16.785 0.212 -14.622 1.00 38.00 341 ASN A O 1
ATOM 2755 N N . TYR A 1 342 ? 15.740 -1.603 -15.429 1.00 38.44 342 TYR A N 1
ATOM 2756 C CA . TYR A 1 342 ? 16.677 -2.561 -14.839 1.00 38.44 342 TYR A CA 1
ATOM 2757 C C . TYR A 1 342 ? 18.084 -2.404 -15.431 1.00 38.44 342 TYR A C 1
ATOM 2759 O O . TYR A 1 342 ? 19.052 -2.283 -14.692 1.00 38.44 342 TYR A O 1
ATOM 2767 N N . LEU A 1 343 ? 18.213 -2.311 -16.752 1.00 40.41 343 LEU A N 1
ATOM 2768 C CA . LEU A 1 343 ? 19.469 -2.117 -17.469 1.00 40.41 343 LEU A CA 1
ATOM 2769 C C . LEU A 1 343 ? 20.090 -0.758 -17.143 1.00 40.41 343 LEU A C 1
ATOM 2771 O O . LEU A 1 343 ? 21.283 -0.705 -16.873 1.00 40.41 343 LEU A O 1
ATOM 2775 N N . LYS A 1 344 ? 19.307 0.323 -17.040 1.00 48.19 344 LYS A N 1
ATOM 2776 C CA . LYS A 1 344 ? 19.806 1.629 -16.565 1.00 48.19 344 LYS A CA 1
ATOM 2777 C C . LYS A 1 344 ? 20.417 1.574 -15.166 1.00 48.19 344 LYS A C 1
ATOM 2779 O O . LYS A 1 344 ? 21.321 2.347 -14.867 1.00 48.19 344 LYS A O 1
ATOM 2784 N N . THR A 1 345 ? 19.910 0.693 -14.308 1.00 42.97 345 THR A N 1
ATOM 2785 C CA . THR A 1 345 ? 20.323 0.601 -12.900 1.00 42.97 345 THR A CA 1
ATOM 2786 C C . THR A 1 345 ? 21.330 -0.520 -12.628 1.00 42.97 345 THR A C 1
ATOM 2788 O O . THR A 1 345 ? 22.038 -0.458 -11.624 1.00 42.97 345 THR A O 1
ATOM 2791 N N . HIS A 1 346 ? 21.435 -1.515 -13.515 1.00 43.78 346 HIS A N 1
ATOM 2792 C CA . HIS A 1 346 ? 22.245 -2.724 -13.323 1.00 43.78 346 HIS A CA 1
ATOM 2793 C C . HIS A 1 346 ? 23.275 -2.975 -14.435 1.00 43.78 346 HIS A C 1
ATOM 2795 O O . HIS A 1 346 ? 24.119 -3.855 -14.262 1.00 43.78 346 HIS A O 1
ATOM 2801 N N . ALA A 1 347 ? 23.256 -2.242 -15.556 1.00 48.59 347 ALA A N 1
ATOM 2802 C CA . ALA A 1 347 ? 24.309 -2.347 -16.563 1.00 48.59 347 ALA A CA 1
ATOM 2803 C C . ALA A 1 347 ? 25.637 -1.846 -15.983 1.00 48.59 347 ALA A C 1
ATOM 2805 O O . ALA A 1 347 ? 25.748 -0.747 -15.436 1.00 48.59 347 ALA A O 1
ATOM 2806 N N . GLN A 1 348 ? 26.658 -2.685 -16.099 1.00 51.78 348 GLN A N 1
ATOM 2807 C CA . GLN A 1 348 ? 27.994 -2.413 -15.592 1.00 51.78 348 GLN A CA 1
ATOM 2808 C C . GLN A 1 348 ? 28.975 -2.364 -16.750 1.00 51.78 348 GLN A C 1
ATOM 2810 O O . GLN A 1 348 ? 28.796 -3.039 -17.765 1.00 51.78 348 GLN A O 1
ATOM 2815 N N . GLU A 1 349 ? 30.023 -1.566 -16.569 1.00 55.00 349 GLU A N 1
ATOM 2816 C CA . GLU A 1 349 ? 31.153 -1.593 -17.482 1.00 55.00 349 GLU A CA 1
ATOM 2817 C C . GLU A 1 349 ? 31.764 -2.991 -17.521 1.00 55.00 349 GLU A C 1
ATOM 2819 O O . GLU A 1 349 ? 31.890 -3.668 -16.498 1.00 55.00 349 GLU A O 1
ATOM 2824 N N . ARG A 1 350 ? 32.124 -3.414 -18.729 1.00 63.97 350 ARG A N 1
ATOM 2825 C CA . ARG A 1 350 ? 32.730 -4.713 -19.000 1.00 63.97 350 ARG A CA 1
ATOM 2826 C C . ARG A 1 350 ? 34.150 -4.533 -19.502 1.00 63.97 350 ARG A C 1
ATOM 2828 O O . ARG A 1 350 ? 34.515 -3.480 -20.020 1.00 63.97 350 ARG A O 1
ATOM 2835 N N . GLU A 1 351 ? 34.952 -5.574 -19.361 1.00 69.56 351 GLU A N 1
ATOM 2836 C CA . GLU A 1 351 ? 36.340 -5.566 -19.820 1.00 69.56 351 GLU A CA 1
ATOM 2837 C C . GLU A 1 351 ? 36.436 -6.246 -21.183 1.00 69.56 351 GLU A C 1
ATOM 2839 O O . GLU A 1 351 ? 35.706 -7.191 -21.450 1.00 69.56 351 GLU A O 1
ATOM 2844 N N . PHE A 1 352 ? 37.375 -5.838 -22.045 1.00 69.44 352 PHE A N 1
ATOM 2845 C CA . PHE A 1 352 ? 37.543 -6.457 -23.375 1.00 69.44 352 PHE A CA 1
ATOM 2846 C C . PHE A 1 352 ? 37.661 -7.999 -23.313 1.00 69.44 352 PHE A C 1
ATOM 2848 O O . PHE A 1 352 ? 37.209 -8.711 -24.211 1.00 69.44 352 PHE A O 1
ATOM 2855 N N . ASP A 1 353 ? 38.236 -8.519 -22.223 1.00 76.25 353 ASP A N 1
ATOM 2856 C CA . ASP A 1 353 ? 38.396 -9.953 -21.962 1.00 76.25 353 ASP A CA 1
ATOM 2857 C C . ASP A 1 353 ? 37.071 -10.729 -21.918 1.00 76.25 353 ASP A C 1
ATOM 2859 O O . ASP A 1 353 ? 37.039 -11.910 -22.257 1.00 76.25 353 ASP A O 1
ATOM 2863 N N . ASP A 1 354 ? 35.967 -10.070 -21.571 1.00 71.31 354 ASP A N 1
ATOM 2864 C CA . ASP A 1 354 ? 34.635 -10.675 -21.522 1.00 71.31 354 ASP A CA 1
ATOM 2865 C C . ASP A 1 354 ? 34.167 -11.242 -22.869 1.00 71.31 354 ASP A C 1
ATOM 2867 O O . ASP A 1 354 ? 33.328 -12.148 -22.913 1.00 71.31 354 ASP A O 1
ATOM 2871 N N . TRP A 1 355 ? 34.707 -10.713 -23.968 1.00 78.56 355 TRP A N 1
ATOM 2872 C CA . TRP A 1 355 ? 34.389 -11.138 -25.329 1.00 78.56 355 TRP A CA 1
ATOM 2873 C C . TRP A 1 355 ? 35.517 -11.936 -25.980 1.00 78.56 355 TRP A C 1
ATOM 2875 O O . TRP A 1 355 ? 35.364 -12.364 -27.124 1.00 78.56 355 TRP A O 1
ATOM 2885 N N . ASN A 1 356 ? 36.633 -12.163 -25.281 1.00 81.06 356 ASN A N 1
ATOM 2886 C CA . ASN A 1 356 ? 37.815 -12.810 -25.839 1.00 81.06 356 ASN A CA 1
ATOM 2887 C C . ASN A 1 356 ? 37.488 -14.212 -26.387 1.00 81.06 356 ASN A C 1
ATOM 2889 O O . ASN A 1 356 ? 36.956 -15.070 -25.682 1.00 81.06 356 ASN A O 1
ATOM 2893 N N . GLY A 1 357 ? 37.833 -14.457 -27.652 1.00 81.25 357 GLY A N 1
ATOM 2894 C CA . GLY A 1 357 ? 37.517 -15.696 -28.361 1.00 81.25 357 GLY A CA 1
ATOM 2895 C C . GLY A 1 357 ? 36.808 -15.487 -29.700 1.00 81.25 357 GLY A C 1
ATOM 2896 O O . GLY A 1 357 ? 36.617 -14.366 -30.174 1.00 81.25 357 GLY A O 1
ATOM 2897 N N . ALA A 1 358 ? 36.454 -16.605 -30.338 1.00 82.50 358 ALA A N 1
ATOM 2898 C CA . ALA A 1 358 ? 35.811 -16.629 -31.648 1.00 82.50 358 ALA A CA 1
ATOM 2899 C C . ALA A 1 358 ? 34.286 -16.786 -31.531 1.00 82.50 358 ALA A C 1
ATOM 2901 O O . ALA A 1 358 ? 33.791 -17.707 -30.882 1.00 82.50 358 ALA A O 1
ATOM 2902 N N . TRP A 1 359 ? 33.559 -15.926 -32.236 1.00 81.25 359 TRP A N 1
ATOM 2903 C CA . TRP A 1 359 ? 32.104 -15.831 -32.265 1.00 81.25 359 TRP A CA 1
ATOM 2904 C C . TRP A 1 359 ? 31.594 -16.043 -33.686 1.00 81.25 359 TRP A C 1
ATOM 2906 O O . TRP A 1 359 ? 32.204 -15.585 -34.653 1.00 81.25 359 TRP A O 1
ATOM 2916 N N . LYS A 1 360 ? 30.463 -16.738 -33.816 1.00 78.12 360 LYS A N 1
ATOM 2917 C CA . LYS A 1 360 ? 29.830 -17.030 -35.106 1.00 78.12 360 LYS A CA 1
ATOM 2918 C C . LYS A 1 360 ? 28.566 -16.205 -35.266 1.00 78.12 360 LYS A C 1
ATOM 2920 O O . LYS A 1 360 ? 27.786 -16.096 -34.325 1.00 78.12 360 LYS A O 1
ATOM 2925 N N . SER A 1 361 ? 28.336 -15.706 -36.473 1.00 76.25 361 SER A N 1
ATOM 2926 C CA . SER A 1 361 ? 27.096 -15.002 -36.795 1.00 76.25 361 SER A CA 1
ATOM 2927 C C . SER A 1 361 ? 25.916 -15.970 -36.876 1.00 76.25 361 SER A C 1
ATOM 2929 O O . SER A 1 361 ? 26.041 -17.076 -37.412 1.00 76.25 361 SER A O 1
ATOM 2931 N N . PHE A 1 362 ? 24.749 -15.534 -36.401 1.00 68.00 362 PHE A N 1
ATOM 2932 C CA . PHE A 1 362 ? 23.511 -16.315 -36.476 1.00 68.00 362 PHE A CA 1
ATOM 2933 C C . PHE A 1 362 ? 22.920 -16.351 -37.887 1.00 68.00 362 PHE A C 1
ATOM 2935 O O . PHE A 1 362 ? 22.372 -17.371 -38.294 1.00 68.00 362 PHE A O 1
ATOM 2942 N N . TYR A 1 363 ? 23.084 -15.289 -38.678 1.00 77.94 363 TYR A N 1
ATOM 2943 C CA . TYR A 1 363 ? 22.470 -15.181 -40.004 1.00 77.94 363 TYR A CA 1
ATOM 2944 C C . TYR A 1 363 ? 22.827 -16.318 -40.979 1.00 77.94 363 TYR A C 1
ATOM 2946 O O . TYR A 1 363 ? 21.906 -16.904 -41.556 1.00 77.94 363 TYR A O 1
ATOM 2954 N N . PRO A 1 364 ? 24.096 -16.754 -41.113 1.00 77.62 364 PRO A N 1
ATOM 2955 C CA . PRO A 1 364 ? 24.422 -17.951 -41.892 1.00 77.62 364 PRO A CA 1
ATOM 2956 C C . PRO A 1 364 ? 23.777 -19.239 -41.354 1.00 77.62 364 PRO A C 1
ATOM 2958 O O . PRO A 1 364 ? 23.512 -20.163 -42.118 1.00 77.62 364 PRO A O 1
ATOM 2961 N N . MET A 1 365 ? 23.526 -19.341 -40.045 1.00 75.88 365 MET A N 1
ATOM 2962 C CA . MET A 1 365 ? 22.878 -20.514 -39.443 1.00 75.88 365 MET A CA 1
ATOM 2963 C C . MET A 1 365 ? 21.371 -20.529 -39.708 1.00 75.88 365 MET A C 1
ATOM 2965 O O . MET A 1 365 ? 20.829 -21.578 -40.045 1.00 75.88 365 MET A O 1
ATOM 2969 N N . ILE A 1 366 ? 20.721 -19.365 -39.625 1.00 76.69 366 ILE A N 1
ATOM 2970 C CA . ILE A 1 366 ? 19.295 -19.191 -39.928 1.00 76.69 366 ILE A CA 1
ATOM 2971 C C . ILE A 1 366 ? 19.037 -19.483 -41.413 1.00 76.69 366 ILE A C 1
ATOM 2973 O O . ILE A 1 366 ? 18.192 -20.304 -41.756 1.00 76.69 366 ILE A O 1
ATOM 2977 N N . THR A 1 367 ? 19.818 -18.870 -42.304 1.00 83.06 367 THR A N 1
ATOM 2978 C CA . THR A 1 367 ? 19.630 -18.990 -43.762 1.00 83.06 367 THR A CA 1
ATOM 2979 C C . THR A 1 367 ? 20.036 -20.349 -44.335 1.00 83.06 367 THR A C 1
ATOM 2981 O O . THR A 1 367 ? 19.529 -20.740 -45.382 1.00 83.06 367 THR A O 1
ATOM 2984 N N . SER A 1 368 ? 20.914 -21.097 -43.657 1.00 83.88 368 SER A N 1
ATOM 2985 C CA . SER A 1 368 ? 21.267 -22.471 -44.054 1.00 83.88 368 SER A CA 1
ATOM 2986 C C . SER A 1 368 ? 20.285 -23.535 -43.559 1.00 83.88 368 SER A C 1
ATOM 2988 O O . SER A 1 368 ? 20.474 -24.7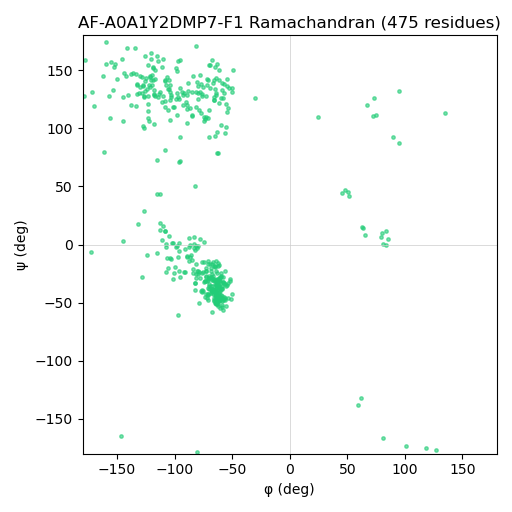09 -43.872 1.00 83.88 368 SER A O 1
ATOM 2990 N N . GLY A 1 369 ? 19.268 -23.149 -42.783 1.00 80.75 369 GLY A N 1
ATOM 2991 C CA . GLY A 1 369 ? 18.282 -24.066 -42.212 1.00 80.75 369 GLY A CA 1
ATOM 2992 C C . GLY A 1 369 ? 18.761 -24.824 -40.969 1.00 80.75 369 GLY A C 1
ATOM 2993 O O . GLY A 1 369 ? 18.061 -25.690 -40.459 1.00 80.75 369 GLY A O 1
ATOM 2994 N N . LYS A 1 370 ? 19.949 -24.506 -40.432 1.00 79.94 370 LYS A N 1
ATOM 2995 C CA . LYS A 1 370 ? 20.500 -25.186 -39.242 1.00 79.94 370 LYS A CA 1
ATOM 2996 C C . LYS A 1 370 ? 19.722 -24.919 -37.954 1.00 79.94 370 LYS A C 1
ATOM 2998 O O . LYS A 1 370 ? 19.940 -25.622 -36.976 1.00 79.94 370 LYS A O 1
ATOM 3003 N N . LEU A 1 371 ? 18.879 -23.889 -37.940 1.00 75.75 371 LEU A N 1
ATOM 3004 C CA . LEU A 1 371 ? 18.032 -23.528 -36.801 1.00 75.75 371 LEU A CA 1
ATOM 3005 C C . LEU A 1 371 ? 16.551 -23.844 -37.053 1.00 75.75 371 LEU A C 1
ATOM 3007 O O . LEU A 1 371 ? 15.702 -23.410 -36.282 1.00 75.75 371 LEU A O 1
ATOM 3011 N N . ASP A 1 372 ? 16.225 -24.595 -38.108 1.00 81.06 372 ASP A N 1
ATOM 3012 C CA . ASP A 1 372 ? 14.832 -24.847 -38.490 1.00 81.06 372 ASP A CA 1
ATOM 3013 C C . ASP A 1 372 ? 14.069 -25.637 -37.427 1.00 81.06 372 ASP A C 1
ATOM 3015 O O . ASP A 1 372 ? 12.948 -25.263 -37.101 1.00 81.06 372 ASP A O 1
ATOM 3019 N N . ASP A 1 373 ? 14.699 -26.636 -36.804 1.00 68.12 373 ASP A N 1
ATOM 3020 C CA . ASP A 1 373 ? 14.098 -27.383 -35.692 1.00 68.12 373 ASP A CA 1
ATOM 3021 C C . ASP A 1 373 ? 13.836 -26.484 -34.471 1.00 68.12 373 ASP A C 1
ATOM 3023 O O . ASP A 1 373 ? 12.831 -26.643 -33.776 1.00 68.12 373 ASP A O 1
ATOM 3027 N N . VAL A 1 374 ? 14.704 -25.490 -34.232 1.00 64.19 374 VAL A N 1
ATOM 3028 C CA . VAL A 1 374 ? 14.515 -24.505 -33.156 1.00 64.19 374 VAL A CA 1
ATOM 3029 C C . VAL A 1 374 ? 13.284 -23.654 -33.446 1.00 64.19 374 VAL A C 1
ATOM 3031 O O . VAL A 1 374 ? 12.429 -23.511 -32.576 1.00 64.19 374 VAL A O 1
ATOM 3034 N N . PHE A 1 375 ? 13.144 -23.133 -34.667 1.00 66.56 375 PHE A N 1
ATOM 3035 C CA . PHE A 1 375 ? 11.956 -22.366 -35.044 1.00 66.56 375 PHE A CA 1
ATOM 3036 C C . PHE A 1 375 ? 10.686 -23.217 -35.053 1.00 66.56 375 PHE A C 1
ATOM 3038 O O . PHE A 1 375 ? 9.656 -22.753 -34.576 1.00 66.56 375 PHE A O 1
ATOM 3045 N N . ALA A 1 376 ? 10.757 -24.472 -35.498 1.00 69.38 376 ALA A N 1
ATOM 3046 C CA . ALA A 1 376 ? 9.623 -25.392 -35.470 1.00 69.38 376 ALA A CA 1
ATOM 3047 C C . ALA A 1 376 ? 9.138 -25.670 -34.037 1.00 69.38 376 ALA A C 1
ATOM 3049 O O . ALA A 1 376 ? 7.937 -25.800 -33.804 1.00 69.38 376 ALA A O 1
ATOM 3050 N N . SER A 1 377 ? 10.052 -25.708 -33.061 1.00 62.25 377 SER A N 1
ATOM 3051 C CA . SER A 1 377 ? 9.699 -25.909 -31.650 1.00 62.25 377 SER A CA 1
ATOM 3052 C C . SER A 1 377 ? 8.861 -24.768 -31.051 1.00 62.25 377 SER A C 1
ATOM 3054 O O . SER A 1 377 ? 8.185 -24.974 -30.047 1.00 62.25 377 SER A O 1
ATOM 3056 N N . LEU A 1 378 ? 8.853 -23.589 -31.687 1.00 52.19 378 LEU A N 1
ATOM 3057 C CA . LEU A 1 378 ? 8.075 -22.415 -31.270 1.00 52.19 378 LEU A CA 1
ATOM 3058 C C . LEU A 1 378 ? 6.613 -22.435 -31.761 1.00 52.19 378 LEU A C 1
ATOM 3060 O O . LEU A 1 378 ? 5.897 -21.444 -31.594 1.00 52.19 378 LEU A O 1
ATOM 3064 N N . GLY A 1 379 ? 6.163 -23.534 -32.376 1.00 74.19 379 GLY A N 1
ATOM 3065 C CA . GLY A 1 379 ? 4.785 -23.700 -32.843 1.00 74.19 379 GLY A CA 1
ATOM 3066 C C . GLY A 1 379 ? 4.374 -22.635 -33.863 1.00 74.19 379 GLY A C 1
ATOM 3067 O O . GLY A 1 379 ? 5.160 -22.253 -34.730 1.00 74.19 379 GLY A O 1
ATOM 3068 N N . ASP A 1 380 ? 3.151 -22.117 -33.737 1.00 71.44 380 ASP A N 1
ATOM 3069 C CA . ASP A 1 380 ? 2.545 -21.182 -34.701 1.00 71.44 380 ASP A CA 1
ATOM 3070 C C . ASP A 1 380 ? 3.309 -19.852 -34.852 1.00 71.44 380 ASP A C 1
ATOM 3072 O O . ASP A 1 380 ? 3.130 -19.135 -35.836 1.00 71.44 380 ASP A O 1
ATOM 3076 N N . LYS A 1 381 ? 4.184 -19.509 -33.896 1.00 56.97 381 LYS A N 1
ATOM 3077 C CA . LYS A 1 381 ? 5.018 -18.297 -33.949 1.00 56.97 381 LYS A CA 1
ATOM 3078 C C . LYS A 1 381 ? 6.369 -18.520 -34.649 1.00 56.97 381 LYS A C 1
ATOM 3080 O O . LYS A 1 381 ? 7.075 -17.548 -34.922 1.00 56.97 381 LYS A O 1
ATOM 3085 N N . GLY A 1 382 ? 6.745 -19.768 -34.938 1.00 62.53 382 GLY A N 1
ATOM 3086 C CA . GLY A 1 382 ? 8.070 -20.143 -35.443 1.00 62.53 382 GLY A CA 1
ATOM 3087 C C . GLY A 1 382 ? 8.468 -19.453 -36.746 1.00 62.53 382 GLY A C 1
ATOM 3088 O O . GLY A 1 382 ? 9.557 -18.883 -36.834 1.00 62.53 382 GLY A O 1
ATOM 3089 N N . ASP A 1 383 ? 7.569 -19.437 -37.730 1.00 75.62 383 ASP A N 1
ATOM 3090 C CA . ASP A 1 383 ? 7.820 -18.810 -39.033 1.00 75.62 383 ASP A CA 1
ATOM 3091 C C . ASP A 1 383 ? 7.979 -17.287 -38.918 1.00 75.62 383 ASP A C 1
ATOM 3093 O O . ASP A 1 383 ? 8.875 -16.702 -39.534 1.00 75.62 383 ASP A O 1
ATOM 3097 N N . THR A 1 384 ? 7.174 -16.651 -38.063 1.00 62.12 384 THR A N 1
ATOM 3098 C CA . THR A 1 384 ? 7.253 -15.212 -37.776 1.00 62.12 384 THR A CA 1
ATOM 3099 C C . THR A 1 384 ? 8.607 -14.845 -37.169 1.00 62.12 384 THR A C 1
ATOM 3101 O O . THR A 1 384 ? 9.274 -13.925 -37.647 1.00 62.12 384 THR A O 1
ATOM 3104 N N . TYR A 1 385 ? 9.067 -15.594 -36.160 1.00 58.72 385 TYR A N 1
ATOM 3105 C CA . TYR A 1 385 ? 10.384 -15.367 -35.559 1.00 58.72 385 TYR A CA 1
ATOM 3106 C C . TYR A 1 385 ? 11.520 -15.641 -36.542 1.00 58.72 385 TYR A C 1
ATOM 3108 O O . TYR A 1 385 ? 12.471 -14.861 -36.611 1.00 58.72 385 TYR A O 1
ATOM 3116 N N . LYS A 1 386 ? 11.425 -16.708 -37.344 1.00 73.25 386 LYS A N 1
ATOM 3117 C CA . LYS A 1 386 ? 12.431 -17.025 -38.363 1.00 73.25 386 LYS A CA 1
ATOM 3118 C C . LYS A 1 386 ? 12.584 -15.884 -39.365 1.00 73.25 386 LYS A C 1
ATOM 3120 O O . LYS A 1 386 ? 13.716 -15.506 -39.673 1.00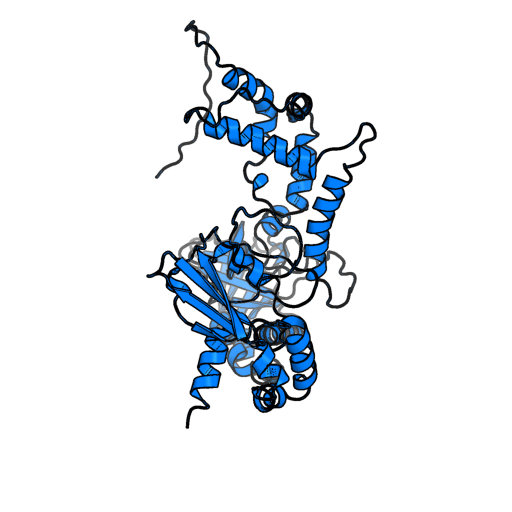 73.25 386 LYS A O 1
ATOM 3125 N N . GLN A 1 387 ? 11.481 -15.310 -39.844 1.00 72.19 387 GLN A N 1
ATOM 3126 C CA . GLN A 1 387 ? 11.521 -14.162 -40.750 1.00 72.19 387 GLN A CA 1
ATOM 3127 C C . GLN A 1 387 ? 12.174 -12.949 -40.080 1.00 72.19 387 GLN A C 1
ATOM 3129 O O . GLN A 1 387 ? 13.134 -12.392 -40.614 1.00 72.19 387 GLN A O 1
ATOM 3134 N N . MET A 1 388 ? 11.711 -12.590 -38.885 1.00 59.03 388 MET A N 1
ATOM 3135 C CA . MET A 1 388 ? 12.207 -11.431 -38.147 1.00 59.03 388 MET A CA 1
ATOM 3136 C C . MET A 1 388 ? 13.709 -11.524 -37.849 1.00 59.03 388 MET A C 1
ATOM 3138 O O . MET A 1 388 ? 14.452 -10.579 -38.104 1.00 59.03 388 MET A O 1
ATOM 3142 N N . TYR A 1 389 ? 14.189 -12.677 -37.376 1.00 62.09 389 TYR A N 1
ATOM 3143 C CA . TYR A 1 389 ? 15.613 -12.887 -37.109 1.00 62.09 389 TYR A CA 1
ATOM 3144 C C . TYR A 1 389 ? 16.451 -12.978 -38.388 1.00 62.09 389 TYR A C 1
ATOM 3146 O O . TYR A 1 389 ? 17.613 -12.573 -38.386 1.00 62.09 389 TYR A O 1
ATOM 3154 N N . THR A 1 390 ? 15.887 -13.465 -39.497 1.00 73.25 390 THR A N 1
ATOM 3155 C CA . THR A 1 390 ? 16.574 -13.431 -40.798 1.00 73.25 390 THR A CA 1
ATOM 3156 C C . THR A 1 390 ? 16.812 -11.992 -41.252 1.00 73.25 390 THR A C 1
ATOM 3158 O O . THR A 1 390 ? 17.899 -11.675 -41.733 1.00 73.25 390 THR A O 1
ATOM 3161 N N . GLU A 1 391 ? 15.817 -11.119 -41.099 1.00 68.69 391 GLU A N 1
ATOM 3162 C CA . GLU A 1 391 ? 15.927 -9.706 -41.466 1.00 68.69 391 GLU A CA 1
ATOM 3163 C C . GLU A 1 391 ? 16.844 -8.937 -40.502 1.00 68.69 391 GLU A C 1
ATOM 3165 O O . GLU A 1 391 ? 17.758 -8.250 -40.961 1.00 68.69 391 GLU A O 1
ATOM 3170 N N . GLY A 1 392 ? 16.658 -9.108 -39.189 1.00 54.97 392 GLY A N 1
ATOM 3171 C CA . GLY A 1 392 ? 17.408 -8.394 -38.150 1.00 54.97 392 GLY A CA 1
ATOM 3172 C C . GLY A 1 392 ? 18.893 -8.758 -38.086 1.00 54.97 392 GLY A C 1
ATOM 3173 O O . GLY A 1 392 ? 19.737 -7.877 -37.961 1.00 54.97 392 GLY A O 1
ATOM 3174 N N . PHE A 1 393 ? 19.249 -10.037 -38.258 1.00 65.56 393 PHE A N 1
ATOM 3175 C CA . PHE A 1 393 ? 20.654 -10.466 -38.196 1.00 65.56 393 PHE A CA 1
ATOM 3176 C C . PHE A 1 393 ? 21.400 -10.375 -39.529 1.00 65.56 393 PHE A C 1
ATOM 3178 O O . PHE A 1 393 ? 22.544 -10.825 -39.613 1.00 65.56 393 PHE A O 1
ATOM 3185 N N . LYS A 1 394 ? 20.790 -9.829 -40.584 1.00 77.56 394 LYS A N 1
ATOM 3186 C CA . LYS A 1 394 ? 21.370 -9.813 -41.930 1.00 77.56 394 LYS A CA 1
ATOM 3187 C C . LYS A 1 394 ? 22.769 -9.194 -41.954 1.00 77.56 394 LYS A C 1
ATOM 3189 O O . LYS A 1 394 ? 22.945 -7.995 -41.767 1.00 77.56 394 LYS A O 1
ATOM 3194 N N . THR A 1 395 ? 23.767 -10.020 -42.258 1.00 78.56 395 THR A N 1
ATOM 3195 C CA . THR A 1 395 ? 25.176 -9.615 -42.309 1.00 78.56 395 THR A CA 1
ATOM 3196 C C . THR A 1 395 ? 25.971 -10.490 -43.278 1.00 78.56 395 THR A C 1
ATOM 3198 O O . THR A 1 395 ? 25.626 -11.650 -43.504 1.00 78.56 395 THR A O 1
ATOM 3201 N N . ASP A 1 396 ? 27.040 -9.937 -43.849 1.00 81.31 396 ASP A N 1
ATOM 3202 C CA . ASP A 1 396 ? 28.059 -10.655 -44.623 1.00 81.31 396 ASP A CA 1
ATOM 3203 C C . ASP A 1 396 ? 29.236 -11.134 -43.747 1.00 81.31 396 ASP A C 1
ATOM 3205 O O . ASP A 1 396 ? 30.117 -11.856 -44.219 1.00 81.31 396 ASP A O 1
ATOM 3209 N N . ILE A 1 397 ? 29.247 -10.789 -42.456 1.00 80.56 397 ILE A N 1
ATOM 3210 C CA . ILE A 1 397 ? 30.225 -11.270 -41.478 1.00 80.56 397 ILE A CA 1
ATOM 3211 C C . ILE A 1 397 ? 29.823 -12.678 -41.036 1.00 80.56 397 ILE A C 1
ATOM 3213 O O . ILE A 1 397 ? 28.719 -12.899 -40.545 1.00 80.56 397 ILE A O 1
ATOM 3217 N N . VAL A 1 398 ? 30.731 -13.644 -41.153 1.00 82.44 398 VAL A N 1
ATOM 3218 C CA . VAL A 1 398 ? 30.507 -15.038 -40.733 1.00 82.44 398 VAL A CA 1
ATOM 3219 C C . VAL A 1 398 ? 31.156 -15.374 -39.393 1.00 82.44 398 VAL A C 1
ATOM 3221 O O . VAL A 1 398 ? 30.648 -16.240 -38.679 1.00 82.44 398 VAL A O 1
ATOM 3224 N N . ASN A 1 399 ? 32.267 -14.716 -39.043 1.00 84.25 399 ASN A N 1
ATOM 3225 C CA . ASN A 1 399 ? 32.913 -14.867 -37.738 1.00 84.25 399 ASN A CA 1
ATOM 3226 C C . ASN A 1 399 ? 33.513 -13.543 -37.253 1.00 84.25 399 ASN A C 1
ATOM 3228 O O . ASN A 1 399 ? 34.037 -12.761 -38.049 1.00 84.25 399 ASN A O 1
ATOM 3232 N N . LEU A 1 400 ? 33.506 -13.365 -35.935 1.00 83.81 400 LEU A N 1
ATOM 3233 C CA . LEU A 1 400 ? 34.241 -12.336 -35.206 1.00 83.81 400 LEU A CA 1
ATOM 3234 C C . LEU A 1 400 ? 35.251 -13.014 -34.284 1.00 83.81 400 LEU A C 1
ATOM 3236 O O . LEU A 1 400 ? 34.969 -14.069 -33.724 1.00 83.81 400 LEU A O 1
ATOM 3240 N N . THR A 1 401 ? 36.442 -12.455 -34.119 1.00 84.25 401 THR A N 1
ATOM 3241 C CA . THR A 1 401 ? 37.415 -12.950 -33.135 1.00 84.25 401 THR A CA 1
ATOM 3242 C C . THR A 1 401 ? 37.990 -11.786 -32.361 1.00 84.25 401 THR A C 1
ATOM 3244 O O . THR A 1 401 ? 38.602 -10.910 -32.964 1.00 84.25 401 THR A O 1
ATOM 3247 N N . PHE A 1 402 ? 37.787 -11.797 -31.048 1.00 85.50 402 PHE A N 1
ATOM 3248 C CA . PHE A 1 402 ? 38.354 -10.837 -30.110 1.00 85.50 402 PHE A CA 1
ATOM 3249 C C . PHE A 1 402 ? 39.611 -11.459 -29.508 1.00 85.50 402 PHE A C 1
ATOM 3251 O O . PHE A 1 402 ? 39.549 -12.585 -29.008 1.00 85.50 402 PHE A O 1
ATOM 3258 N N . ASP A 1 403 ? 40.734 -10.752 -29.565 1.00 85.19 403 ASP A N 1
ATOM 3259 C CA . ASP A 1 403 ? 42.006 -11.222 -29.019 1.00 85.19 403 ASP A CA 1
ATOM 3260 C C . ASP A 1 403 ? 42.608 -10.176 -28.081 1.00 85.19 403 ASP A C 1
ATOM 3262 O O . ASP A 1 403 ? 43.193 -9.180 -28.512 1.00 85.19 403 ASP A O 1
ATOM 3266 N N . LYS A 1 404 ? 42.475 -10.411 -26.772 1.00 83.00 404 LYS A N 1
ATOM 3267 C CA . LYS A 1 404 ? 43.055 -9.521 -25.759 1.00 83.00 404 LYS A CA 1
ATOM 3268 C C . LYS A 1 404 ? 44.582 -9.551 -25.749 1.00 83.00 404 LYS A C 1
ATOM 3270 O O . LYS A 1 404 ? 45.215 -8.611 -25.279 1.00 83.00 404 LYS A O 1
ATOM 3275 N N . ASN A 1 405 ? 45.181 -10.650 -26.211 1.00 88.94 405 ASN A N 1
ATOM 3276 C CA . ASN A 1 405 ? 46.627 -10.849 -26.150 1.00 88.94 405 ASN A CA 1
ATOM 3277 C C . ASN A 1 405 ? 47.334 -10.196 -27.340 1.00 88.94 405 ASN A C 1
ATOM 3279 O O . ASN A 1 405 ? 48.552 -10.036 -27.308 1.00 88.94 405 ASN A O 1
ATOM 3283 N N . ASP A 1 406 ? 46.574 -9.802 -28.360 1.00 85.62 406 ASP A N 1
ATOM 3284 C CA . ASP A 1 406 ? 47.041 -9.019 -29.493 1.00 85.62 406 ASP A CA 1
ATOM 3285 C C . ASP A 1 406 ? 46.357 -7.651 -29.490 1.00 85.62 406 ASP A C 1
ATOM 3287 O O . ASP A 1 406 ? 45.435 -7.414 -30.265 1.00 85.62 406 ASP A O 1
ATOM 3291 N N . ASN A 1 407 ? 46.768 -6.789 -28.553 1.00 82.38 407 ASN A N 1
ATOM 3292 C CA . ASN A 1 407 ? 46.328 -5.395 -28.411 1.00 82.38 407 ASN A CA 1
ATOM 3293 C C . ASN A 1 407 ? 44.809 -5.182 -28.542 1.00 82.38 407 ASN A C 1
ATOM 3295 O O . ASN A 1 407 ? 44.374 -4.259 -29.223 1.00 82.38 407 ASN A O 1
ATOM 3299 N N . ASN A 1 408 ? 43.985 -6.030 -27.918 1.00 78.44 408 ASN A N 1
ATOM 3300 C CA . ASN A 1 408 ? 42.522 -5.934 -28.013 1.00 78.44 408 ASN A CA 1
ATOM 3301 C C . ASN A 1 408 ? 42.020 -5.851 -29.469 1.00 78.44 408 ASN A C 1
ATOM 3303 O O . ASN A 1 408 ? 41.145 -5.051 -29.818 1.00 78.44 408 ASN A O 1
ATOM 3307 N N . THR A 1 409 ? 42.616 -6.647 -30.356 1.00 81.94 409 THR A N 1
ATOM 3308 C CA . THR A 1 409 ? 42.239 -6.651 -31.767 1.00 81.94 409 THR A CA 1
ATOM 3309 C C . THR A 1 409 ? 40.948 -7.422 -31.996 1.00 81.94 409 THR A C 1
ATOM 3311 O O . THR A 1 409 ? 40.669 -8.435 -31.351 1.00 81.94 409 THR A O 1
ATOM 3314 N N . ILE A 1 410 ? 40.164 -6.953 -32.967 1.00 83.75 410 ILE A N 1
ATOM 3315 C CA . ILE A 1 410 ? 38.976 -7.647 -33.459 1.00 83.75 410 ILE A CA 1
ATOM 3316 C C . ILE A 1 410 ? 39.208 -8.003 -34.925 1.00 83.75 410 ILE A C 1
ATOM 3318 O O . ILE A 1 410 ? 39.582 -7.156 -35.742 1.00 83.75 410 ILE A O 1
ATOM 3322 N N . THR A 1 411 ? 39.003 -9.278 -35.254 1.00 83.44 411 THR A N 1
ATOM 3323 C CA . THR A 1 411 ? 39.086 -9.802 -36.621 1.00 83.44 411 THR A CA 1
ATOM 3324 C C . THR A 1 411 ? 37.694 -10.134 -37.144 1.00 83.44 411 THR A C 1
ATOM 3326 O O . THR A 1 411 ? 36.982 -10.945 -36.557 1.00 83.44 411 THR A O 1
ATOM 3329 N N . PHE A 1 412 ? 37.333 -9.534 -38.273 1.00 84.31 412 PHE A N 1
ATOM 3330 C CA . PHE A 1 412 ? 36.084 -9.739 -38.998 1.00 84.31 412 PHE A CA 1
ATOM 3331 C C . PHE A 1 412 ? 36.346 -10.649 -40.187 1.00 84.31 412 PHE A C 1
ATOM 3333 O O . PHE A 1 412 ? 37.110 -10.286 -41.085 1.00 84.31 412 PHE A O 1
ATOM 3340 N N . LYS A 1 413 ? 35.700 -11.813 -40.214 1.00 84.38 413 LYS A N 1
ATOM 3341 C CA . LYS A 1 413 ? 35.727 -12.726 -41.355 1.00 84.38 413 LYS A CA 1
ATOM 3342 C C . LYS A 1 413 ? 34.417 -12.633 -42.114 1.00 84.38 413 LYS A C 1
ATOM 3344 O O . LYS A 1 413 ? 33.363 -12.875 -41.531 1.00 84.38 413 LYS A O 1
ATOM 3349 N N . TYR A 1 414 ? 34.502 -12.346 -43.403 1.00 86.56 414 TYR A N 1
ATOM 3350 C CA . TYR A 1 414 ? 33.359 -12.204 -44.299 1.00 86.56 414 TYR A CA 1
ATOM 3351 C C . TYR A 1 414 ? 33.076 -13.507 -45.054 1.00 86.56 414 TYR A C 1
ATOM 3353 O O . TYR A 1 414 ? 33.947 -14.374 -45.186 1.00 86.56 414 TYR A O 1
ATOM 3361 N N . ASP A 1 415 ? 31.856 -13.654 -45.553 1.00 86.44 415 ASP A N 1
ATOM 3362 C CA . ASP A 1 415 ? 31.382 -14.816 -46.313 1.00 86.44 415 ASP A CA 1
ATOM 3363 C C . ASP A 1 415 ? 32.206 -15.103 -47.584 1.00 86.44 415 ASP A C 1
ATOM 3365 O O . ASP A 1 415 ? 32.439 -16.260 -47.936 1.00 86.44 415 ASP A O 1
ATOM 3369 N N . ASN A 1 416 ? 32.741 -14.061 -48.216 1.00 88.25 416 ASN A N 1
ATOM 3370 C CA . ASN A 1 416 ? 33.645 -14.127 -49.363 1.00 88.25 416 ASN A CA 1
ATOM 3371 C C . ASN A 1 416 ? 35.083 -14.560 -49.002 1.00 88.25 416 ASN A C 1
ATOM 3373 O O . ASN A 1 416 ? 35.956 -14.592 -49.871 1.00 88.25 416 ASN A O 1
ATOM 3377 N N . GLY A 1 417 ? 35.344 -14.871 -47.729 1.00 87.12 417 GLY A N 1
ATOM 3378 C CA . GLY A 1 417 ? 36.642 -15.306 -47.217 1.00 87.12 417 GLY A CA 1
ATOM 3379 C C . GLY A 1 417 ? 37.620 -14.176 -46.890 1.00 87.12 417 GLY A C 1
ATOM 3380 O O . GLY A 1 417 ? 38.725 -14.464 -46.432 1.00 87.12 417 GLY A O 1
ATOM 3381 N N . LYS A 1 418 ? 37.246 -12.906 -47.092 1.00 89.06 418 LYS A N 1
ATOM 3382 C CA . LYS A 1 418 ? 38.050 -11.750 -46.674 1.00 89.06 418 LYS A CA 1
ATOM 3383 C C . LYS A 1 418 ? 38.128 -11.691 -45.150 1.00 89.06 418 LYS A C 1
ATOM 3385 O O . LYS A 1 418 ? 37.132 -11.911 -44.466 1.00 89.06 418 LYS A O 1
ATOM 3390 N N . GLU A 1 419 ? 39.294 -11.319 -44.632 1.00 90.75 419 GLU A N 1
ATOM 3391 C CA . GLU A 1 419 ? 39.501 -11.032 -43.213 1.00 90.75 419 GLU A CA 1
ATOM 3392 C C . GLU A 1 419 ? 40.015 -9.598 -43.044 1.00 90.75 419 GLU A C 1
ATOM 3394 O O . GLU A 1 419 ? 40.859 -9.128 -43.812 1.00 90.75 419 GLU A O 1
ATOM 3399 N N . VAL A 1 420 ? 39.459 -8.878 -42.072 1.00 82.31 420 VAL A N 1
ATOM 3400 C CA . VAL A 1 420 ? 39.875 -7.522 -41.697 1.00 82.31 420 VAL A CA 1
ATOM 3401 C C . VAL A 1 420 ? 40.155 -7.523 -40.205 1.00 82.31 420 VAL A C 1
ATOM 3403 O O . VAL A 1 420 ? 39.304 -7.938 -39.428 1.00 82.31 420 VAL A O 1
ATOM 3406 N N . LYS A 1 421 ? 41.342 -7.061 -39.816 1.00 86.19 421 LYS A N 1
ATOM 3407 C CA . LYS A 1 421 ? 41.789 -7.006 -38.425 1.00 86.19 421 LYS A CA 1
ATOM 3408 C C . LYS A 1 421 ? 42.184 -5.579 -38.068 1.00 86.19 421 LYS A C 1
ATOM 3410 O O . LYS A 1 421 ? 42.908 -4.948 -38.838 1.00 86.19 421 LYS A O 1
ATOM 3415 N N . ALA A 1 422 ? 41.724 -5.098 -36.921 1.00 76.31 422 ALA A N 1
ATOM 3416 C CA . ALA A 1 422 ? 42.103 -3.802 -36.367 1.00 76.31 422 ALA A CA 1
ATOM 3417 C C . ALA A 1 422 ? 42.153 -3.863 -34.834 1.00 76.31 422 ALA A C 1
ATOM 3419 O O . ALA A 1 422 ? 41.591 -4.780 -34.233 1.00 76.31 422 ALA A O 1
ATOM 3420 N N . GLU A 1 423 ? 42.866 -2.918 -34.228 1.00 78.81 423 GLU A N 1
ATOM 3421 C CA . GLU A 1 423 ? 42.899 -2.691 -32.780 1.00 78.81 423 GLU A CA 1
ATOM 3422 C C . GLU A 1 423 ? 41.656 -1.898 -32.364 1.00 78.81 423 GLU A C 1
ATOM 3424 O O . GLU A 1 423 ? 41.231 -0.996 -33.084 1.00 78.81 423 GLU A O 1
ATOM 3429 N N . TYR A 1 424 ? 41.052 -2.249 -31.227 1.00 70.75 424 TYR A N 1
ATOM 3430 C CA . TYR A 1 424 ? 39.846 -1.585 -30.744 1.00 70.75 424 TYR A CA 1
ATOM 3431 C C . TYR A 1 424 ? 39.985 -1.168 -29.287 1.00 70.75 424 TYR A C 1
ATOM 3433 O O . TYR A 1 424 ? 40.396 -1.936 -28.416 1.00 70.75 424 TYR A O 1
ATOM 3441 N N . LYS A 1 425 ? 39.551 0.063 -29.009 1.00 68.56 425 LYS A N 1
ATOM 3442 C CA . LYS A 1 425 ? 39.395 0.570 -27.651 1.00 68.56 425 LYS A CA 1
ATOM 3443 C C . LYS A 1 425 ? 37.926 0.515 -27.246 1.00 68.56 425 LYS A C 1
ATOM 3445 O O . LYS A 1 425 ? 37.082 1.191 -27.840 1.00 68.56 425 LYS A O 1
ATOM 3450 N N . TYR A 1 426 ? 37.638 -0.258 -26.203 1.00 63.06 426 TYR A N 1
ATOM 3451 C CA . TYR A 1 426 ? 36.324 -0.261 -25.571 1.00 63.06 426 TYR A CA 1
ATOM 3452 C C . TYR A 1 426 ? 36.000 1.148 -25.049 1.00 63.06 426 TYR A C 1
ATOM 3454 O O . TYR A 1 426 ? 36.826 1.768 -24.374 1.00 63.06 426 TYR A O 1
ATOM 3462 N N . SER A 1 427 ? 34.844 1.687 -25.444 1.00 57.41 427 SER A N 1
ATOM 3463 C CA . SER A 1 427 ? 34.439 3.067 -25.131 1.00 57.41 427 SER A CA 1
ATOM 3464 C C . SER A 1 427 ? 33.244 3.141 -24.177 1.00 57.41 427 SER A C 1
ATOM 3466 O O . SER A 1 427 ? 32.679 4.221 -24.025 1.00 57.41 427 SER A O 1
ATOM 3468 N N . GLY A 1 428 ? 32.885 2.020 -23.547 1.00 55.72 428 GLY A N 1
ATOM 3469 C CA . GLY A 1 428 ? 31.703 1.889 -22.702 1.00 55.72 428 GLY A CA 1
ATOM 3470 C C . GLY A 1 428 ? 30.540 1.191 -23.407 1.00 55.72 428 GLY A C 1
ATOM 3471 O O . GLY A 1 428 ? 30.672 0.689 -24.531 1.00 55.72 428 GLY A O 1
ATOM 3472 N N . TYR A 1 429 ? 29.393 1.173 -22.737 1.00 58.31 429 TYR A N 1
ATOM 3473 C CA . TYR A 1 429 ? 28.130 0.679 -23.278 1.00 58.31 429 TYR A CA 1
ATOM 3474 C C . TYR A 1 429 ? 27.142 1.832 -23.489 1.00 58.31 429 TYR A C 1
ATOM 3476 O O . TYR A 1 429 ? 27.179 2.828 -22.771 1.00 58.31 429 TYR A O 1
ATOM 3484 N N . ASP A 1 430 ? 26.227 1.663 -24.442 1.00 49.09 430 ASP A N 1
ATOM 3485 C CA . ASP A 1 430 ? 25.052 2.520 -24.591 1.00 49.09 430 ASP A CA 1
ATOM 3486 C C . ASP A 1 430 ? 23.788 1.675 -24.425 1.00 49.09 430 ASP A C 1
ATOM 3488 O O . ASP A 1 430 ? 23.716 0.538 -24.899 1.00 49.09 430 ASP A O 1
ATOM 3492 N N . ILE A 1 431 ? 22.776 2.245 -23.773 1.00 47.72 431 ILE A N 1
ATOM 3493 C CA . ILE A 1 431 ? 21.436 1.658 -23.711 1.00 47.72 431 ILE A CA 1
ATOM 3494 C C . ILE A 1 431 ? 20.601 2.358 -24.779 1.00 47.72 431 ILE A C 1
ATOM 3496 O O . ILE A 1 431 ? 20.340 3.557 -24.679 1.00 47.72 431 ILE A O 1
ATOM 3500 N N . LEU A 1 432 ? 20.227 1.622 -25.824 1.00 45.62 432 LEU A N 1
ATOM 3501 C CA . LEU A 1 432 ? 19.452 2.154 -26.941 1.00 45.62 432 LEU A CA 1
ATOM 3502 C C . LEU A 1 432 ? 17.951 2.010 -26.659 1.00 45.62 432 LEU A C 1
ATOM 3504 O O . LEU A 1 432 ? 17.485 0.920 -26.339 1.00 45.62 432 LEU A O 1
ATOM 3508 N N . GLU A 1 433 ? 17.198 3.100 -26.808 1.00 40.47 433 GLU A N 1
ATOM 3509 C CA . GLU A 1 433 ? 15.729 3.084 -26.832 1.00 40.47 433 GLU A CA 1
ATOM 3510 C C . GLU A 1 433 ? 15.256 2.941 -28.286 1.00 40.47 433 GLU A C 1
ATOM 3512 O O . GLU A 1 433 ? 15.720 3.675 -29.161 1.00 40.47 433 GLU A O 1
ATOM 3517 N N . TRP A 1 434 ? 14.342 2.007 -28.557 1.00 38.69 434 TRP A N 1
ATOM 3518 C CA . TRP A 1 434 ? 13.734 1.828 -29.880 1.00 38.69 434 TRP A CA 1
ATOM 3519 C C . TRP A 1 434 ? 12.207 1.877 -29.790 1.00 38.69 434 TRP A C 1
ATOM 3521 O O . TRP A 1 434 ? 11.599 1.186 -28.971 1.00 38.69 434 TRP A O 1
ATOM 3531 N N . GLU A 1 435 ? 11.572 2.656 -30.672 1.00 32.44 435 GLU A N 1
ATOM 3532 C CA . GLU A 1 435 ? 10.120 2.628 -30.858 1.00 32.44 435 GLU A CA 1
ATOM 3533 C C . GLU A 1 435 ? 9.719 1.356 -31.618 1.00 32.44 435 GLU A C 1
ATOM 3535 O O . GLU A 1 435 ? 9.904 1.244 -32.828 1.00 32.44 435 GLU A O 1
ATOM 3540 N N . LYS A 1 436 ? 9.126 0.419 -30.869 1.00 33.44 436 LYS A N 1
ATOM 3541 C CA . LYS A 1 436 ? 8.582 -0.884 -31.288 1.00 33.44 436 LYS A CA 1
ATOM 3542 C C . LYS A 1 436 ? 9.607 -1.925 -31.770 1.00 33.44 436 LYS A C 1
ATOM 3544 O O . LYS A 1 436 ? 10.209 -1.816 -32.829 1.00 33.44 436 LYS A O 1
ATOM 3549 N N . MET A 1 437 ? 9.584 -3.038 -31.029 1.00 28.30 437 MET A N 1
ATOM 3550 C CA . MET A 1 437 ? 10.151 -4.363 -31.308 1.00 28.30 437 MET A CA 1
ATOM 3551 C C . MET A 1 437 ? 11.677 -4.522 -31.167 1.00 28.30 437 MET A C 1
ATOM 3553 O O . MET A 1 437 ? 12.452 -4.098 -32.012 1.00 28.30 437 MET A O 1
ATOM 3557 N N . PHE A 1 438 ? 12.030 -5.299 -30.132 1.00 30.38 438 PHE A N 1
ATOM 3558 C CA . PHE A 1 438 ? 13.318 -5.928 -29.807 1.00 30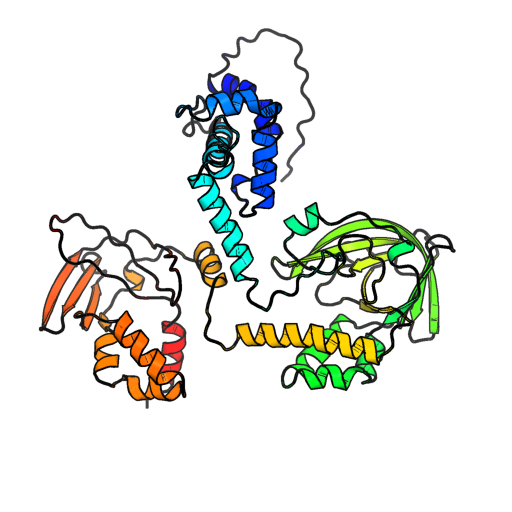.38 438 PHE A CA 1
ATOM 3559 C C . PHE A 1 438 ? 14.443 -5.003 -29.324 1.00 30.38 438 PHE A C 1
ATOM 3561 O O . PHE A 1 438 ? 15.036 -4.241 -30.076 1.00 30.38 438 PHE A O 1
ATOM 3568 N N . MET A 1 439 ? 14.781 -5.145 -28.037 1.00 26.67 439 MET A N 1
ATOM 3569 C CA . MET A 1 439 ? 15.988 -4.562 -27.456 1.00 26.67 439 MET A CA 1
ATOM 3570 C C . MET A 1 439 ? 17.228 -5.368 -27.860 1.00 26.67 439 MET A C 1
ATOM 3572 O O . MET A 1 439 ? 17.302 -6.576 -27.627 1.00 26.67 439 MET A O 1
ATOM 3576 N N . GLU A 1 440 ? 18.234 -4.680 -28.397 1.00 32.78 440 GLU A N 1
ATOM 3577 C CA . GLU A 1 440 ? 19.604 -5.179 -28.523 1.00 32.78 440 GLU A CA 1
ATOM 3578 C C . GLU A 1 440 ? 20.585 -4.253 -27.794 1.00 32.78 440 GLU A C 1
ATOM 3580 O O . GLU A 1 440 ? 20.435 -3.032 -27.777 1.00 32.78 440 GLU A O 1
ATOM 3585 N N . PHE A 1 441 ? 21.624 -4.851 -27.208 1.00 28.64 441 PHE A N 1
ATOM 3586 C CA . PHE A 1 441 ? 22.791 -4.134 -26.698 1.00 28.64 441 PHE A CA 1
ATOM 3587 C C . PHE A 1 441 ? 23.716 -3.725 -27.849 1.00 28.64 441 PHE A C 1
ATOM 3589 O O . PHE A 1 441 ? 24.017 -4.545 -28.719 1.00 28.64 441 PHE A O 1
ATOM 3596 N N . SER A 1 442 ? 24.238 -2.496 -27.798 1.00 32.56 442 SER A N 1
ATOM 3597 C CA . SER A 1 442 ? 25.280 -2.004 -28.705 1.00 32.56 442 SER A CA 1
ATOM 3598 C C . SER A 1 442 ? 26.572 -1.717 -27.935 1.00 32.56 442 SER A C 1
ATOM 3600 O O . SER A 1 442 ? 26.575 -0.966 -26.962 1.00 32.56 442 SER A O 1
ATOM 3602 N N . ILE A 1 443 ? 27.687 -2.295 -28.391 1.00 30.33 443 ILE A N 1
ATOM 3603 C CA . ILE A 1 443 ? 29.037 -1.987 -27.900 1.00 30.33 443 ILE A CA 1
ATOM 3604 C C . ILE A 1 443 ? 29.580 -0.836 -28.746 1.00 30.33 443 ILE A C 1
ATOM 3606 O O . ILE A 1 443 ? 29.771 -0.994 -29.951 1.00 30.33 443 ILE A O 1
ATOM 3610 N N . ASN A 1 444 ? 29.850 0.320 -28.141 1.00 28.80 444 ASN A N 1
ATOM 3611 C CA . ASN A 1 444 ? 30.375 1.465 -28.879 1.00 28.80 444 ASN A CA 1
ATOM 3612 C C . ASN A 1 444 ? 31.914 1.416 -28.895 1.00 28.80 444 ASN A C 1
ATOM 3614 O O . ASN A 1 444 ? 32.569 1.444 -27.851 1.00 28.80 444 ASN A O 1
ATOM 3618 N N . SER A 1 445 ? 32.519 1.350 -30.082 1.00 30.30 445 SER A N 1
ATOM 3619 C CA . SER A 1 445 ? 33.969 1.495 -30.264 1.00 30.30 445 SER A CA 1
ATOM 3620 C C . SER A 1 445 ? 34.243 2.651 -31.224 1.00 30.30 445 SER A C 1
ATOM 3622 O O . SER A 1 445 ? 34.017 2.527 -32.430 1.00 30.30 445 SER A O 1
ATOM 3624 N N . LYS A 1 446 ? 34.719 3.792 -30.715 1.00 28.34 446 LYS A N 1
ATOM 3625 C CA . LYS A 1 446 ? 35.143 4.914 -31.566 1.00 28.34 446 LYS A CA 1
ATOM 3626 C C . LYS A 1 446 ? 36.604 4.737 -31.975 1.00 28.34 446 LYS A C 1
ATOM 3628 O O . LYS A 1 446 ? 37.485 4.848 -31.129 1.00 28.34 446 LYS A O 1
ATOM 3633 N N . GLU A 1 447 ? 36.865 4.606 -33.276 1.00 30.02 447 GLU A N 1
ATOM 3634 C CA . GLU A 1 447 ? 38.174 4.938 -33.848 1.00 30.02 447 GLU A CA 1
ATOM 3635 C C . GLU A 1 447 ? 38.094 5.944 -35.005 1.00 30.02 447 GLU A C 1
ATOM 3637 O O . GLU A 1 447 ? 37.207 5.935 -35.859 1.00 30.02 447 GLU A O 1
ATOM 3642 N N . LEU A 1 448 ? 39.082 6.839 -34.983 1.00 31.67 448 LEU A N 1
ATOM 3643 C CA . LEU A 1 448 ? 39.391 7.899 -35.934 1.00 31.67 448 LEU A CA 1
ATOM 3644 C C . LEU A 1 448 ? 39.905 7.328 -37.269 1.00 31.67 448 LEU A C 1
ATOM 3646 O O . LEU A 1 448 ? 41.116 7.217 -37.421 1.00 31.67 448 LEU A O 1
ATOM 3650 N N . ILE A 1 449 ? 39.066 7.075 -38.284 1.00 25.02 449 ILE A N 1
ATOM 3651 C CA . ILE A 1 449 ? 39.550 6.949 -39.680 1.00 25.02 449 ILE A CA 1
ATOM 3652 C C . ILE A 1 449 ? 38.590 7.595 -40.697 1.00 25.02 449 ILE A C 1
ATOM 3654 O O . ILE A 1 449 ? 37.394 7.330 -40.759 1.00 25.02 449 ILE A O 1
ATOM 3658 N N . LYS A 1 450 ? 39.175 8.455 -41.540 1.00 29.22 450 LYS A N 1
ATOM 3659 C CA . LYS A 1 450 ? 38.586 9.153 -42.691 1.00 29.22 450 LYS A CA 1
ATOM 3660 C C . LYS A 1 450 ? 38.162 8.181 -43.810 1.00 29.22 450 LYS A C 1
ATOM 3662 O O . LYS A 1 450 ? 38.974 7.913 -44.690 1.00 29.22 450 LYS A O 1
ATOM 3667 N N . ASN A 1 451 ? 36.910 7.724 -43.852 1.00 24.25 451 ASN A N 1
ATOM 3668 C CA . ASN A 1 451 ? 36.186 7.486 -45.116 1.00 24.25 451 ASN A CA 1
ATOM 3669 C C . ASN A 1 451 ? 34.694 7.194 -44.850 1.00 24.25 451 ASN A C 1
ATOM 3671 O O . ASN A 1 451 ? 34.396 6.206 -44.185 1.00 24.25 451 ASN A O 1
ATOM 3675 N N . PRO A 1 452 ? 33.742 7.996 -45.359 1.00 29.94 452 PRO A N 1
ATOM 3676 C CA . PRO A 1 452 ? 32.327 7.761 -45.133 1.00 29.94 452 PRO A CA 1
ATOM 3677 C C . PRO A 1 452 ? 31.798 6.841 -46.231 1.00 29.94 452 PRO A C 1
ATOM 3679 O O . PRO A 1 452 ? 31.617 7.283 -47.365 1.00 29.94 452 PRO A O 1
ATOM 3682 N N . LYS A 1 453 ? 31.562 5.568 -45.916 1.00 25.22 453 LYS A N 1
ATOM 3683 C CA . LYS A 1 453 ? 30.593 4.705 -46.609 1.00 25.22 453 LYS A CA 1
ATOM 3684 C C . LYS A 1 453 ? 30.455 3.400 -45.831 1.00 25.22 453 LYS A C 1
ATOM 3686 O O . LYS A 1 453 ? 31.462 2.774 -45.533 1.00 25.22 453 LYS A O 1
ATOM 3691 N N . HIS A 1 454 ? 29.201 3.020 -45.598 1.00 26.20 454 HIS A N 1
ATOM 3692 C CA . HIS A 1 454 ? 28.710 1.829 -44.893 1.00 26.20 454 HIS A CA 1
ATOM 3693 C C . HIS A 1 454 ? 28.398 2.057 -43.407 1.00 26.20 454 HIS A C 1
ATOM 3695 O O . HIS A 1 454 ? 29.220 1.890 -42.515 1.00 26.20 454 HIS A O 1
ATOM 3701 N N . GLN A 1 455 ? 27.152 2.502 -43.212 1.00 29.08 455 GLN A N 1
ATOM 3702 C CA . GLN A 1 455 ? 26.373 2.401 -41.983 1.00 29.08 455 GLN A CA 1
ATOM 3703 C C . GLN A 1 455 ? 26.031 0.931 -41.678 1.00 29.08 455 GLN A C 1
ATOM 3705 O O . GLN A 1 455 ? 25.963 0.115 -42.598 1.00 29.08 455 GLN A O 1
ATOM 3710 N N . ASN A 1 456 ? 25.722 0.693 -40.400 1.00 25.95 456 ASN A N 1
ATOM 3711 C CA . ASN A 1 456 ? 25.192 -0.511 -39.747 1.00 25.95 456 ASN A CA 1
ATOM 3712 C C . ASN A 1 456 ? 26.240 -1.497 -39.225 1.00 25.95 456 ASN A C 1
ATOM 3714 O O . ASN A 1 456 ? 26.658 -2.426 -39.909 1.00 25.95 456 ASN A O 1
ATOM 3718 N N . ILE A 1 457 ? 26.598 -1.314 -37.956 1.00 28.67 457 ILE A N 1
ATOM 3719 C CA . ILE A 1 457 ? 27.151 -2.360 -37.098 1.00 28.67 457 ILE A CA 1
ATOM 3720 C C . ILE A 1 457 ? 26.383 -2.265 -35.773 1.00 28.67 457 ILE A C 1
ATOM 3722 O O . ILE A 1 457 ? 26.139 -1.149 -35.322 1.00 28.67 457 ILE A O 1
ATOM 3726 N N . PHE A 1 458 ? 26.011 -3.424 -35.220 1.00 25.31 458 PHE A N 1
ATOM 3727 C CA . PHE A 1 458 ? 25.953 -3.797 -33.794 1.00 25.31 458 PHE A CA 1
ATOM 3728 C C . PHE A 1 458 ? 24.665 -4.529 -33.396 1.00 25.31 458 PHE A C 1
ATOM 3730 O O . PHE A 1 458 ? 23.587 -3.955 -33.396 1.00 25.31 458 PHE A O 1
ATOM 3737 N N . ALA A 1 459 ? 24.856 -5.802 -33.032 1.00 24.05 459 ALA A N 1
ATOM 3738 C CA . ALA A 1 459 ? 23.923 -6.700 -32.363 1.00 24.05 459 ALA A CA 1
ATOM 3739 C C . ALA A 1 459 ? 24.732 -7.567 -31.372 1.00 24.05 459 ALA A C 1
ATOM 3741 O O . ALA A 1 459 ? 25.845 -7.986 -31.713 1.00 24.05 459 ALA A O 1
ATOM 3742 N N . PHE A 1 460 ? 24.126 -7.892 -30.218 1.00 28.06 460 PHE A N 1
ATOM 3743 C CA . PHE A 1 460 ? 24.544 -8.824 -29.137 1.00 28.06 460 PHE A CA 1
ATOM 3744 C C . PHE A 1 460 ? 25.294 -8.174 -27.934 1.00 28.06 460 PHE A C 1
ATOM 3746 O O . PHE A 1 460 ? 26.232 -7.413 -28.135 1.00 28.06 460 PHE A O 1
ATOM 3753 N N . VAL A 1 461 ? 24.989 -8.417 -26.637 1.00 26.89 461 VAL A N 1
ATOM 3754 C CA . VAL A 1 461 ? 24.501 -9.614 -25.891 1.00 26.89 461 VAL A CA 1
ATOM 3755 C C . VAL A 1 461 ? 23.909 -9.197 -24.518 1.00 26.89 461 VAL A C 1
ATOM 3757 O O . VAL A 1 461 ? 24.524 -8.342 -23.894 1.00 26.89 461 VAL A O 1
ATOM 3760 N N . MET A 1 462 ? 22.852 -9.858 -23.990 1.00 23.11 462 MET A N 1
ATOM 3761 C CA . MET A 1 462 ? 22.842 -10.419 -22.602 1.00 23.11 462 MET A CA 1
ATOM 3762 C C . MET A 1 462 ? 21.634 -11.294 -22.179 1.00 23.11 462 MET A C 1
ATOM 3764 O O . MET A 1 462 ? 21.754 -11.936 -21.143 1.00 23.11 462 MET A O 1
ATOM 3768 N N . ASN A 1 463 ? 20.545 -11.468 -22.947 1.00 25.14 463 ASN A N 1
ATOM 3769 C CA . ASN A 1 463 ? 19.453 -12.382 -22.517 1.00 25.14 463 ASN A CA 1
ATOM 3770 C C . ASN A 1 463 ? 19.389 -13.729 -23.291 1.00 25.14 463 ASN A C 1
ATOM 3772 O O . ASN A 1 463 ? 18.914 -14.750 -22.796 1.00 25.14 463 ASN A O 1
ATOM 3776 N N . THR A 1 464 ? 19.984 -13.814 -24.486 1.00 29.56 464 THR A N 1
ATOM 3777 C CA . THR A 1 464 ? 19.905 -15.031 -25.322 1.00 29.56 464 THR A CA 1
ATOM 3778 C C . THR A 1 464 ? 20.870 -16.148 -24.892 1.00 29.56 464 THR A C 1
ATOM 3780 O O . THR A 1 464 ? 20.621 -17.313 -25.187 1.00 29.56 464 THR A O 1
ATOM 3783 N N . LEU A 1 465 ? 21.963 -15.845 -24.180 1.00 26.86 465 LEU A N 1
ATOM 3784 C CA . LEU A 1 465 ? 23.033 -16.815 -23.882 1.00 26.86 465 LEU A CA 1
ATOM 3785 C C . LEU A 1 465 ? 22.731 -17.749 -22.693 1.00 26.86 465 LEU A C 1
ATOM 3787 O O . LEU A 1 465 ? 23.182 -18.891 -22.716 1.00 26.86 465 LEU A O 1
ATOM 3791 N N . GLU A 1 466 ? 21.938 -17.325 -21.702 1.00 27.03 466 GLU A N 1
ATOM 3792 C CA . GLU A 1 466 ? 21.458 -18.184 -20.595 1.00 27.03 466 GLU A CA 1
ATOM 3793 C C . GLU A 1 466 ? 20.388 -19.177 -21.085 1.00 27.03 466 GLU A C 1
ATOM 3795 O O . GLU A 1 466 ? 20.466 -20.374 -20.791 1.00 27.03 466 GLU A O 1
ATOM 3800 N N . ARG A 1 467 ? 19.448 -18.718 -21.929 1.00 27.75 467 ARG A N 1
ATOM 3801 C CA . ARG A 1 467 ? 18.427 -19.578 -22.557 1.00 27.75 467 ARG A CA 1
ATOM 3802 C C . ARG A 1 467 ? 19.019 -20.512 -23.622 1.00 27.75 467 ARG A C 1
ATOM 3804 O O . ARG A 1 467 ? 18.725 -21.706 -23.602 1.00 27.75 467 ARG A O 1
ATOM 3811 N N . LEU A 1 468 ? 19.932 -20.042 -24.481 1.00 28.39 468 LEU A N 1
ATOM 3812 C CA . LEU A 1 468 ? 20.623 -20.907 -25.452 1.00 28.39 468 LEU A CA 1
ATOM 3813 C C . LEU A 1 468 ? 21.624 -21.870 -24.799 1.00 28.39 468 LEU A C 1
ATOM 3815 O O . LEU A 1 468 ? 21.801 -22.968 -25.320 1.00 28.39 468 LEU A O 1
ATOM 3819 N N . LYS A 1 469 ? 22.240 -21.533 -23.653 1.00 25.89 469 LYS A N 1
ATOM 3820 C CA . LYS A 1 469 ? 23.031 -22.510 -22.879 1.00 25.89 469 LYS A CA 1
ATOM 3821 C C . LYS A 1 469 ? 22.168 -23.672 -22.400 1.00 25.89 469 LYS A C 1
ATOM 3823 O O . LYS A 1 469 ? 22.611 -24.811 -22.505 1.00 25.89 469 LYS A O 1
ATOM 3828 N N . ARG A 1 470 ? 20.948 -23.412 -21.914 1.00 27.97 470 ARG A N 1
ATOM 3829 C CA . ARG A 1 470 ? 20.029 -24.474 -21.461 1.00 27.97 470 ARG A CA 1
ATOM 3830 C C . ARG A 1 470 ? 19.488 -25.322 -22.615 1.00 27.97 470 ARG A C 1
ATOM 3832 O O . ARG A 1 470 ? 19.339 -26.524 -22.438 1.00 27.97 470 ARG A O 1
ATOM 3839 N N . ILE A 1 471 ? 19.275 -24.730 -23.792 1.00 28.97 471 ILE A N 1
ATOM 3840 C CA . ILE A 1 471 ? 18.804 -25.450 -24.989 1.00 28.97 471 ILE A CA 1
ATOM 3841 C C . ILE A 1 471 ? 19.941 -26.250 -25.656 1.00 28.97 471 ILE A C 1
ATOM 3843 O O . ILE A 1 471 ? 19.741 -27.399 -26.035 1.00 28.97 471 ILE A O 1
ATOM 3847 N N . MET A 1 472 ? 21.168 -25.717 -25.734 1.00 25.48 472 MET A N 1
ATOM 3848 C CA . MET A 1 472 ? 22.316 -26.449 -26.299 1.00 25.48 472 MET A CA 1
ATOM 3849 C C . MET A 1 472 ? 22.842 -27.573 -25.392 1.00 25.48 472 MET A C 1
ATOM 3851 O O . MET A 1 472 ? 23.430 -28.522 -25.901 1.00 25.48 472 MET A O 1
ATOM 3855 N N . LEU A 1 473 ? 22.588 -27.521 -24.078 1.00 27.06 473 LEU A N 1
ATOM 3856 C CA . LEU A 1 473 ? 22.848 -28.641 -23.160 1.00 27.06 473 LEU A CA 1
ATOM 3857 C C . LEU A 1 473 ? 21.880 -29.824 -23.353 1.00 27.06 473 LEU A C 1
ATOM 3859 O O . LEU A 1 473 ? 22.174 -30.910 -22.867 1.00 27.06 473 LEU A O 1
ATOM 3863 N N . TYR A 1 474 ? 20.772 -29.638 -24.081 1.00 26.56 474 TYR A N 1
ATOM 3864 C CA . TYR A 1 474 ? 19.807 -30.697 -24.405 1.00 26.56 474 TYR A CA 1
ATOM 3865 C C . TYR A 1 474 ? 20.014 -31.334 -25.791 1.00 26.56 474 TYR A C 1
ATOM 3867 O O . TYR A 1 474 ? 19.422 -32.371 -26.072 1.00 26.56 474 TYR A O 1
ATOM 3875 N N . CYS A 1 475 ? 20.870 -30.753 -26.640 1.00 24.12 475 CYS A N 1
ATOM 3876 C CA . CYS A 1 475 ? 21.139 -31.235 -28.004 1.00 24.12 475 CYS A CA 1
ATOM 3877 C C . CYS A 1 475 ? 22.569 -31.771 -28.198 1.00 24.12 475 CYS A C 1
ATOM 3879 O O . CYS A 1 475 ? 23.045 -31.864 -29.329 1.00 24.12 475 CYS A O 1
ATOM 3881 N N . MET A 1 476 ? 23.269 -32.106 -27.112 1.00 24.66 476 MET A N 1
ATOM 3882 C CA . MET A 1 476 ? 24.508 -32.883 -27.170 1.00 24.66 476 MET A CA 1
ATOM 3883 C C . MET A 1 476 ? 24.263 -34.293 -26.629 1.00 24.66 476 MET A C 1
ATOM 3885 O O . MET A 1 476 ? 24.569 -34.573 -25.474 1.00 24.66 476 MET A O 1
ATOM 3889 N N . ASP A 1 477 ? 23.713 -35.136 -27.504 1.00 28.92 477 ASP A N 1
ATOM 3890 C CA . ASP A 1 477 ? 24.136 -36.523 -27.746 1.00 28.92 477 ASP A CA 1
ATOM 3891 C C . ASP A 1 477 ? 24.026 -36.816 -29.252 1.00 28.92 477 ASP A C 1
ATOM 3893 O O . ASP A 1 477 ? 22.975 -36.472 -29.847 1.00 28.92 477 ASP A O 1
#

InterPro domains:
  IPR012674 Calycin [G3DSA:2.40.128.20] (122-317)
  IPR012674 Calycin [G3DSA:2.40.128.20] (320-464)
  IPR012674 Calycin [SSF50814] (151-269)
  IPR012674 Calycin [SSF50814] (345-436)
  IPR015304 ZinT domain [PF09223] (150-314)
  IPR015304 ZinT domain [PF09223] (344-436)

Organism: NCBI:txid1754190

pLDDT: mean 70.12, std 23.59, range [23.11, 98.5]

Secondary structure (DSSP, 8-state):
---------------------HHHHHHHHHHHHHHHS-TTGGG---HHHHHHHHHHHTSGGGHHHHHHTT----SS-TTSTTTHHHH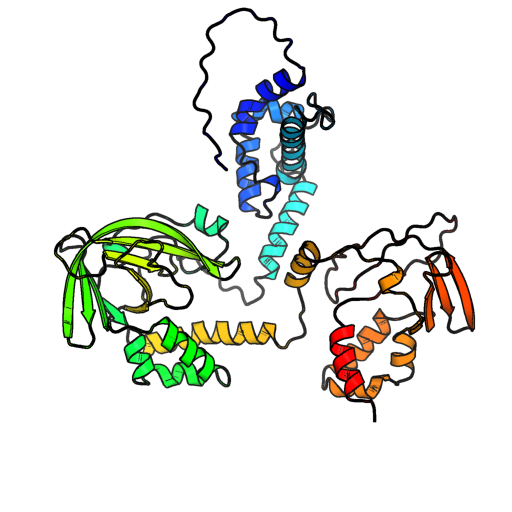HHHHHHHHHIIIII-B-TTSPBPHHHHHHHHHHHHHHHTT--S--------SB---B-HHHHHHH-----GGGG-EEEEESHHHHHTTTTHHHHHHTGGGHHHHHHHHHHHT--SEEEEEEESTTTTEEEEEETTS-EEEEEEEEEEEEEEEEETTEEEEEEEEEE--SS--S-SEEEEE-SBSS--S---EEEEEEESS-TTTS--SS--EEEEETTS-HHHHHHHHHHHHHHHHHHHHHHHSS----SHHHHHHHHH-----GGGG-EEEE-SHHHHHTTTTHHHHHHTGGGHHHHHHHHHHHT--SEEEEEEETTSTTEEEEEETTS-EEEEE-----EE----SSS----EE------------------SSHHHHHHHHHTTS--

Nearest PDB structures (foldseek):
  6lm2-assembly1_A  TM=8.858E-01  e=2.043E-14  Escherichia coli 'BL21-Gold(DE3)pLysS AG'
  1txl-assembly1_A  TM=8.457E-01  e=2.043E-14  Escherichia coli
  5aq6-assembly1_A-2  TM=8.304E-01  e=1.480E-14  Escherichia coli BL21(DE3)
  7jjb-assembly1_A  TM=8.867E-01  e=4.403E-12  Streptococcus pneumoniae R6
  7jj9-assembly1_A  TM=7.174E-01  e=7.477E-13  Streptococcus pneumoniae R6

Solvent-accessible surface area (backbone atoms only — not comparable to full-atom values): 28161 Å² total; per-residue (Å²): 135,84,88,76,82,84,73,85,80,89,80,79,93,72,97,65,91,71,78,73,47,65,31,53,56,52,46,64,64,29,42,57,30,62,72,71,49,69,87,61,58,88,74,58,85,45,70,65,62,51,52,56,47,34,54,52,56,73,30,84,60,12,53,68,43,57,75,46,52,87,50,89,75,71,67,32,41,72,86,39,84,90,32,21,67,62,23,48,52,55,52,50,51,38,50,51,39,69,50,62,52,45,52,50,99,87,67,49,66,38,69,68,22,49,54,54,52,48,57,47,55,49,61,62,48,71,76,57,82,60,83,86,65,89,73,72,93,74,55,76,71,58,69,31,52,61,72,59,50,70,74,62,49,50,87,75,61,78,61,79,64,46,45,48,27,32,32,46,37,69,37,53,76,69,51,77,42,46,69,40,29,57,73,50,53,94,51,13,66,59,52,48,52,51,53,51,56,21,20,59,64,60,57,47,32,43,32,35,34,58,87,62,67,38,20,43,34,45,30,32,75,89,70,52,71,35,55,36,35,43,42,82,69,55,68,48,79,45,76,64,46,94,84,27,20,35,59,32,40,31,34,38,48,66,51,86,83,47,86,41,66,37,20,39,28,38,32,60,51,49,42,52,85,62,98,76,80,58,52,40,32,35,27,63,19,80,83,39,62,78,68,21,60,52,85,67,44,42,36,39,26,32,37,60,87,59,49,72,65,59,55,37,56,50,48,40,51,56,52,41,50,55,59,48,52,57,41,62,75,72,69,70,88,82,75,69,72,67,55,56,57,45,44,75,74,64,67,68,91,80,59,77,66,82,60,51,43,79,44,71,45,61,32,69,38,56,76,69,51,77,42,47,69,63,31,57,73,54,50,95,52,12,67,59,51,50,52,51,49,50,64,73,46,63,64,63,54,48,34,42,33,34,35,62,91,56,70,38,20,42,34,44,29,32,75,89,68,51,74,50,74,47,73,54,56,85,68,56,76,54,88,69,88,74,91,77,82,78,88,61,40,38,76,47,63,82,76,95,71,97,70,98,78,84,85,90,86,76,75,67,75,83,70,65,62,66,58,47,50,61,54,54,68,72,68,73,126

Foldseek 3Di:
DDDDDDDDDDDDDDDDPPPQQPQNVVCVLLVLLLVQQDLCLLVDLDLVSLVVNLVSCPDPSNVSLVVCLPPPDHSFDCPDPVRNVVRCSSVSSSVSCVQANDDPPVRHDDVNNVVSSVVSVVVVCVVVPPDDDPDDPLQFDDLAAPVVLVVQADWDDLCLQAAKWFFCLVCLVVCVLVVLLVLLPPCSVVVSVQCNQQQDDQFGMWHFHVPPQRKIWTAGVVRDIWMFHKDWDTWDWADLDVSGTFIWTKIAGPDPPTPPFGIKIKTQRGRYRGPDGFKIWMFGHNPDVVNSDDSSYIHIITGPPQDSVNVSVVSSVVVNVVSVVVVVVPDDPPDDPVVLVVCVVPPDWDDLVVQAAKDFQCLVCLVVCVCVVVLVVVPPCSVVVSVVCNVVSDDQFGMWHFHVPPQRKIWTAGVVRDIDIDHWDFPTWDFDDDDDDDGFTFGDTDDDDDDDDDDDDGGDDDDVCVVVVVVVVVPDD